Protein 8OV1 (pdb70)

GO terms:
  GO:0060090 molecular adaptor activity (F, IDA)
  GO:0039718 double membrane vesicle viral factory (C, IDA)
  GO:0005737 cytoplasm (C, IDA)
  GO:0039606 symbiont-mediated suppression of host translation initiation (P, IDA)
  GO:0039694 viral RNA genome replication (P, IDA)
  GO:0003724 RNA helicase activity (F, IDA)
  GO:0052170 symbiont-mediated suppression of host innate immune response (P, IDA)
  GO:0140311 protein sequestering activity (F, IDA)
  GO:0004843 cysteine-type deubiquitinase activity (F, EXP)
  GO:0042025 host cell nucleus (C, EXP)
  GO:0044165 host cell endoplasmic reticulum (C, EXP)
  GO:0044174 host cell endosome (C, EXP)
  GO:0044177 host cell Golgi apparatus (C, EXP)
  GO:0030430 host cell cytoplasm (C, EXP)
  GO:0034062 5'-3' RNA polymerase activity (F, EXP)
  GO:0000175 3'-5'-RNA exonuclease activity (F, TAS)
  GO:0062243 double membrane vesicle viral factory outer membrane (C, TAS)
  GO:0003968 RNA-directed RNA polymerase activity (F, TAS)
  GO:0016892 RNA endonuclease activity producing 3'-phosphomonoesters, hydrolytic mechanism (F, TAS)
  GO:0032574 5'-3' RNA helicase activity (F, TAS)

Foldseek 3Di:
DCQQQAQFDWDDPVLLPDQFAADDFDAPCQVPAADAPPPDDLLLLNLLSVLSVVLVALAAFAPQAEEEEEQQADPVQEGNNQVNVCVAHPPPHQYEYEYCDHHDYPHPYYYHRFVLQKDKPAAHQEYEYPDDDCVLVDPVDDQDFDDRVVVVVLVCCLPHHWALHKYWYKAFLRRHHQVVVQQLQQALHWIWTDGLRPLSGRITITMRGGGNSDGPDGHGSSSSSSSSSVSSRVPHRHRHSNNVPDCPPRHRDNPNAEEEEDDPVPCDPVNSVCSSNSRYTYIDPDDIDMDGDDDDDDPDD/DDDDDQLVVQVVCVVVPHQADDDFAWDDDDLCADQFFKAQDDGHHPFKTKTQFLSLASCSVVVHFAPDPVSDDRRHNIIGIGGPVCVSHSNNVVSVWDADPPPRHIVVGDDCPPDD

B-factor: mean 36.04, std 17.27, range [14.82, 132.14]

InterPro domains:
  IPR001205 RNA-directed RNA polymerase, C-terminal domain [PF00680] (4889-5173)
  IPR002589 Macro domain [PF01661] (1058-1164)
  IPR002589 Macro domain [PS51154] (1025-1194)
  IPR002589 Macro domain [SM00506] (1037-1165)
  IPR007094 RNA-directed RNA polymerase, catalytic domain [PS50507] (5004-5166)
  IPR008740 Peptidase C30, coronavirus [PF05409] (3292-3575)
  IPR008740 Peptidase C30, coronavirus [PS51442] (3264-3569)
  IPR008740 Peptidase C30, coronavirus [cd21666] (3267-3563)
  IPR009003 Peptidase S1, PA clan [SSF50494] (3266-3563)
  IPR009461 Non-structural protein NSP16, coronavirus-like [PF06460] (6800-7095)
  IPR009466 Non-structural protein 14, coronavirus [PF06471] (5929-6449)
  IPR009469 RNA-dependent RNA polymerase, N-terminal, coronavirus [PF06478] (4407-4758)
  IPR013016 Peptidase C16, coronavirus [PF08715] (1564-1882)
  IPR013016 Peptidase C16, coronavirus [PS51124] (1634-1898)
  IPR014822 Non-structural protein NSP9, coronavirus [PF08710] (4141-4253)
  IPR014822 Non-structural protein NSP9, coronavirus [PS51951] (4141-4253)
  IPR014828 Non-structural protein NSP7, coronavirus [PF08716] (3860-3942)
  IPR014828 Non-structural protein NSP7, coronavirus [PS51949] (3860-3942)
  IPR014829 Non-structural protein NSP8, coronavirus [PF08717] (3943-4140)
  IPR014829 Non-structural protein NSP8, coronavirus [PS51950] (3943-4140)

Structure (mmCIF, N/CA/C/O backbone):
data_8OV1
#
_entry.id   8OV1
#
_cell.length_a   167.495
_cell.length_b   167.495
_cell.length_c   51.500
_cell.angle_alpha   90.000
_cell.angle_beta   90.000
_cell.angle_gamma   120.000
#
_symmetry.space_group_name_H-M   'P 31 2 1'
#
loop_
_entity.id
_entity.type
_entity.pdbx_description
1 polymer "2'-O-methyltransferase nsp16"
2 polymer 'Non-structural protein 10'
3 non-polymer 1,2-ETHANEDIOL
4 non-polymer '2-(N-MORPHOLINO)-ETHANESULFONIC ACID'
5 non-polymer "ADENOSINE-5'-DIPHOSPHATE"
6 non-polymer S-ADENOSYLMETHIONINE
7 non-polymer 'ZINC ION'
8 water water
#
loop_
_atom_site.group_PDB
_atom_site.id
_atom_site.type_symbol
_atom_site.label_atom_id
_atom_site.label_alt_id
_atom_site.label_comp_id
_atom_site.label_asym_id
_atom_site.label_entity_id
_atom_site.label_seq_id
_atom_site.pdbx_PDB_ins_code
_atom_site.Cartn_x
_atom_site.Cartn_y
_atom_site.Cartn_z
_atom_site.occupancy
_atom_site.B_iso_or_equiv
_atom_site.auth_seq_id
_atom_site.auth_comp_id
_atom_site.auth_asym_id
_atom_site.auth_atom_id
_atom_site.pdbx_PDB_model_num
ATOM 1 N N . SER A 1 1 ? 82.53686 -46.61646 3.01517 1.000 88.48669 6799 SER A N 1
ATOM 2 C CA . SER A 1 1 ? 83.17983 -47.70872 2.28840 1.000 83.91412 6799 SER A CA 1
ATOM 3 C C . SER A 1 1 ? 83.75576 -47.14076 0.98952 1.000 68.08233 6799 SER A C 1
ATOM 4 O O . SER A 1 1 ? 84.77551 -46.39709 1.00147 1.000 48.93774 6799 SER A O 1
ATOM 11 N N . SER A 1 2 ? 83.05184 -47.48899 -0.10358 1.000 67.28497 6800 SER A N 1
ATOM 12 C CA . SER A 1 2 ? 83.28717 -46.93952 -1.44195 1.000 69.99966 6800 SER A CA 1
ATOM 13 C C . SER A 1 2 ? 83.01717 -45.44434 -1.50173 1.000 54.29545 6800 SER A C 1
ATOM 14 O O . SER A 1 2 ? 83.27202 -44.81528 -2.55845 1.000 34.35949 6800 SER A O 1
ATOM 22 N N A GLN A 1 3 ? 82.52298 -44.85452 -0.40861 0.430 48.51056 6801 GLN A N 1
ATOM 23 N N B GLN A 1 3 ? 82.52156 -44.86361 -0.39769 0.570 48.60956 6801 GLN A N 1
ATOM 24 C CA A GLN A 1 3 ? 82.33829 -43.41206 -0.37408 0.430 32.40460 6801 GLN A CA 1
ATOM 25 C CA B GLN A 1 3 ? 82.34017 -43.42095 -0.33551 0.570 32.26899 6801 GLN A CA 1
ATOM 26 C C A GLN A 1 3 ? 83.65825 -42.67326 -0.49783 0.430 25.51885 6801 GLN A C 1
ATOM 27 C C B GLN A 1 3 ? 83.65757 -42.69410 -0.53777 0.570 25.35919 6801 GLN A C 1
ATOM 28 O O A GLN A 1 3 ? 83.65975 -41.51891 -0.92757 0.430 24.99167 6801 GLN A O 1
ATOM 29 O O B GLN A 1 3 ? 83.66325 -41.57613 -1.05639 0.570 24.75212 6801 GLN A O 1
ATOM 56 N N . ALA A 1 4 ? 84.77733 -43.31710 -0.14938 1.000 25.39780 6802 ALA A N 1
ATOM 57 C CA . ALA A 1 4 ? 86.06718 -42.65991 -0.24945 1.000 27.21523 6802 ALA A CA 1
ATOM 58 C C . ALA A 1 4 ? 86.48174 -42.38120 -1.68190 1.000 25.29958 6802 ALA A C 1
ATOM 59 O O . ALA A 1 4 ? 87.34967 -41.53058 -1.90287 1.000 26.36607 6802 ALA A O 1
ATOM 67 N N . TRP A 1 5 ? 85.90008 -43.06402 -2.66518 1.000 25.07958 6803 TRP A N 1
ATOM 68 C CA . TRP A 1 5 ? 86.20953 -42.79304 -4.05391 1.000 25.34791 6803 TRP A CA 1
ATOM 69 C C . TRP A 1 5 ? 85.22238 -41.83717 -4.68610 1.000 24.74327 6803 TRP A C 1
ATOM 70 O O . TRP A 1 5 ? 85.37498 -41.48810 -5.85527 1.000 28.03182 6803 TRP A O 1
ATOM 91 N N . GLN A 1 6 ? 84.23251 -41.38338 -3.93876 1.000 20.81476 6804 GLN A N 1
ATOM 92 C CA . GLN A 1 6 ? 83.32669 -40.34285 -4.40215 1.000 20.83734 6804 GLN A CA 1
ATOM 93 C C . GLN A 1 6 ? 83.94202 -38.98331 -4.12808 1.000 17.56479 6804 GLN A C 1
ATOM 94 O O . GLN A 1 6 ? 84.90055 -38.86922 -3.36320 1.000 19.54163 6804 GLN A O 1
ATOM 108 N N . PRO A 1 7 ? 83.37984 -37.91651 -4.70850 1.000 19.02177 6805 PRO A N 1
ATOM 109 C CA . PRO A 1 7 ? 83.86820 -36.56335 -4.36020 1.000 17.84521 6805 PRO A CA 1
ATOM 110 C C . PRO A 1 7 ? 83.44966 -36.13742 -2.96361 1.000 18.94749 6805 PRO A C 1
ATOM 111 O O . PRO A 1 7 ? 84.05270 -35.22709 -2.38633 1.000 19.22312 6805 PRO A O 1
ATOM 122 N N . GLY A 1 8 ? 82.44430 -36.78389 -2.39716 1.000 18.65768 6806 GLY A N 1
ATOM 123 C CA . GLY A 1 8 ? 81.96718 -36.45041 -1.07137 1.000 17.63084 6806 GLY A CA 1
ATOM 124 C C . GLY A 1 8 ? 80.73822 -37.27680 -0.78105 1.000 21.47470 6806 GLY A C 1
ATOM 125 O O . GLY A 1 8 ? 80.46693 -38.25767 -1.47093 1.000 20.32963 6806 GLY A O 1
ATOM 129 N N . VAL A 1 9 ? 79.98953 -36.85346 0.22899 1.000 17.43009 6807 VAL A N 1
ATOM 130 C CA . VAL A 1 9 ? 78.81233 -37.57455 0.67941 1.000 17.28597 6807 VAL A CA 1
ATOM 131 C C . VAL A 1 9 ? 77.63834 -36.63137 0.81949 1.000 18.77934 6807 VAL A C 1
ATOM 132 O O . VAL A 1 9 ? 77.75409 -35.57106 1.45304 1.000 19.17969 6807 VAL A O 1
ATOM 145 N N . ALA A 1 10 ? 76.51186 -37.01021 0.23164 1.000 18.38063 6808 ALA A N 1
ATOM 146 C CA . ALA A 1 10 ? 75.27610 -36.24504 0.35430 1.000 16.85999 6808 ALA A CA 1
ATOM 147 C C . ALA A 1 10 ? 74.40735 -36.81010 1.47216 1.000 19.25736 6808 ALA A C 1
ATOM 148 O O . ALA A 1 10 ? 74.32934 -38.02478 1.66142 1.000 20.55154 6808 ALA A O 1
ATOM 155 N N . MET A 1 11 ? 73.68839 -35.91373 2.15511 1.000 20.82042 6809 MET A N 1
ATOM 156 C CA . MET A 1 11 ? 72.81658 -36.30942 3.26366 1.000 18.18471 6809 MET A CA 1
ATOM 157 C C . MET A 1 11 ? 71.79952 -37.35173 2.81881 1.000 20.15455 6809 MET A C 1
ATOM 158 O O . MET A 1 11 ? 70.96035 -37.04019 1.96342 1.000 20.67559 6809 MET A O 1
ATOM 172 N N . PRO A 1 12 ? 71.77846 -38.54877 3.40599 1.000 20.97612 6810 PRO A N 1
ATOM 173 C CA . PRO A 1 12 ? 70.79980 -39.55772 2.94366 1.000 21.67875 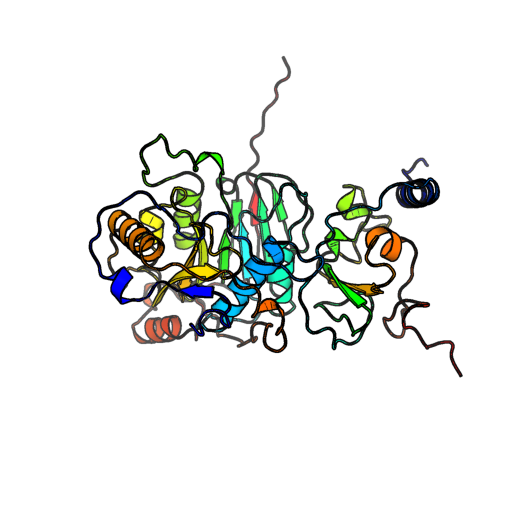6810 PRO A CA 1
ATOM 174 C C . PRO A 1 12 ? 69.36537 -39.11328 3.20722 1.000 21.83179 6810 PRO A C 1
ATOM 175 O O . PRO A 1 12 ? 69.06628 -38.49602 4.22582 1.000 23.83231 6810 PRO A O 1
ATOM 186 N N . ASN A 1 13 ? 68.46555 -39.46765 2.27520 1.000 24.69883 6811 ASN A N 1
ATOM 187 C CA . ASN A 1 13 ? 67.08806 -38.98739 2.34457 1.000 24.23362 6811 ASN A CA 1
ATOM 188 C C . ASN A 1 13 ? 66.40950 -39.31134 3.67860 1.000 24.65281 6811 ASN A C 1
ATOM 189 O O . ASN A 1 13 ? 65.64160 -38.49370 4.19152 1.000 25.39112 6811 ASN A O 1
ATOM 200 N N . LEU A 1 14 ? 66.68313 -40.47962 4.26697 1.000 23.33545 6812 LEU A N 1
ATOM 201 C CA . LEU A 1 14 ? 65.98385 -40.82532 5.50933 1.000 22.02701 6812 LEU A CA 1
ATOM 202 C C . LEU A 1 14 ? 66.33279 -39.85830 6.62168 1.000 22.77231 6812 LEU A C 1
ATOM 203 O O . LEU A 1 14 ? 65.49243 -39.57600 7.48679 1.000 24.32176 6812 LEU A O 1
ATOM 219 N N . TYR A 1 15 ? 67.56815 -39.31181 6.61081 1.000 23.82597 6813 TYR A N 1
ATOM 220 C CA . TYR A 1 15 ? 67.91901 -38.33066 7.62226 1.000 21.10657 6813 TYR A CA 1
ATOM 221 C C . TYR A 1 15 ? 67.10814 -37.05167 7.44335 1.000 20.71226 6813 TYR A C 1
ATOM 222 O O . TYR A 1 15 ? 66.76891 -36.39414 8.42409 1.000 22.28262 6813 TYR A O 1
ATOM 240 N N . LYS A 1 16 ? 66.83079 -36.67042 6.18984 1.000 21.45955 6814 LYS A N 1
ATOM 241 C CA . LYS A 1 16 ? 66.02620 -35.48515 5.92622 1.000 20.30227 6814 LYS A CA 1
ATOM 242 C C . LYS A 1 16 ? 64.61542 -35.60841 6.49267 1.000 24.32586 6814 LYS A C 1
ATOM 243 O O . LYS A 1 16 ? 63.96649 -34.58647 6.74563 1.000 24.54816 6814 LYS A O 1
ATOM 262 N N . MET A 1 17 ? 64.11848 -36.83619 6.68128 1.000 22.17873 6815 MET A N 1
ATOM 263 C CA . MET A 1 17 ? 62.74380 -37.03577 7.11440 1.000 22.50155 6815 MET A CA 1
ATOM 264 C C . MET A 1 17 ? 62.58124 -37.17285 8.60885 1.000 28.44624 6815 MET A C 1
ATOM 265 O O . MET A 1 17 ? 61.46169 -37.43590 9.06508 1.000 28.59588 6815 MET A O 1
ATOM 279 N N . GLN A 1 18 ? 63.63995 -36.98961 9.38224 1.000 24.07193 6816 GLN A N 1
ATOM 280 C CA . GLN A 1 18 ? 63.53623 -37.11155 10.82589 1.000 24.19550 6816 GLN A CA 1
ATOM 281 C C . GLN A 1 18 ? 62.98531 -35.82760 11.43876 1.000 25.59371 6816 GLN A C 1
ATOM 282 O O . GLN A 1 18 ? 62.72343 -34.83508 10.75744 1.000 24.36854 6816 GLN A O 1
ATOM 296 N N A ARG A 1 19 ? 62.74982 -35.85775 12.75068 0.600 24.12057 6817 ARG A N 1
ATOM 297 N N B ARG A 1 19 ? 62.78440 -35.85914 12.75979 0.400 24.23534 6817 ARG A N 1
ATOM 298 C CA A ARG A 1 19 ? 62.41058 -34.65663 13.51376 0.600 26.00850 6817 ARG A CA 1
ATOM 299 C CA B ARG A 1 19 ? 62.40560 -34.67985 13.53501 0.400 26.09863 6817 ARG A CA 1
ATOM 300 C C A ARG A 1 19 ? 63.33342 -34.61404 14.72864 0.600 29.78012 6817 ARG A C 1
ATOM 301 C C B ARG A 1 19 ? 63.33068 -34.56505 14.74603 0.400 29.74671 6817 ARG A C 1
ATOM 302 O O A ARG A 1 19 ? 62.92214 -34.83367 15.87634 0.600 26.31748 6817 ARG A O 1
ATOM 303 O O B ARG A 1 19 ? 62.92085 -34.68169 15.90436 0.400 26.77811 6817 ARG A O 1
ATOM 344 N N . MET A 1 20 ? 64.61046 -34.33419 14.47344 1.000 27.32700 6818 MET A N 1
ATOM 345 C CA . MET A 1 20 ? 65.59055 -34.32661 15.53869 1.000 27.78070 6818 MET A CA 1
ATOM 346 C C . MET A 1 20 ? 65.62144 -32.98134 16.25653 1.000 25.40088 6818 MET A C 1
ATOM 347 O O . MET A 1 20 ? 65.20350 -31.94537 15.73605 1.000 27.16311 6818 MET A O 1
ATOM 362 N N . LEU A 1 21 ? 66.10169 -33.01404 17.49963 1.000 27.42665 6819 LEU A N 1
ATOM 363 C CA . LEU A 1 21 ? 66.42615 -31.78744 18.20630 1.000 28.06112 6819 LEU A CA 1
ATOM 364 C C . LEU A 1 21 ? 67.87126 -31.40830 17.93822 1.000 24.34844 6819 LEU A C 1
ATOM 365 O O . LEU A 1 21 ? 68.72773 -32.27895 17.75384 1.000 24.74514 6819 LEU A O 1
ATOM 381 N N . LEU A 1 22 ? 68.13937 -30.10663 17.93758 1.000 27.98191 6820 LEU A N 1
ATOM 382 C CA . LEU A 1 22 ? 69.48606 -29.63765 17.63337 1.000 33.04309 6820 LEU A CA 1
ATOM 383 C C . LEU A 1 22 ? 70.43787 -30.00091 18.76462 1.000 32.39159 6820 LEU A C 1
ATOM 384 O O . LEU A 1 22 ? 70.16099 -29.74149 19.93887 1.000 32.80550 6820 LEU A O 1
ATOM 400 N N . GLU A 1 23 ? 71.55847 -30.61981 18.41236 1.000 25.87387 6821 GLU A N 1
ATOM 401 C CA . GLU A 1 23 ? 72.61552 -30.92530 19.35979 1.000 28.63829 6821 GLU A CA 1
ATOM 402 C C . GLU A 1 23 ? 73.91323 -30.26654 18.92054 1.000 32.01689 6821 GLU A C 1
ATOM 403 O O . GLU A 1 23 ? 74.05650 -29.79430 17.78861 1.000 25.06197 6821 GLU A O 1
ATOM 415 N N . LYS A 1 24 ? 74.87909 -30.26474 19.82708 1.000 26.38817 6822 LYS A N 1
ATOM 416 C CA . LYS A 1 24 ? 76.23294 -29.90342 19.44434 1.000 25.93786 6822 LYS A CA 1
ATOM 417 C C . LYS A 1 24 ? 76.77875 -30.89626 18.42618 1.000 24.10413 6822 LYS A C 1
ATOM 418 O O . LYS A 1 24 ? 76.54409 -32.10481 18.51713 1.000 23.76219 6822 LYS A O 1
ATOM 437 N N . CYS A 1 25 ? 77.55626 -30.38457 17.47730 1.000 22.64730 6823 CYS A N 1
ATOM 438 C CA . CYS A 1 25 ? 78.21331 -31.21718 16.48331 1.000 20.95866 6823 CYS A CA 1
ATOM 439 C C . CYS A 1 25 ? 79.55389 -31.67446 17.03625 1.000 27.46297 6823 CYS A C 1
ATOM 440 O O . CYS A 1 25 ? 80.40921 -30.85025 17.36974 1.000 29.29394 6823 CYS A O 1
ATOM 448 N N . ASP A 1 26 ? 79.73293 -32.98806 17.15148 1.000 28.50699 6824 ASP A N 1
ATOM 449 C CA . ASP A 1 26 ? 80.99004 -33.56850 17.60626 1.000 25.32488 6824 ASP A CA 1
ATOM 450 C C . ASP A 1 26 ? 81.44879 -34.58741 16.57492 1.000 30.70726 6824 ASP A C 1
ATOM 451 O O . ASP A 1 26 ? 80.91459 -35.70171 16.51994 1.000 29.76833 6824 ASP A O 1
ATOM 460 N N . LEU A 1 27 ? 82.45373 -34.23701 15.78391 1.000 29.16494 6825 LEU A N 1
ATOM 461 C CA . LEU A 1 27 ? 82.87947 -35.11148 14.69501 1.000 25.40520 6825 LEU A CA 1
ATOM 462 C C . LEU A 1 27 ? 84.03433 -36.00486 15.14868 1.000 30.87890 6825 LEU A C 1
ATOM 463 O O . LEU A 1 27 ? 85.03642 -35.51499 15.67188 1.000 37.79862 6825 LEU A O 1
ATOM 479 N N . GLN A 1 28 ? 83.89125 -37.31076 14.89903 1.000 35.82575 6826 GLN A N 1
ATOM 480 C CA . GLN A 1 28 ? 84.91602 -38.27932 15.26716 1.000 44.81716 6826 GLN A CA 1
ATOM 481 C C . GLN A 1 28 ? 86.24969 -37.92750 14.62427 1.000 50.91782 6826 GLN A C 1
ATOM 482 O O . GLN A 1 28 ? 87.29203 -37.91825 15.28663 1.000 43.15010 6826 GLN A O 1
ATOM 496 N N A ASN A 1 29 ? 86.22722 -37.60588 13.33283 0.560 40.21795 6827 ASN A N 1
ATOM 497 N N B ASN A 1 29 ? 86.23579 -37.64128 13.32409 0.440 40.53832 6827 ASN A N 1
ATOM 498 C CA A ASN A 1 29 ? 87.42700 -37.32393 12.56131 0.560 44.87507 6827 ASN A CA 1
ATOM 499 C CA B ASN A 1 29 ? 87.45060 -37.35552 12.57584 0.440 45.00004 6827 ASN A CA 1
ATOM 500 C C A ASN A 1 29 ? 87.82999 -35.84819 12.63297 0.560 50.92967 6827 ASN A C 1
ATOM 501 C C B ASN A 1 29 ? 87.87816 -35.89750 12.67342 0.440 50.81486 6827 ASN A C 1
ATOM 502 O O A ASN A 1 29 ? 88.59237 -35.37720 11.77841 0.560 48.62805 6827 ASN A O 1
ATOM 503 O O B ASN A 1 29 ? 88.78554 -35.48657 11.93829 0.440 48.78134 6827 ASN A O 1
ATOM 524 N N A TYR A 1 30 ? 87.34416 -35.11963 13.64431 0.560 43.91685 6828 TYR A N 1
ATOM 525 N N B TYR A 1 30 ? 87.24819 -35.10714 13.54320 0.440 44.39128 6828 TYR A N 1
ATOM 526 C CA A TYR A 1 30 ? 87.70048 -33.71475 13.83263 0.560 46.79230 6828 TYR A CA 1
ATOM 527 C CA B TYR A 1 30 ? 87.70111 -33.74061 13.76194 0.440 46.87385 6828 TYR A CA 1
ATOM 528 C C A TYR A 1 30 ? 89.18782 -33.59565 14.12891 0.560 57.53557 6828 TYR A C 1
ATOM 529 C C B TYR A 1 30 ? 89.20979 -33.75584 13.97731 0.440 56.92576 6828 TYR A C 1
ATOM 530 O O A TYR A 1 30 ? 89.67289 -34.14033 15.12571 0.560 60.25874 6828 TYR A O 1
ATOM 531 O O B TYR A 1 30 ? 89.73396 -34.57800 14.73524 0.440 59.15658 6828 TYR A O 1
ATOM 566 N N . GLY A 1 31 ? 89.91198 -32.87568 13.27769 1.000 56.76726 6829 GLY A N 1
ATOM 567 C CA . GLY A 1 31 ? 91.35534 -32.80429 13.37220 1.000 75.62420 6829 GLY A CA 1
ATOM 568 C C . GLY A 1 31 ? 92.11040 -33.74768 12.45318 1.000 68.23647 6829 GLY A C 1
ATOM 569 O O . GLY A 1 31 ? 93.32419 -33.57976 12.28112 1.000 68.54441 6829 GLY A O 1
ATOM 574 N N . ASP A 1 32 ? 91.44525 -34.75007 11.88015 1.000 60.19351 6830 ASP A N 1
ATOM 575 C CA . ASP A 1 32 ? 92.02166 -35.43686 10.73651 1.000 55.52328 6830 ASP A CA 1
ATOM 576 C C . ASP A 1 32 ? 92.16731 -34.43190 9.58752 1.000 64.31443 6830 ASP A C 1
ATOM 577 O O . ASP A 1 32 ? 91.46585 -33.41380 9.52969 1.000 52.02894 6830 ASP A O 1
ATOM 586 N N . SER A 1 33 ? 93.07111 -34.72890 8.65456 1.000 63.48710 6831 SER A N 1
ATOM 587 C CA . SER A 1 33 ? 93.28586 -33.86504 7.49385 1.000 55.02701 6831 SER A CA 1
ATOM 588 C C . SER A 1 33 ? 93.62975 -34.73461 6.29828 1.000 52.41994 6831 SER A C 1
ATOM 589 O O . SER A 1 33 ? 94.50178 -35.60176 6.40878 1.000 59.57111 6831 SER A O 1
ATOM 597 N N . ALA A 1 34 ? 92.92288 -34.52763 5.17883 1.000 47.81745 6832 ALA A N 1
ATOM 598 C CA . ALA A 1 34 ? 93.23828 -35.24339 3.95352 1.000 39.42713 6832 ALA A CA 1
ATOM 599 C C . ALA A 1 34 ? 94.61396 -34.80115 3.46018 1.000 38.17948 6832 ALA A C 1
ATOM 600 O O . ALA A 1 34 ? 95.01079 -33.64314 3.62681 1.000 41.43301 6832 ALA A O 1
ATOM 607 N N A THR A 1 35 ? 95.33170 -35.72140 2.84160 0.580 38.89612 6833 THR A N 1
ATOM 608 N N B THR A 1 35 ? 95.35250 -35.74354 2.87265 0.420 38.98602 6833 THR A N 1
ATOM 609 C CA A THR A 1 35 ? 96.60968 -35.39685 2.21736 0.580 37.45102 6833 THR A CA 1
ATOM 610 C CA B THR A 1 35 ? 96.61044 -35.42661 2.19778 0.420 37.53997 6833 THR A CA 1
ATOM 611 C C A THR A 1 35 ? 96.30445 -34.89467 0.80919 0.580 29.81663 6833 THR A C 1
ATOM 612 C C B THR A 1 35 ? 96.26224 -34.89133 0.81168 0.420 29.87727 6833 THR A C 1
ATOM 613 O O A THR A 1 35 ? 95.88993 -35.66420 -0.06456 0.580 32.49382 6833 THR A O 1
ATOM 614 O O B THR A 1 35 ? 95.78482 -35.63570 -0.05228 0.420 32.47949 6833 THR A O 1
ATOM 635 N N . LEU A 1 36 ? 96.47627 -33.62054 0.60362 1.000 30.37508 6834 LEU A N 1
ATOM 636 C CA . LEU A 1 36 ? 96.14700 -33.03857 -0.69435 1.000 28.24888 6834 LEU A CA 1
ATOM 637 C C . LEU A 1 36 ? 97.26396 -33.33504 -1.68866 1.000 26.30553 6834 LEU A C 1
ATOM 638 O O . LEU A 1 36 ? 98.42245 -33.47792 -1.29873 1.000 25.91067 6834 LEU A O 1
ATOM 655 N N . PRO A 1 37 ? 96.95039 -33.43071 -2.97239 1.000 22.44788 6835 PRO A N 1
ATOM 656 C CA . PRO A 1 37 ? 98.02290 -33.54305 -3.96234 1.000 23.30679 6835 PRO A CA 1
ATOM 657 C C . PRO A 1 37 ? 99.00015 -32.39095 -3.83147 1.000 28.13309 6835 PRO A C 1
ATOM 658 O O . PRO A 1 37 ? 98.65586 -31.28932 -3.39701 1.000 23.67198 6835 PRO A O 1
ATOM 669 N N . LYS A 1 38 ? 100.24675 -32.65733 -4.21703 1.000 23.99268 6836 LYS A N 1
ATOM 670 C CA . LYS A 1 38 ? 101.32020 -31.70104 -3.99708 1.000 25.37598 6836 LYS A CA 1
ATOM 671 C C . LYS A 1 38 ? 100.96420 -30.32814 -4.56217 1.000 20.59332 6836 LYS A C 1
ATOM 672 O O . LYS A 1 38 ? 100.62349 -30.19713 -5.73275 1.000 23.68018 6836 LYS A O 1
ATOM 691 N N . GLY A 1 39 ? 101.05533 -29.30482 -3.70890 1.000 24.63071 6837 GLY A N 1
ATOM 692 C CA . GLY A 1 39 ? 100.88215 -27.94053 -4.16254 1.000 27.22573 6837 GLY A CA 1
ATOM 693 C C . GLY A 1 39 ? 99.45291 -27.50123 -4.40533 1.000 26.84435 6837 GLY A C 1
ATOM 694 O O . GLY A 1 39 ? 99.24477 -26.37752 -4.88044 1.000 26.03558 6837 GLY A O 1
ATOM 698 N N . ILE A 1 40 ? 98.45841 -28.33909 -4.10595 1.000 22.86211 6838 ILE A N 1
ATOM 699 C CA . ILE A 1 40 ? 97.05588 -27.98736 -4.34988 1.000 20.40059 6838 ILE A CA 1
ATOM 700 C C . ILE A 1 40 ? 96.46492 -27.38430 -3.07662 1.000 22.13583 6838 ILE A C 1
ATOM 701 O O . ILE A 1 40 ? 96.59730 -27.95711 -1.99296 1.000 23.59340 6838 ILE A O 1
ATOM 717 N N . MET A 1 41 ? 95.79253 -26.23470 -3.21684 1.000 21.99243 6839 MET A N 1
ATOM 718 C CA . MET A 1 41 ? 95.17836 -25.58975 -2.06113 1.000 21.37296 6839 MET A CA 1
ATOM 719 C C . MET A 1 41 ? 93.89584 -26.31509 -1.64247 1.000 20.41204 6839 MET A C 1
ATOM 720 O O . MET A 1 41 ? 93.16058 -26.82927 -2.48773 1.000 20.07007 6839 MET A O 1
ATOM 734 N N . MET A 1 42 ? 93.57734 -26.27396 -0.32524 1.000 19.54002 6840 MET A N 1
ATOM 735 C CA . MET A 1 42 ? 92.31468 -26.84997 0.13549 1.000 19.21605 6840 MET A CA 1
ATOM 736 C C . MET A 1 42 ? 91.13648 -26.32527 -0.66460 1.000 20.33879 6840 MET A C 1
ATOM 737 O O . MET A 1 42 ? 90.22295 -27.08526 -1.01371 1.000 21.27973 6840 MET A O 1
ATOM 751 N N . ASN A 1 43 ? 91.08307 -25.01285 -0.90923 1.000 19.51177 6841 ASN A N 1
ATOM 752 C CA . ASN A 1 43 ? 89.88611 -24.51245 -1.57644 1.000 18.10242 6841 ASN A CA 1
ATOM 753 C C . ASN A 1 43 ? 89.79378 -24.94878 -3.03453 1.000 18.89245 6841 ASN A C 1
ATOM 754 O O . ASN A 1 43 ? 88.67982 -25.10366 -3.55290 1.000 19.33820 6841 ASN A O 1
ATOM 765 N N . VAL A 1 44 ? 90.91883 -25.18417 -3.71703 1.000 20.87242 6842 VAL A N 1
ATOM 766 C CA . VAL A 1 44 ? 90.82369 -25.79173 -5.04637 1.000 20.03219 6842 VAL A CA 1
ATOM 767 C C . VAL A 1 44 ? 90.27015 -27.21173 -4.94638 1.000 17.04815 6842 VAL A C 1
ATOM 768 O O . VAL A 1 44 ? 89.41172 -27.62961 -5.74333 1.000 18.74217 6842 VAL A O 1
ATOM 781 N N . ALA A 1 45 ? 90.78893 -27.99272 -4.00287 1.000 18.22032 6843 ALA A N 1
ATOM 782 C CA . ALA A 1 45 ? 90.30093 -29.36102 -3.82284 1.000 18.10667 6843 ALA A CA 1
ATOM 783 C C . ALA A 1 45 ? 88.82516 -29.38584 -3.48788 1.000 20.61021 6843 ALA A C 1
ATOM 784 O O . ALA A 1 45 ? 88.06935 -30.20378 -4.01850 1.000 16.86723 6843 ALA A O 1
ATOM 791 N N . LYS A 1 46 ? 88.40034 -28.49133 -2.59513 1.000 17.73984 6844 LYS A N 1
ATOM 792 C CA . LYS A 1 46 ? 87.02237 -28.47269 -2.12134 1.000 15.68274 6844 LYS A CA 1
ATOM 793 C C . LYS A 1 46 ? 86.05861 -28.12062 -3.24815 1.000 17.15801 6844 LYS A C 1
ATOM 794 O O . LYS A 1 46 ? 85.01574 -28.77039 -3.43217 1.000 18.84694 6844 LYS A O 1
ATOM 813 N N . TYR A 1 47 ? 86.36782 -27.04995 -3.98498 1.000 16.93396 6845 TYR A N 1
ATOM 814 C CA . TYR A 1 47 ? 85.50859 -26.67338 -5.08830 1.000 16.08195 6845 TYR A CA 1
ATOM 815 C C . TYR A 1 47 ? 85.54208 -27.72207 -6.18849 1.000 14.81505 6845 TYR A C 1
ATOM 816 O O . TYR A 1 47 ? 84.53912 -27.92343 -6.87375 1.000 17.28897 6845 TYR A O 1
ATOM 834 N N . THR A 1 48 ? 86.67815 -28.38275 -6.37179 1.000 17.26309 6846 THR A N 1
ATOM 835 C CA . THR A 1 48 ? 86.70893 -29.44037 -7.38184 1.000 16.29341 6846 THR A CA 1
ATOM 836 C C . THR A 1 48 ? 85.75041 -30.55883 -7.01160 1.000 19.00630 6846 THR A C 1
ATOM 837 O O . THR A 1 48 ? 84.96590 -31.01318 -7.84338 1.000 18.37331 6846 THR A O 1
ATOM 848 N N . GLN A 1 49 ? 85.72471 -30.95313 -5.73908 1.000 16.88822 6847 GLN A N 1
ATOM 849 C CA . GLN A 1 49 ? 84.81851 -32.01460 -5.33693 1.000 15.83631 6847 GLN A CA 1
ATOM 850 C C . GLN A 1 49 ? 83.36882 -31.55947 -5.37923 1.000 16.34690 6847 GLN A C 1
ATOM 851 O O . GLN A 1 49 ? 82.48873 -32.33250 -5.77359 1.000 17.72667 6847 GLN A O 1
ATOM 865 N N . LEU A 1 50 ? 83.08287 -30.29525 -5.02348 1.000 17.33122 6848 LEU A N 1
ATOM 866 C CA . LEU A 1 50 ? 81.72406 -29.78312 -5.16235 1.000 15.23657 6848 LEU A CA 1
ATOM 867 C C . LEU A 1 50 ? 81.25404 -29.87870 -6.60333 1.000 18.48517 6848 LEU A C 1
ATOM 868 O O . LEU A 1 50 ? 80.12744 -30.32637 -6.88750 1.000 18.55623 6848 LEU A O 1
ATOM 884 N N . CYS A 1 51 ? 82.09985 -29.44210 -7.52972 1.000 16.87244 6849 CYS A N 1
ATOM 885 C CA . CYS A 1 51 ? 81.73787 -29.47493 -8.94544 1.000 16.60655 6849 CYS A CA 1
ATOM 886 C C . CYS A 1 51 ? 81.61176 -30.90001 -9.46167 1.000 18.04309 6849 CYS A C 1
ATOM 887 O O . CYS A 1 51 ? 80.71100 -31.20046 -10.25125 1.000 18.31601 6849 CYS A O 1
ATOM 895 N N . GLN A 1 52 ? 82.48460 -31.79038 -9.01573 1.000 17.72346 6850 GLN A N 1
ATOM 896 C CA . GLN A 1 52 ? 82.32907 -33.19872 -9.36849 1.000 16.09905 6850 GLN A CA 1
ATOM 897 C C . GLN A 1 52 ? 80.98540 -33.74653 -8.91537 1.000 18.91161 6850 GLN A C 1
ATOM 898 O O . GLN A 1 52 ? 80.35545 -34.56642 -9.61293 1.000 19.88273 6850 GLN A O 1
ATOM 912 N N . TYR A 1 53 ? 80.52743 -33.33195 -7.73835 1.000 18.49788 6851 TYR A N 1
ATOM 913 C CA . TYR A 1 53 ? 79.21384 -33.77309 -7.28629 1.000 15.76538 6851 TYR A CA 1
ATOM 914 C C . TYR A 1 53 ? 78.10271 -33.12882 -8.10709 1.000 19.48995 6851 TYR A C 1
ATOM 915 O O . TYR A 1 53 ? 77.12104 -33.79363 -8.45754 1.000 18.40603 6851 TYR A O 1
ATOM 933 N N . LEU A 1 54 ? 78.20573 -31.81797 -8.38217 1.000 17.74027 6852 LEU A N 1
ATOM 934 C CA . LEU A 1 54 ? 77.16379 -31.16869 -9.16877 1.000 17.34237 6852 LEU A CA 1
ATOM 935 C C . LEU A 1 54 ? 77.04145 -31.80967 -10.54951 1.000 17.83210 6852 LEU A C 1
ATOM 936 O O . LEU A 1 54 ? 75.95143 -31.79015 -11.14895 1.000 19.77955 6852 LEU A O 1
ATOM 952 N N . ASN A 1 55 ? 78.13823 -32.38225 -11.06223 1.000 18.81694 6853 ASN A N 1
ATOM 953 C CA . ASN A 1 55 ? 78.06655 -33.08787 -12.34251 1.000 20.06526 6853 ASN A CA 1
ATOM 954 C C . ASN A 1 55 ? 77.09689 -34.26185 -12.31106 1.000 23.15485 6853 ASN A C 1
ATOM 955 O O . ASN A 1 55 ? 76.68861 -34.73778 -13.37601 1.000 23.41886 6853 ASN A O 1
ATOM 966 N N . THR A 1 56 ? 76.75186 -34.76618 -11.12698 1.000 20.53517 6854 THR A N 1
ATOM 967 C CA . THR A 1 56 ? 75.86731 -35.92534 -11.02963 1.000 19.36970 6854 THR A CA 1
ATOM 968 C C . THR A 1 56 ? 74.40885 -35.53351 -10.93325 1.000 22.64319 6854 THR A C 1
ATOM 969 O O . THR A 1 56 ? 73.55853 -36.42085 -10.89492 1.000 22.35396 6854 THR A O 1
ATOM 980 N N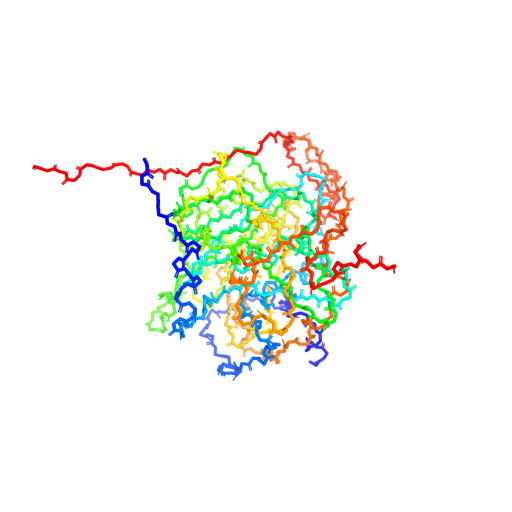 . LEU A 1 57 ? 74.09273 -34.23355 -10.90908 1.000 19.92251 6855 LEU A N 1
ATOM 981 C CA . LEU A 1 57 ? 72.72697 -33.78210 -10.75446 1.000 19.09433 6855 LEU A CA 1
ATOM 982 C C . LEU A 1 57 ? 72.19346 -33.31057 -12.10736 1.000 22.24874 6855 LEU A C 1
ATOM 983 O O . LEU A 1 57 ? 72.91032 -33.28502 -13.09454 1.000 31.89176 6855 LEU A O 1
ATOM 999 N N . THR A 1 58 ? 70.95926 -32.83982 -12.12193 1.000 21.85412 6856 THR A N 1
ATOM 1000 C CA . THR A 1 58 ? 70.31129 -32.39023 -13.36079 1.000 21.76165 6856 THR A CA 1
ATOM 1001 C C . THR A 1 58 ? 70.34488 -30.87909 -13.51035 1.000 19.45174 6856 THR A C 1
ATOM 1002 O O . THR A 1 58 ? 69.31345 -30.22561 -13.69013 1.000 23.32181 6856 THR A O 1
ATOM 1013 N N . LEU A 1 59 ? 71.53963 -30.29829 -13.42511 1.000 21.38165 6857 LEU A N 1
ATOM 1014 C CA . LEU A 1 59 ? 71.67237 -28.86642 -13.61206 1.000 19.25632 6857 LEU A CA 1
ATOM 1015 C C . LEU A 1 59 ? 71.31102 -28.48455 -15.04372 1.000 23.36660 6857 LEU A C 1
ATOM 1016 O O . LEU A 1 59 ? 71.70213 -29.16489 -16.00180 1.000 22.42550 6857 LEU A O 1
ATOM 1032 N N . ALA A 1 60 ? 70.57140 -27.39162 -15.16667 1.000 19.33778 6858 ALA A N 1
ATOM 1033 C CA . ALA A 1 60 ? 70.34856 -26.74192 -16.46369 1.000 20.34004 6858 ALA A CA 1
ATOM 1034 C C . ALA A 1 60 ? 71.61388 -26.02422 -16.89361 1.000 22.55118 6858 ALA A C 1
ATOM 1035 O O . ALA A 1 60 ? 72.25083 -25.33945 -16.07543 1.000 22.91715 6858 ALA A O 1
ATOM 1042 N N . VAL A 1 61 ? 72.01605 -26.20080 -18.16105 1.000 20.17823 6859 VAL A N 1
ATOM 1043 C CA . VAL A 1 61 ? 73.26037 -25.61840 -18.65525 1.000 19.18738 6859 VAL A CA 1
ATOM 1044 C C . VAL A 1 61 ? 72.96275 -24.98243 -20.01645 1.000 21.06057 6859 VAL A C 1
ATOM 1045 O O . VAL A 1 61 ? 73.19695 -25.60544 -21.06494 1.000 24.26070 6859 VAL A O 1
ATOM 1058 N N . PRO A 1 62 ? 72.39796 -23.78994 -20.02422 1.000 21.82798 6860 PRO A N 1
ATOM 1059 C CA . PRO A 1 62 ? 72.02778 -23.12476 -21.27998 1.000 23.20398 6860 PRO A CA 1
ATOM 1060 C C . PRO A 1 62 ? 73.23297 -22.52446 -21.98030 1.000 27.85004 6860 PRO A C 1
ATOM 1061 O O . PRO A 1 62 ? 74.31114 -22.37474 -21.41529 1.000 21.88107 6860 PRO A O 1
ATOM 1072 N N . TYR A 1 63 ? 73.03016 -22.16734 -23.25766 1.000 25.17741 6861 TYR A N 1
ATOM 1073 C CA . TYR A 1 63 ? 73.95008 -21.23032 -23.86574 1.000 28.42078 6861 TYR A CA 1
ATOM 1074 C C . TYR A 1 63 ? 73.82614 -19.88943 -23.14960 1.000 23.35834 6861 TYR A C 1
ATOM 1075 O O . TYR A 1 63 ? 72.77044 -19.54465 -22.59279 1.000 25.23208 6861 TYR A O 1
ATOM 1093 N N . ASN A 1 64 ? 74.90938 -19.12711 -23.17192 1.000 28.05174 6862 ASN A N 1
ATOM 1094 C CA . ASN A 1 64 ? 74.93628 -17.82353 -22.49283 1.000 31.26862 6862 ASN A CA 1
ATOM 1095 C C . ASN A 1 64 ? 74.61308 -17.98448 -21.00558 1.000 22.94787 6862 ASN A C 1
ATOM 1096 O O . ASN A 1 64 ? 73.89374 -17.17805 -20.41417 1.000 25.88060 6862 ASN A O 1
ATOM 1107 N N . MET A 1 65 ? 75.18721 -19.01093 -20.39701 1.000 25.46945 6863 MET A N 1
ATOM 1108 C CA . MET A 1 65 ? 74.94539 -19.27021 -18.98079 1.000 20.91750 6863 MET A CA 1
ATOM 1109 C C . MET A 1 65 ? 75.55544 -18.16937 -18.11939 1.000 22.93922 6863 MET A C 1
ATOM 1110 O O . MET A 1 65 ? 76.55114 -17.53554 -18.48786 1.000 25.84966 6863 MET A O 1
ATOM 1124 N N . ARG A 1 66 ? 74.89279 -17.90900 -16.98772 1.000 22.91203 6864 ARG A N 1
ATOM 1125 C CA . ARG A 1 66 ? 75.27385 -16.85231 -16.05185 1.000 21.61246 6864 ARG A CA 1
ATOM 1126 C C . ARG A 1 66 ? 75.37877 -17.42865 -14.64826 1.000 17.86959 6864 ARG A C 1
ATOM 1127 O O . ARG A 1 66 ? 74.40808 -18.01461 -14.15092 1.000 20.81021 6864 ARG A O 1
ATOM 1148 N N . VAL A 1 67 ? 76.52783 -17.21736 -14.01614 1.000 18.95338 6865 VAL A N 1
ATOM 1149 C CA . VAL A 1 67 ? 76.82634 -17.76603 -12.68973 1.000 18.46523 6865 VAL A CA 1
ATOM 1150 C C . VAL A 1 67 ? 77.36377 -16.65061 -11.80759 1.000 19.79943 6865 VAL A C 1
ATOM 1151 O O . VAL A 1 67 ? 78.20214 -15.85356 -12.24803 1.000 17.87011 6865 VAL A O 1
ATOM 1164 N N . ILE A 1 68 ? 76.92460 -16.61865 -10.54886 1.000 17.45198 6866 ILE A N 1
ATOM 1165 C CA . ILE A 1 68 ? 77.41706 -15.61561 -9.61002 1.000 17.42799 6866 ILE A CA 1
ATOM 1166 C C . ILE A 1 68 ? 77.91647 -16.35254 -8.37773 1.000 16.24675 6866 ILE A C 1
ATOM 1167 O O . ILE A 1 68 ? 77.32138 -17.35891 -7.95577 1.000 17.59526 6866 ILE A O 1
ATOM 1183 N N . HIS A 1 69 ? 79.06977 -15.90758 -7.88322 1.000 15.86850 6867 HIS A N 1
ATOM 1184 C CA . HIS A 1 69 ? 79.84012 -16.57470 -6.83223 1.000 18.32873 6867 HIS A CA 1
ATOM 1185 C C . HIS A 1 69 ? 80.12414 -15.56962 -5.71722 1.000 18.51750 6867 HIS A C 1
ATOM 1186 O O . HIS A 1 69 ? 80.96807 -14.68776 -5.88988 1.000 17.12715 6867 HIS A O 1
ATOM 1200 N N . PHE A 1 70 ? 79.47217 -15.75053 -4.57261 1.000 18.74402 6868 PHE A N 1
ATOM 1201 C CA . PHE A 1 70 ? 79.65575 -14.92039 -3.39840 1.000 16.83598 6868 PHE A CA 1
ATOM 1202 C C . PHE A 1 70 ? 80.66119 -15.53762 -2.42822 1.000 18.98801 6868 PHE A C 1
ATOM 1203 O O . PHE A 1 70 ? 80.79943 -16.76175 -2.33472 1.000 17.98705 6868 PHE A O 1
ATOM 1220 N N . GLY A 1 71 ? 81.37492 -14.67101 -1.71610 1.000 18.48743 6869 GLY A N 1
ATOM 1221 C CA . GLY A 1 71 ? 82.41330 -15.13419 -0.80288 1.000 17.93971 6869 GLY A CA 1
ATOM 1222 C C . GLY A 1 71 ? 83.62393 -15.71316 -1.50329 1.000 21.31451 6869 GLY A C 1
ATOM 1223 O O . GLY A 1 71 ? 84.23771 -16.67352 -1.01940 1.000 19.54487 6869 GLY A O 1
ATOM 1227 N N . ALA A 1 72 ? 84.00342 -15.13204 -2.62886 1.000 18.10929 6870 ALA A N 1
ATOM 1228 C CA . ALA A 1 72 ? 85.01167 -15.68476 -3.50484 1.000 18.35325 6870 ALA A CA 1
ATOM 1229 C C . ALA A 1 72 ? 86.42051 -15.26348 -3.16885 1.000 21.80287 6870 ALA A C 1
ATOM 1230 O O . ALA A 1 72 ? 87.35973 -15.76491 -3.78303 1.000 20.30646 6870 ALA A O 1
ATOM 1237 N N . GLY A 1 73 ? 86.60343 -14.32889 -2.24465 1.000 21.10947 6871 GLY A N 1
ATOM 1238 C CA . GLY A 1 73 ? 87.93637 -13.88833 -1.90154 1.000 20.18157 6871 GLY A CA 1
ATOM 1239 C C . GLY A 1 73 ? 88.54309 -14.79079 -0.83321 1.000 31.83931 6871 GLY A C 1
ATOM 1240 O O . GLY A 1 73 ? 87.92115 -15.70674 -0.31922 1.000 30.87601 6871 GLY A O 1
ATOM 1244 N N . SER A 1 74 ? 89.80866 -14.56565 -0.55542 1.000 38.20606 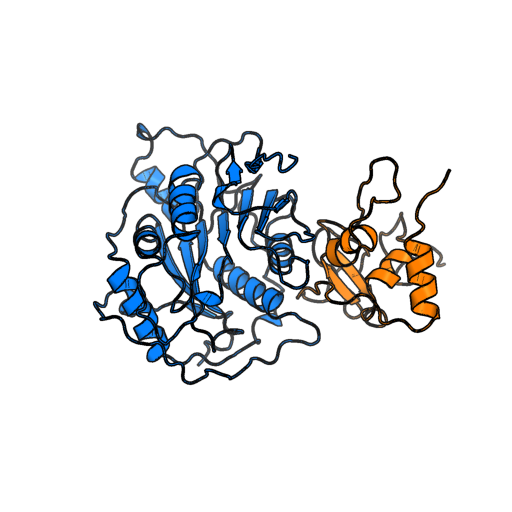6872 SER A N 1
ATOM 1245 C CA . SER A 1 74 ? 90.52346 -15.35959 0.43074 1.000 35.71921 6872 SER A CA 1
ATOM 1246 C C . SER A 1 74 ? 91.46848 -14.43202 1.16887 1.000 35.35660 6872 SER A C 1
ATOM 1247 O O . SER A 1 74 ? 91.83256 -13.36606 0.66702 1.000 33.50560 6872 SER A O 1
ATOM 1255 N N . ASP A 1 75 ? 91.86674 -14.85355 2.37083 1.000 41.25162 6873 ASP A N 1
ATOM 1256 C CA . ASP A 1 75 ? 92.94573 -14.16771 3.07776 1.000 41.26148 6873 ASP A CA 1
ATOM 1257 C C . ASP A 1 75 ? 94.24623 -14.15574 2.28389 1.000 50.44040 6873 ASP A C 1
ATOM 1258 O O . ASP A 1 75 ? 95.17477 -13.43819 2.67056 1.000 46.66549 6873 ASP A O 1
ATOM 1267 N N . LYS A 1 76 ? 94.32426 -14.88265 1.16294 1.000 35.09409 6874 LYS A N 1
ATOM 1268 C CA . LYS A 1 76 ? 95.49007 -14.83838 0.29643 1.000 37.24809 6874 LYS A CA 1
ATOM 1269 C C . LYS A 1 76 ? 95.37912 -13.75423 -0.76462 1.000 34.78656 6874 LYS A C 1
ATOM 1270 O O . LYS A 1 76 ? 96.35255 -13.50629 -1.47827 1.000 35.82012 6874 LYS A O 1
ATOM 1289 N N . GLY A 1 77 ? 94.20296 -13.15313 -0.93717 1.000 25.80640 6875 GLY A N 1
ATOM 1290 C CA . GLY A 1 77 ? 94.01581 -12.13872 -1.94133 1.000 24.62698 6875 GLY A CA 1
ATOM 1291 C C . GLY A 1 77 ? 93.79107 -12.64964 -3.35187 1.000 26.82862 6875 GLY A C 1
ATOM 1292 O O . GLY A 1 77 ? 93.85249 -11.86001 -4.30161 1.000 24.63368 6875 GLY A O 1
ATOM 1296 N N . VAL A 1 78 ? 93.54774 -13.95141 -3.51345 1.000 23.90280 6876 VAL A N 1
ATOM 1297 C CA . VAL A 1 78 ? 93.24140 -14.57349 -4.79502 1.000 22.50058 6876 VAL A CA 1
ATOM 1298 C C . VAL A 1 78 ? 91.91297 -15.32234 -4.64603 1.000 25.10306 6876 VAL A C 1
ATOM 1299 O O . VAL A 1 78 ? 91.29754 -15.29862 -3.58689 1.000 23.54383 6876 VAL A O 1
ATOM 1312 N N . ALA A 1 79 ? 91.46320 -15.97884 -5.72709 1.000 21.71729 6877 ALA A N 1
ATOM 1313 C CA . ALA A 1 79 ? 90.12953 -16.59011 -5.77649 1.000 21.28155 6877 ALA A CA 1
ATOM 1314 C C . ALA A 1 79 ? 90.22237 -18.01261 -6.32972 1.000 19.63470 6877 ALA A C 1
ATOM 1315 O O . ALA A 1 79 ? 89.87652 -18.27141 -7.50119 1.000 20.01632 6877 ALA A O 1
ATOM 1322 N N . PRO A 1 80 ? 90.63867 -18.96135 -5.49581 1.000 18.87436 6878 PRO A N 1
ATOM 1323 C CA . PRO A 1 80 ? 90.80302 -20.35053 -5.95227 1.000 18.70507 6878 PRO A CA 1
ATOM 1324 C C . PRO A 1 80 ? 89.49288 -20.96168 -6.37629 1.000 22.15175 6878 PRO A C 1
ATOM 1325 O O . PRO A 1 80 ? 89.42831 -21.65320 -7.39350 1.000 20.90244 6878 PRO A O 1
ATOM 1336 N N . GLY A 1 81 ? 88.42250 -20.71082 -5.62478 1.000 17.91835 6879 GLY A N 1
ATOM 1337 C CA . GLY A 1 81 ? 87.14011 -21.25699 -6.00592 1.000 18.34270 6879 GLY A CA 1
ATOM 1338 C C . GLY A 1 81 ? 86.63962 -20.73280 -7.33689 1.000 22.15983 6879 GLY A C 1
ATOM 1339 O O . GLY A 1 81 ? 86.09269 -21.48506 -8.14726 1.000 18.45947 6879 GLY A O 1
ATOM 1343 N N . THR A 1 82 ? 86.79486 -19.42873 -7.57715 1.000 16.62781 6880 THR A N 1
ATOM 1344 C CA . THR A 1 82 ? 86.42443 -18.88369 -8.88107 1.000 16.55850 6880 THR A CA 1
ATOM 1345 C C . THR A 1 82 ? 87.20344 -19.55670 -9.99354 1.000 19.07695 6880 THR A C 1
ATOM 1346 O O . THR A 1 82 ? 86.63863 -19.86423 -11.05228 1.000 18.44835 6880 THR A O 1
ATOM 1357 N N . ALA A 1 83 ? 88.50125 -19.80751 -9.76946 1.000 17.59378 6881 ALA A N 1
ATOM 1358 C CA . ALA A 1 83 ? 89.30241 -20.44831 -10.80853 1.000 18.57088 6881 ALA A CA 1
ATOM 1359 C C . ALA A 1 83 ? 88.78832 -21.85363 -11.11583 1.000 17.72613 6881 ALA A C 1
ATOM 1360 O O . ALA A 1 83 ? 88.74856 -22.26003 -12.29066 1.000 17.87798 6881 ALA A O 1
ATOM 1367 N N . VAL A 1 84 ? 88.35389 -22.59296 -10.08680 1.000 18.26353 6882 VAL A N 1
ATOM 1368 C CA . VAL A 1 84 ? 87.77999 -23.91753 -10.32745 1.000 18.13240 6882 VAL A CA 1
ATOM 1369 C C . VAL A 1 84 ? 86.43978 -23.80722 -11.05245 1.000 15.92203 6882 VAL A C 1
ATOM 1370 O O . VAL A 1 84 ? 86.14954 -24.57822 -11.98661 1.000 18.91891 6882 VAL A O 1
ATOM 1383 N N . LEU A 1 85 ? 85.58420 -22.86729 -10.63910 1.000 15.87442 6883 LEU A N 1
ATOM 1384 C CA . LEU A 1 85 ? 84.29522 -22.72940 -11.29853 1.000 16.39787 6883 LEU A CA 1
ATOM 1385 C C . LEU A 1 85 ? 84.48843 -22.42136 -12.77537 1.000 18.16699 6883 LEU A C 1
ATOM 1386 O O . LEU A 1 85 ? 83.74464 -22.92046 -13.63683 1.000 19.23903 6883 LEU A O 1
ATOM 1402 N N . ARG A 1 86 ? 85.45177 -21.56497 -13.08170 1.000 19.16124 6884 ARG A N 1
ATOM 1403 C CA . ARG A 1 86 ? 85.66305 -21.18335 -14.48420 1.000 18.30694 6884 ARG A CA 1
ATOM 1404 C C . ARG A 1 86 ? 86.20533 -22.34869 -15.28329 1.000 23.93093 6884 ARG A C 1
ATOM 1405 O O . ARG A 1 86 ? 85.92869 -22.46629 -16.48123 1.000 22.96132 6884 ARG A O 1
ATOM 1426 N N . GLN A 1 87 ? 87.00558 -23.19093 -14.64586 1.000 18.06711 6885 GLN A N 1
ATOM 1427 C CA . GLN A 1 87 ? 87.47247 -24.41707 -15.28669 1.000 17.19420 6885 GLN A CA 1
ATOM 1428 C C . GLN A 1 87 ? 86.30625 -25.34794 -15.59238 1.000 22.99200 6885 GLN A C 1
ATOM 1429 O O . GLN A 1 87 ? 86.18522 -25.90242 -16.69218 1.000 19.20517 6885 GLN A O 1
ATOM 1443 N N . TRP A 1 88 ? 85.42994 -25.53110 -14.61575 1.000 16.96882 6886 TRP A N 1
ATOM 1444 C CA . TRP A 1 88 ? 84.28945 -26.43203 -14.72561 1.000 16.85051 6886 TRP A CA 1
ATOM 1445 C C . TRP A 1 88 ? 83.26268 -25.97212 -15.74468 1.000 21.62081 6886 TRP A C 1
ATOM 1446 O O . TRP A 1 88 ? 82.78393 -26.77630 -16.55842 1.000 18.74325 6886 TRP A O 1
ATOM 1467 N N . LEU A 1 89 ? 82.87335 -24.70444 -15.67340 1.000 20.59667 6887 LEU A N 1
ATOM 1468 C CA . LEU A 1 89 ? 81.76799 -24.18392 -16.47160 1.000 18.15983 6887 LEU A CA 1
ATOM 1469 C C . LEU A 1 89 ? 82.15163 -24.12354 -17.94098 1.000 19.53294 6887 LEU A C 1
ATOM 1470 O O . LEU A 1 89 ? 83.32042 -23.91472 -18.27612 1.000 19.47121 6887 LEU A O 1
ATOM 1486 N N . PRO A 1 90 ? 81.18210 -24.24332 -18.83685 1.000 18.89384 6888 PRO A N 1
ATOM 1487 C CA . PRO A 1 90 ? 81.54136 -24.15029 -20.26979 1.000 22.88323 6888 PRO A CA 1
ATOM 1488 C C . PRO A 1 90 ? 82.26112 -22.84174 -20.58685 1.000 29.01790 6888 PRO A C 1
ATOM 1489 O O . PRO A 1 90 ? 82.01951 -21.78244 -19.99995 1.000 23.13829 6888 PRO A O 1
ATOM 1500 N N . THR A 1 91 ? 83.20079 -22.93229 -21.52142 1.000 22.56698 6889 THR A N 1
ATOM 1501 C CA . THR A 1 91 ? 83.88497 -21.73086 -21.96758 1.000 24.12815 6889 THR A CA 1
ATOM 1502 C C . THR A 1 91 ? 82.86247 -20.72130 -22.45162 1.000 22.89441 6889 THR A C 1
ATOM 1503 O O . THR A 1 91 ? 81.91797 -21.04498 -23.17760 1.000 25.10771 6889 THR A O 1
ATOM 1514 N N . GLY A 1 92 ? 83.05447 -19.47562 -22.03594 1.000 25.65839 6890 GLY A N 1
ATOM 1515 C CA . GLY A 1 92 ? 82.14135 -18.41766 -22.36764 1.000 24.16619 6890 GLY A CA 1
ATOM 1516 C C . GLY A 1 92 ? 81.08211 -18.16026 -21.32552 1.000 28.75305 6890 GLY A C 1
ATOM 1517 O O . GLY A 1 92 ? 80.37118 -17.16254 -21.43100 1.000 23.07023 6890 GLY A O 1
ATOM 1521 N N . THR A 1 93 ? 80.91239 -19.04939 -20.34789 1.000 24.39881 6891 THR A N 1
ATOM 1522 C CA . THR A 1 93 ? 79.93855 -18.79359 -19.28709 1.000 20.63223 6891 THR A CA 1
ATOM 1523 C C . THR A 1 93 ? 80.28755 -17.48005 -18.59202 1.000 18.57960 6891 THR A C 1
ATOM 1524 O O . THR A 1 93 ? 81.44158 -17.24834 -18.25782 1.000 22.67501 6891 THR A O 1
ATOM 1535 N N . LEU A 1 94 ? 79.28782 -16.64115 -18.36419 1.000 20.17344 6892 LEU A N 1
ATOM 1536 C CA . LEU A 1 94 ? 79.50610 -15.35562 -17.71173 1.000 18.95011 6892 LEU A CA 1
ATOM 1537 C C . LEU A 1 94 ? 79.60635 -15.62152 -16.21851 1.000 20.56631 6892 LEU A C 1
ATOM 1538 O O . LEU A 1 94 ? 78.65538 -16.14702 -15.64942 1.000 22.22230 6892 LEU A O 1
ATOM 1554 N N . LEU A 1 95 ? 80.73867 -15.28191 -15.61424 1.000 18.97885 6893 LEU A N 1
ATOM 1555 C CA . LEU A 1 95 ? 80.99665 -15.55745 -14.19725 1.000 19.00669 6893 LEU A CA 1
ATOM 1556 C C . LEU A 1 95 ? 81.28041 -14.25369 -13.46726 1.000 19.30758 6893 LEU A C 1
ATOM 1557 O O . LEU A 1 95 ? 82.20772 -13.52496 -13.82702 1.000 19.12312 6893 LEU A O 1
ATOM 1573 N N . VAL A 1 96 ? 80.49968 -13.96900 -12.43292 1.000 18.33944 6894 VAL A N 1
ATOM 1574 C CA . VAL A 1 96 ? 80.67628 -12.77041 -11.60493 1.000 15.67999 6894 VAL A CA 1
ATOM 1575 C C . VAL A 1 96 ? 81.00466 -13.24534 -10.20156 1.000 18.35027 6894 VAL A C 1
ATOM 1576 O O . VAL A 1 96 ? 80.39330 -14.21516 -9.73829 1.000 18.56828 6894 VAL A O 1
ATOM 1589 N N . ASP A 1 97 ? 81.94612 -12.59171 -9.52513 1.000 16.43568 6895 ASP A N 1
ATOM 1590 C CA . ASP A 1 97 ? 82.21170 -12.98502 -8.13396 1.000 15.87811 6895 ASP A CA 1
ATOM 1591 C C . ASP A 1 97 ? 82.31717 -11.75287 -7.26378 1.000 18.93358 6895 ASP A C 1
ATOM 1592 O O . ASP A 1 97 ? 82.27548 -10.61913 -7.73942 1.000 19.05511 6895 ASP A O 1
ATOM 1601 N N . SER A 1 98 ? 82.32888 -12.00285 -5.95020 1.000 18.35675 6896 SER A N 1
ATOM 1602 C CA . SER A 1 98 ? 82.17248 -10.91770 -4.99277 1.000 18.12298 6896 SER A CA 1
ATOM 1603 C C . SER A 1 98 ? 82.72190 -11.36485 -3.65257 1.000 21.30955 6896 SER A C 1
ATOM 1604 O O . SER A 1 98 ? 82.72362 -12.54893 -3.34700 1.000 18.99696 6896 SER A O 1
ATOM 1612 N N . ASP A 1 99 ? 83.16565 -10.39302 -2.85741 1.000 17.51756 6897 ASP A N 1
ATOM 1613 C CA . ASP A 1 99 ? 83.62534 -10.64249 -1.48784 1.000 15.79281 6897 ASP A CA 1
ATOM 1614 C C . ASP A 1 99 ? 83.67433 -9.29797 -0.79721 1.000 20.48840 6897 ASP A C 1
ATOM 1615 O O . ASP A 1 99 ? 83.78100 -8.25817 -1.46040 1.000 21.16616 6897 ASP A O 1
ATOM 1624 N N . LEU A 1 100 ? 83.60292 -9.34260 0.54446 1.000 21.79799 6898 LEU A N 1
ATOM 1625 C CA . LEU A 1 100 ? 83.80930 -8.14279 1.35291 1.000 21.19890 6898 LEU A CA 1
ATOM 1626 C C . LEU A 1 100 ? 85.16512 -7.50231 1.12657 1.000 25.12273 6898 LEU A C 1
ATOM 1627 O O . LEU A 1 100 ? 85.29458 -6.27369 1.19052 1.000 28.80517 6898 LEU A O 1
ATOM 1643 N N . ASN A 1 101 ? 86.20446 -8.31671 0.97291 1.000 24.02082 6899 ASN A N 1
ATOM 1644 C CA . ASN A 1 101 ? 87.57529 -7.85802 0.91308 1.000 28.24390 6899 ASN A CA 1
ATOM 1645 C C . ASN A 1 101 ? 88.13937 -7.97501 -0.48796 1.000 29.37461 6899 ASN A C 1
ATOM 1646 O O . ASN A 1 101 ? 87.72555 -8.83089 -1.26956 1.000 25.73909 6899 ASN A O 1
ATOM 1657 N N . ASP A 1 102 ? 89.09818 -7.10904 -0.78886 1.000 28.24180 6900 ASP A N 1
ATOM 1658 C CA . ASP A 1 102 ? 89.65756 -7.05454 -2.13959 1.000 25.19440 6900 ASP A CA 1
ATOM 1659 C C . ASP A 1 102 ? 90.39827 -8.34326 -2.47174 1.000 28.18261 6900 ASP A C 1
ATOM 1660 O O . ASP A 1 102 ? 90.99312 -8.99081 -1.61010 1.000 28.37266 6900 ASP A O 1
ATOM 1669 N N . PHE A 1 103 ? 90.33963 -8.71849 -3.74531 1.000 23.81752 6901 PHE A N 1
ATOM 1670 C CA . PHE A 1 103 ? 91.03919 -9.90110 -4.23374 1.000 22.69358 6901 PHE A CA 1
ATOM 1671 C C . PHE A 1 103 ? 91.12338 -9.79907 -5.75074 1.000 22.71558 6901 PHE A C 1
ATOM 1672 O O . PHE A 1 103 ? 90.39452 -9.02393 -6.38046 1.000 23.54177 6901 PHE A O 1
ATOM 1690 N N . VAL A 1 104 ? 92.05792 -10.58037 -6.31300 1.000 24.50136 6902 VAL A N 1
ATOM 1691 C CA . VAL A 1 104 ? 92.27885 -10.66843 -7.74822 1.000 24.45770 6902 VAL A CA 1
ATOM 1692 C C . VAL A 1 104 ? 91.63105 -11.95650 -8.24002 1.000 21.46292 6902 VAL A C 1
ATOM 1693 O O . VAL A 1 104 ? 91.78823 -13.00894 -7.62065 1.000 22.26643 6902 VAL A O 1
ATOM 1706 N N . SER A 1 105 ? 90.92262 -11.86957 -9.35178 1.000 21.22838 6903 SER A N 1
ATOM 1707 C CA . SER A 1 105 ? 90.03169 -12.92983 -9.77551 1.000 23.80034 6903 SER A CA 1
ATOM 1708 C C . SER A 1 105 ? 90.11751 -13.17619 -11.27273 1.000 25.07997 6903 SER A C 1
ATOM 1709 O O . SER A 1 105 ? 90.43514 -12.27673 -12.04918 1.000 23.67763 6903 SER A O 1
ATOM 1717 N N . ASP A 1 106 ? 89.77586 -14.39710 -11.67026 1.000 19.40721 6904 ASP A N 1
ATOM 1718 C CA . ASP A 1 106 ? 89.57441 -14.77308 -13.06459 1.000 20.31871 6904 ASP A CA 1
ATOM 1719 C C . ASP A 1 106 ? 88.13903 -14.59203 -13.54619 1.000 22.18142 6904 ASP A C 1
ATOM 1720 O O . ASP A 1 106 ? 87.86760 -14.83813 -14.71614 1.000 21.64683 6904 ASP A O 1
ATOM 1729 N N . ALA A 1 107 ? 87.22179 -14.12394 -12.70286 1.000 19.60916 6905 ALA A N 1
ATOM 1730 C CA . ALA A 1 107 ? 85.86061 -13.89255 -13.11802 1.000 17.64135 6905 ALA A CA 1
ATOM 1731 C C . ALA A 1 107 ? 85.78765 -12.77393 -14.15574 1.000 19.56496 6905 ALA A C 1
ATOM 1732 O O . ALA A 1 107 ? 86.67677 -11.91769 -14.23880 1.000 20.83207 6905 ALA A O 1
ATOM 1739 N N . ASP A 1 108 ? 84.69246 -12.76762 -14.91309 1.000 19.99248 6906 ASP A N 1
ATOM 1740 C CA . ASP A 1 108 ? 84.48438 -11.69310 -15.88611 1.000 20.14508 6906 ASP A CA 1
ATOM 1741 C C . ASP A 1 108 ? 84.25752 -10.34370 -15.21909 1.000 26.24640 6906 ASP A C 1
ATOM 1742 O O . ASP A 1 108 ? 84.59749 -9.30629 -15.79133 1.000 25.57904 6906 ASP A O 1
ATOM 1751 N N A SER A 1 109 ? 83.68670 -10.33037 -14.02138 0.330 20.85009 6907 SER A N 1
ATOM 1752 N N B SER A 1 109 ? 83.66482 -10.32998 -14.03682 0.670 20.90520 6907 SER A N 1
ATOM 1753 C CA A SER A 1 109 ? 83.51040 -9.09131 -13.27803 0.330 20.93053 6907 SER A CA 1
ATOM 1754 C CA B SER A 1 109 ? 83.58040 -9.09645 -13.27484 0.670 20.85540 6907 SER A CA 1
ATOM 1755 C C A SER A 1 109 ? 83.51137 -9.42206 -11.79775 0.330 21.85798 6907 SER A C 1
ATOM 1756 C C B SER A 1 109 ? 83.59579 -9.45748 -11.80627 0.670 21.90770 6907 SER A C 1
ATOM 1757 O O A SER A 1 109 ? 82.95374 -10.44612 -11.39277 0.330 20.08504 6907 SER A O 1
ATOM 1758 O O B SER A 1 109 ? 83.11569 -10.52614 -11.41920 0.670 20.29386 6907 SER A O 1
ATOM 1773 N N . THR A 1 110 ? 84.12816 -8.55063 -11.00384 1.000 20.68661 6908 THR A N 1
ATOM 1774 C CA . THR A 1 110 ? 84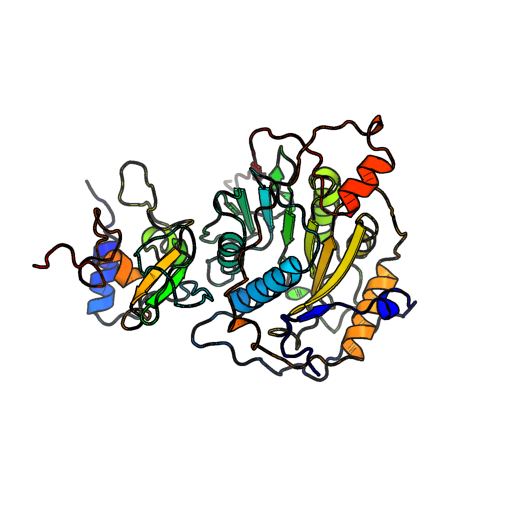.24934 -8.75064 -9.55793 1.000 20.04415 6908 THR A CA 1
ATOM 1775 C C . THR A 1 110 ? 83.72146 -7.52409 -8.83919 1.000 22.30567 6908 THR A C 1
ATOM 1776 O O . THR A 1 110 ? 84.08933 -6.39626 -9.19079 1.000 23.07787 6908 THR A O 1
ATOM 1788 N N . LEU A 1 111 ? 82.90092 -7.72985 -7.81228 1.000 20.11662 6909 LEU A N 1
ATOM 1789 C CA . LEU A 1 111 ? 82.40378 -6.61818 -6.99673 1.000 19.43372 6909 LEU A CA 1
ATOM 1790 C C . LEU A 1 111 ? 82.93020 -6.78865 -5.58615 1.000 23.87744 6909 LEU A C 1
ATOM 1791 O O . LEU A 1 111 ? 82.78570 -7.86282 -5.00879 1.000 21.11686 6909 LEU A O 1
ATOM 1807 N N . ILE A 1 112 ? 83.53261 -5.73100 -5.03193 1.000 21.90133 6910 ILE A N 1
ATOM 1808 C CA . ILE A 1 112 ? 84.06908 -5.76062 -3.67307 1.000 21.54279 6910 ILE A CA 1
ATOM 1809 C C . ILE A 1 112 ? 83.13897 -4.97127 -2.78648 1.000 23.95823 6910 ILE A C 1
ATOM 1810 O O . ILE A 1 112 ? 82.91370 -3.78601 -3.03681 1.000 23.25750 6910 ILE A O 1
ATOM 1826 N N . GLY A 1 113 ? 82.62463 -5.62110 -1.75065 1.000 22.28761 6911 GLY A N 1
ATOM 1827 C CA . GLY A 1 113 ? 81.75177 -4.99338 -0.77818 1.000 25.20057 6911 GLY A CA 1
ATOM 1828 C C . GLY A 1 113 ? 80.92912 -6.05375 -0.08701 1.000 31.28560 6911 GLY A C 1
ATOM 1829 O O . GLY A 1 113 ? 80.96938 -7.22136 -0.43814 1.000 21.97340 6911 GLY A O 1
ATOM 1833 N N . ASP A 1 114 ? 80.15727 -5.62092 0.89641 1.000 23.94034 6912 ASP A N 1
ATOM 1834 C CA . ASP A 1 114 ? 79.22708 -6.53727 1.55960 1.000 21.98284 6912 ASP A CA 1
ATOM 1835 C C . ASP A 1 114 ? 78.21486 -7.04027 0.54090 1.000 22.63138 6912 ASP A C 1
ATOM 1836 O O . ASP A 1 114 ? 77.80337 -6.29834 -0.36422 1.000 22.44591 6912 ASP A O 1
ATOM 1845 N N . CYS A 1 115 ? 77.85617 -8.33064 0.63796 1.000 22.23514 6913 CYS A N 1
ATOM 1846 C CA . CYS A 1 115 ? 76.98892 -8.88556 -0.39330 1.000 20.99267 6913 CYS A CA 1
ATOM 1847 C C . CYS A 1 115 ? 75.67690 -8.12729 -0.46442 1.000 20.33829 6913 CYS A C 1
ATOM 1848 O O . CYS A 1 115 ? 75.06558 -8.05273 -1.52364 1.000 20.88825 6913 CYS A O 1
ATOM 1856 N N . ALA A 1 116 ? 75.24104 -7.52794 0.64960 1.000 23.76640 6914 ALA A N 1
ATOM 1857 C CA . ALA A 1 116 ? 73.96846 -6.81383 0.63251 1.000 20.94310 6914 ALA A CA 1
ATOM 1858 C C . ALA A 1 116 ? 73.99776 -5.61343 -0.30249 1.000 20.94287 6914 ALA A C 1
ATOM 1859 O O . ALA A 1 116 ? 72.93617 -5.10071 -0.65934 1.000 26.12719 6914 ALA A O 1
ATOM 1866 N N . THR A 1 117 ? 75.18142 -5.15536 -0.69057 1.000 22.73971 6915 THR A N 1
ATOM 1867 C CA . THR A 1 117 ? 75.28176 -4.02129 -1.60869 1.000 22.13514 6915 THR A CA 1
ATOM 1868 C C . THR A 1 117 ? 75.13453 -4.42143 -3.06418 1.000 27.42301 6915 THR A C 1
ATOM 1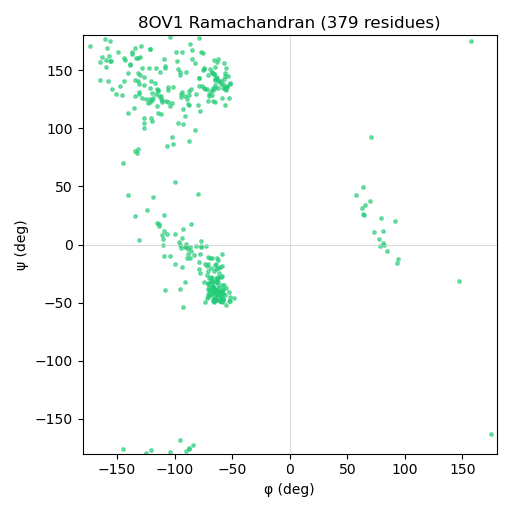869 O O . THR A 1 117 ? 75.07787 -3.53907 -3.93621 1.000 25.86463 6915 THR A O 1
ATOM 1880 N N . VAL A 1 118 ? 75.12087 -5.71698 -3.35363 1.000 20.83415 6916 VAL A N 1
ATOM 1881 C CA . VAL A 1 118 ? 75.17629 -6.21003 -4.73840 1.000 21.07641 6916 VAL A CA 1
ATOM 1882 C C . VAL A 1 118 ? 73.77671 -6.28468 -5.31565 1.000 25.02140 6916 VAL A C 1
ATOM 1883 O O . VAL A 1 118 ? 72.88007 -6.89299 -4.73075 1.000 23.57928 6916 VAL A O 1
ATOM 1896 N N . HIS A 1 119 ? 73.59090 -5.69173 -6.50832 1.000 22.56737 6917 HIS A N 1
ATOM 1897 C CA . HIS A 1 119 ? 72.34059 -5.73010 -7.22878 1.000 22.18381 6917 HIS A CA 1
ATOM 1898 C C . HIS A 1 119 ? 72.63632 -6.16148 -8.64993 1.000 20.38974 6917 HIS A C 1
ATOM 1899 O O . HIS A 1 119 ? 73.70689 -5.86094 -9.17753 1.000 21.50040 6917 HIS A O 1
ATOM 1913 N N . THR A 1 120 ? 71.71055 -6.90480 -9.24201 1.000 26.22325 6918 THR A N 1
ATOM 1914 C CA . THR A 1 120 ? 71.87797 -7.31183 -10.62601 1.000 24.39549 6918 THR A CA 1
ATOM 1915 C C . THR A 1 120 ? 70.57212 -7.09414 -11.36435 1.000 25.58069 6918 THR A C 1
ATOM 1916 O O . THR A 1 120 ? 69.48801 -7.34323 -10.83326 1.000 27.35395 6918 THR A O 1
ATOM 1927 N N . ALA A 1 121 ? 70.68535 -6.64685 -12.61710 1.000 28.39440 6919 ALA A N 1
ATOM 1928 C CA . ALA A 1 121 ? 69.48154 -6.43553 -13.41328 1.000 30.93121 6919 ALA A CA 1
ATOM 1929 C C . ALA A 1 121 ? 68.89885 -7.76486 -13.87682 1.000 31.86748 6919 ALA A C 1
ATOM 1930 O O . ALA A 1 121 ? 67.66524 -7.92743 -13.97396 1.000 31.11711 6919 ALA A O 1
ATOM 1937 N N . ASN A 1 122 ? 69.75969 -8.73125 -14.10858 1.000 28.19179 6920 ASN A N 1
ATOM 1938 C CA . ASN A 1 122 ? 69.43025 -10.00793 -14.72467 1.000 22.17328 6920 ASN A CA 1
ATOM 1939 C C . ASN A 1 122 ? 69.25036 -11.10008 -13.67485 1.000 31.35029 6920 ASN A C 1
ATOM 1940 O O . ASN A 1 122 ? 69.62678 -10.95078 -12.51667 1.000 26.12709 6920 ASN A O 1
ATOM 1951 N N . LYS A 1 123 ? 68.66658 -12.21725 -14.11176 1.000 24.86681 6921 LYS A N 1
ATOM 1952 C CA . LYS A 1 123 ? 68.60280 -13.43325 -13.31532 1.000 22.06825 6921 LYS A CA 1
ATOM 1953 C C . LYS A 1 123 ? 69.78506 -14.33903 -13.66099 1.000 22.20671 6921 LYS A C 1
ATOM 1954 O O . LYS A 1 123 ? 70.48748 -14.15758 -14.65652 1.000 23.36022 6921 LYS A O 1
ATOM 1973 N N . TRP A 1 124 ? 70.01729 -15.34084 -12.79365 1.000 19.66175 6922 TRP A N 1
ATOM 1974 C CA . TRP A 1 124 ? 71.18719 -16.19602 -12.82482 1.000 20.55468 6922 TRP A CA 1
ATOM 1975 C C . TRP A 1 124 ? 70.76999 -17.65645 -12.95407 1.000 17.81852 6922 TRP A C 1
ATOM 1976 O O . TRP A 1 124 ? 69.67830 -18.04432 -12.51990 1.000 21.06631 6922 TRP A O 1
ATOM 1997 N N . ASP A 1 125 ? 71.64124 -18.43731 -13.55103 1.000 19.03151 6923 ASP A N 1
ATOM 1998 C CA . ASP A 1 125 ? 71.36684 -19.86641 -13.71999 1.000 19.62817 6923 ASP A CA 1
ATOM 1999 C C . ASP A 1 125 ? 71.94852 -20.70682 -12.59529 1.000 20.47205 6923 ASP A C 1
ATOM 2000 O O . ASP A 1 125 ? 71.49149 -21.83509 -12.37656 1.000 19.62800 6923 ASP A O 1
ATOM 2009 N N . LEU A 1 126 ? 72.92008 -20.17103 -11.86991 1.000 19.40176 6924 LEU A N 1
ATOM 2010 C CA . LEU A 1 126 ? 73.59131 -20.87548 -10.77976 1.000 16.44609 6924 LEU A CA 1
ATOM 2011 C C . LEU A 1 126 ? 74.11956 -19.83265 -9.81705 1.000 19.15349 6924 LEU A C 1
ATOM 2012 O O . LEU A 1 126 ? 74.72367 -18.86339 -10.25717 1.000 17.63004 6924 LEU A O 1
ATOM 2028 N N . ILE A 1 127 ? 73.89345 -20.04365 -8.51482 1.000 18.91892 6925 ILE A N 1
ATOM 2029 C CA . ILE A 1 127 ? 74.42754 -19.18468 -7.45452 1.000 16.01170 6925 ILE A CA 1
ATOM 2030 C C . ILE A 1 127 ? 75.27397 -20.06370 -6.56086 1.000 15.85362 6925 ILE A C 1
ATOM 2031 O O . ILE A 1 127 ? 74.79143 -21.09616 -6.09066 1.000 18.00175 6925 ILE A O 1
ATOM 2047 N N . ILE A 1 128 ? 76.53194 -19.68256 -6.36594 1.000 18.06439 6926 ILE A N 1
ATOM 2048 C CA . ILE A 1 128 ? 77.44539 -20.36838 -5.45470 1.000 17.10080 6926 ILE A CA 1
ATOM 2049 C C . ILE A 1 128 ? 77.79316 -19.39405 -4.33730 1.000 17.09222 6926 ILE A C 1
ATOM 2050 O O . ILE A 1 128 ? 78.15600 -18.25476 -4.61744 1.000 17.60236 6926 ILE A O 1
ATOM 2066 N N . SER A 1 129 ? 77.75713 -19.84531 -3.07786 1.000 17.95517 6927 SER A N 1
ATOM 2067 C CA . SER A 1 129 ? 78.22214 -18.99598 -1.99070 1.000 16.45086 6927 SER A CA 1
ATOM 2068 C C . SER A 1 129 ? 79.17490 -19.77803 -1.11406 1.000 19.52445 6927 SER A C 1
ATOM 2069 O O . SER A 1 129 ? 78.84356 -20.88684 -0.67159 1.000 18.64699 6927 SER A O 1
ATOM 2077 N N . ASP A 1 130 ? 80.32310 -19.17886 -0.81764 1.000 16.53976 6928 ASP A N 1
ATOM 2078 C CA . ASP A 1 130 ? 81.20797 -19.67923 0.23191 1.000 18.86387 6928 ASP A CA 1
ATOM 2079 C C . ASP A 1 130 ? 81.32857 -18.67867 1.37631 1.000 17.12588 6928 ASP A C 1
ATOM 2080 O O . ASP A 1 130 ? 82.28974 -18.75813 2.14165 1.000 19.52354 6928 ASP A O 1
ATOM 2089 N N . MET A 1 131 ? 80.39242 -17.74004 1.47695 1.000 16.33890 6929 MET A N 1
ATOM 2090 C CA . MET A 1 131 ? 80.45176 -16.75528 2.54097 1.000 17.45497 6929 MET A CA 1
ATOM 2091 C C . MET A 1 131 ? 80.42259 -17.43721 3.90211 1.000 17.48221 6929 MET A C 1
ATOM 2092 O O . MET A 1 131 ? 79.70805 -18.41072 4.11225 1.000 18.45662 6929 MET A O 1
ATOM 2106 N N . TYR A 1 132 ? 81.21826 -16.90364 4.81790 1.000 18.74877 6930 TYR A N 1
ATOM 2107 C CA . TYR A 1 132 ? 81.39908 -17.51432 6.12819 1.000 18.67022 6930 TYR A CA 1
ATOM 2108 C C . TYR A 1 132 ? 82.04717 -16.46910 7.02215 1.000 22.13280 6930 TYR A C 1
ATOM 2109 O O . TYR A 1 132 ? 82.92211 -15.72630 6.57749 1.000 21.83301 6930 TYR A O 1
ATOM 2127 N N . ASP A 1 133 ? 81.62904 -16.43835 8.28079 1.000 22.70212 6931 ASP A N 1
ATOM 2128 C CA . ASP A 1 133 ? 82.24974 -15.59236 9.30848 1.000 23.29408 6931 ASP A CA 1
ATOM 2129 C C . ASP A 1 133 ? 82.76300 -16.51299 10.40973 1.000 24.11344 6931 ASP A C 1
ATOM 2130 O O . ASP A 1 133 ? 81.93751 -17.13897 11.10036 1.000 26.80170 6931 ASP A O 1
ATOM 2139 N N . PRO A 1 134 ? 84.07597 -16.70464 10.56120 1.000 26.59695 6932 PRO A N 1
ATOM 2140 C CA . PRO A 1 134 ? 84.58103 -17.67808 11.56891 1.000 28.85957 6932 PRO A CA 1
ATOM 2141 C C . PRO A 1 134 ? 84.22574 -17.31009 12.99071 1.000 33.57900 6932 PRO A C 1
ATOM 2142 O O . PRO A 1 134 ? 84.39293 -18.13852 13.89444 1.000 37.33786 6932 PRO A O 1
ATOM 2153 N N . LYS A 1 135 ? 83.73816 -16.10378 13.21874 1.000 30.45203 6933 LYS A N 1
ATOM 2154 C CA . LYS A 1 135 ? 83.25787 -15.75581 14.54965 1.000 40.72481 6933 LYS A CA 1
ATOM 2155 C C . LYS A 1 135 ? 82.08717 -16.63480 14.97320 1.000 51.18122 6933 LYS A C 1
ATOM 2156 O O . LYS A 1 135 ? 81.89070 -16.85908 16.17380 1.000 44.43707 6933 LYS A O 1
ATOM 2175 N N . THR A 1 136 ? 81.29299 -17.13150 14.01483 1.000 38.13376 6934 THR A N 1
ATOM 2176 C CA . THR A 1 136 ? 80.17083 -17.99030 14.37774 1.000 30.60238 6934 THR A CA 1
ATOM 2177 C C . THR A 1 136 ? 80.62049 -19.28402 15.06389 1.000 29.81505 6934 THR A C 1
ATOM 2178 O O . THR A 1 136 ? 79.77352 -19.99337 15.62324 1.000 35.20622 6934 THR A O 1
ATOM 2189 N N . LYS A 1 137 ? 81.89858 -19.62936 15.02802 1.000 28.02322 6935 LYS A N 1
ATOM 2190 C CA . LYS A 1 137 ? 82.39147 -20.84921 15.65544 1.000 39.29317 6935 LYS A CA 1
ATOM 2191 C C . LYS A 1 137 ? 82.56465 -20.67913 17.16328 1.000 39.60121 6935 LYS A C 1
ATOM 2192 O O . LYS A 1 137 ? 83.57667 -21.08650 17.72715 1.000 60.20797 6935 LYS A O 1
ATOM 2211 N N . ASN A 1 138 ? 81.60506 -20.05459 17.81194 1.000 45.62665 6936 ASN A N 1
ATOM 2212 C CA . ASN A 1 138 ? 81.64757 -19.86426 19.25902 1.000 51.00464 6936 ASN A CA 1
ATOM 2213 C C . ASN A 1 138 ? 80.83099 -20.96141 19.92298 1.000 40.38832 6936 ASN A C 1
ATOM 2214 O O . ASN A 1 138 ? 79.59948 -20.91290 19.94020 1.000 40.16030 6936 ASN A O 1
ATOM 2225 N N . VAL A 1 139 ? 81.52472 -21.93675 20.51033 1.000 36.22411 6937 VAL A N 1
ATOM 2226 C CA . VAL A 1 139 ? 80.83093 -23.06637 21.12387 1.000 32.66776 6937 VAL A CA 1
ATOM 2227 C C . VAL A 1 139 ? 80.23554 -22.72007 22.47564 1.000 41.63200 6937 VAL A C 1
ATOM 2228 O O . VAL A 1 139 ? 79.48913 -23.53247 23.02978 1.000 33.39218 6937 VAL A O 1
ATOM 2241 N N . THR A 1 140 ? 80.53147 -21.54005 23.01721 1.000 32.52336 6938 THR A N 1
ATOM 2242 C CA . THR A 1 140 ? 79.99718 -21.14630 24.31405 1.000 40.72213 6938 THR A CA 1
ATOM 2243 C C . THR A 1 140 ? 78.62393 -20.50240 24.21134 1.000 44.17598 6938 THR A C 1
ATOM 2244 O O . THR A 1 140 ? 77.99634 -20.25378 25.24179 1.000 42.60682 6938 THR A O 1
ATOM 2255 N N . LYS A 1 141 ? 78.12166 -20.26620 23.00119 1.000 38.98703 6939 LYS A N 1
ATOM 2256 C CA . LYS A 1 141 ? 76.85890 -19.58324 22.79259 1.000 39.15067 6939 LYS A CA 1
ATOM 2257 C C . LYS A 1 141 ? 75.84929 -20.50598 22.11898 1.000 32.64070 6939 LYS A C 1
ATOM 2258 O O . LYS A 1 141 ? 76.21821 -21.46056 21.41973 1.000 28.88829 6939 LYS A O 1
ATOM 2277 N N . GLU A 1 142 ? 74.57843 -20.24461 22.40071 1.000 26.83080 6940 GLU A N 1
ATOM 2278 C CA . GLU A 1 142 ? 73.49441 -20.99093 21.79015 1.000 23.76486 6940 GLU A CA 1
ATOM 2279 C C . GLU A 1 142 ? 73.59155 -20.90067 20.27201 1.000 31.19996 6940 GLU A C 1
ATOM 2280 O O . GLU A 1 142 ? 74.03466 -19.89252 19.72140 1.000 26.23838 6940 GLU A O 1
ATOM 2292 N N . ASN A 1 143 ? 73.17672 -21.96741 19.59542 1.000 25.20185 6941 ASN A N 1
ATOM 2293 C CA . ASN A 1 143 ? 73.33957 -22.05631 18.12796 1.000 21.27728 6941 ASN A CA 1
ATOM 2294 C C . ASN A 1 143 ? 71.99209 -21.73375 17.49715 1.000 20.35481 6941 ASN A C 1
ATOM 2295 O O . ASN A 1 143 ? 71.16686 -22.61900 17.22956 1.000 28.69623 6941 ASN A O 1
ATOM 2306 N N . ASP A 1 144 ? 71.74908 -20.44815 17.28164 1.000 24.33621 6942 ASP A N 1
ATOM 2307 C CA . ASP A 1 144 ? 70.49855 -19.99248 16.70546 1.000 21.46865 6942 ASP A CA 1
ATOM 2308 C C . ASP A 1 144 ? 70.66761 -19.74410 15.20982 1.000 22.96731 6942 ASP A C 1
ATOM 2309 O O . ASP A 1 144 ? 71.77854 -19.58127 14.71820 1.000 24.12853 6942 ASP A O 1
ATOM 2318 N N . SER A 1 145 ? 69.54560 -19.77504 14.50309 1.000 22.75895 6943 SER A N 1
ATOM 2319 C CA . SER A 1 145 ? 69.54493 -19.42976 13.08502 1.000 22.84539 6943 SER A CA 1
ATOM 2320 C C . SER A 1 145 ? 70.16046 -18.05055 12.90409 1.000 27.82631 6943 SER A C 1
ATOM 2321 O O . SER A 1 145 ? 69.86412 -17.10929 13.65991 1.000 24.58932 6943 SER A O 1
ATOM 2329 N N . LYS A 1 146 ? 71.02727 -17.92647 11.88637 1.000 22.20374 6944 LYS A N 1
ATOM 2330 C CA . LYS A 1 146 ? 71.76872 -16.69640 11.63745 1.000 21.50962 6944 LYS A CA 1
ATOM 2331 C C . LYS A 1 146 ? 71.10168 -15.88998 10.52328 1.000 23.69995 6944 LYS A C 1
ATOM 2332 O O . LYS A 1 146 ? 70.44968 -16.43517 9.63443 1.000 28.06281 6944 LYS A O 1
ATOM 2351 N N A GLU A 1 147 ? 71.25759 -14.57082 10.58967 0.370 25.83243 6945 GLU A N 1
ATOM 2352 N N B GLU A 1 147 ? 71.27296 -14.57153 10.58918 0.630 25.72811 6945 GLU A N 1
ATOM 2353 C CA A GLU A 1 147 ? 70.68049 -13.69859 9.57384 0.370 22.92597 6945 GLU A CA 1
ATOM 2354 C CA B GLU A 1 147 ? 70.68353 -13.67618 9.60651 0.630 22.68045 6945 GLU A CA 1
ATOM 2355 C C A GLU A 1 147 ? 71.81008 -13.20239 8.68089 0.370 27.05489 6945 GLU A C 1
ATOM 2356 C C B GLU A 1 147 ? 71.79739 -13.19875 8.68762 0.630 27.14167 6945 GLU A C 1
ATOM 2357 O O A GLU A 1 147 ? 72.40132 -13.99728 7.94277 0.370 25.42362 6945 GLU A O 1
ATOM 2358 O O B GLU A 1 147 ? 72.36415 -14.00369 7.94249 0.630 25.51215 6945 GLU A O 1
ATOM 2381 N N . GLY A 1 148 ? 72.13194 -11.91482 8.75065 1.000 25.68226 6946 GLY A N 1
ATOM 2382 C CA . GLY A 1 148 ? 73.26468 -11.40520 7.98049 1.000 26.07528 6946 GLY A CA 1
ATOM 2383 C C . GLY A 1 148 ? 73.22071 -11.79792 6.52507 1.000 20.29705 6946 GLY A C 1
ATOM 2384 O O . GLY A 1 148 ? 72.21118 -11.60336 5.83463 1.000 23.28566 6946 GLY A O 1
ATOM 2389 N N . PHE A 1 149 ? 74.35100 -12.33701 6.01082 1.000 22.03313 6947 PHE A N 1
ATOM 2390 C CA . PHE A 1 149 ? 74.38406 -12.64621 4.57690 1.000 20.93943 6947 PHE A CA 1
ATOM 2391 C C . PHE A 1 149 ? 73.38888 -13.72734 4.18582 1.000 20.98714 6947 PHE A C 1
ATOM 2392 O O . PHE A 1 149 ? 73.00325 -13.80446 3.01923 1.000 20.76542 6947 PHE A O 1
ATOM 2409 N N . PHE A 1 150 ? 72.88249 -14.51794 5.13892 1.000 19.07742 6948 PHE A N 1
ATOM 2410 C CA . PHE A 1 150 ? 71.87233 -15.50335 4.76983 1.000 19.60012 6948 PHE A CA 1
ATOM 2411 C C . PHE A 1 150 ? 70.55101 -14.83488 4.41723 1.000 20.06722 6948 PHE A C 1
ATOM 2412 O O . PHE A 1 150 ? 69.81513 -15.32443 3.56026 1.000 20.90742 6948 PHE A O 1
ATOM 2429 N N . THR A 1 151 ? 70.21847 -13.72099 5.08733 1.000 20.70872 6949 THR A N 1
ATOM 2430 C CA . THR A 1 151 ? 69.01144 -13.00058 4.73098 1.000 21.18534 6949 THR A CA 1
ATOM 2431 C C . THR A 1 151 ? 69.11759 -12.49980 3.29821 1.000 19.47411 6949 THR A C 1
ATOM 2432 O O . THR A 1 151 ? 68.18499 -12.64928 2.49367 1.000 24.46761 6949 THR A O 1
ATOM 2443 N N . TYR A 1 152 ? 70.28032 -11.96142 2.95572 1.000 21.97229 6950 TYR A N 1
ATOM 2444 C CA . TYR A 1 152 ? 70.52096 -11.51196 1.59094 1.000 22.24518 6950 TYR A CA 1
ATOM 2445 C C . TYR A 1 152 ? 70.36663 -12.66099 0.61143 1.000 21.30698 6950 TYR A C 1
ATOM 2446 O O . TYR A 1 152 ? 69.64715 -12.55577 -0.39199 1.000 21.27575 6950 TYR A O 1
ATOM 2464 N N . ILE A 1 153 ? 71.01369 -13.78788 0.89872 1.000 21.10669 6951 ILE A N 1
ATOM 2465 C CA . ILE A 1 153 ? 70.99683 -14.90560 -0.04004 1.000 18.36315 6951 ILE A CA 1
ATOM 2466 C C . ILE A 1 153 ? 69.58148 -15.41175 -0.28057 1.000 19.58790 6951 ILE A C 1
ATOM 2467 O O . ILE A 1 153 ? 69.21364 -15.72577 -1.41829 1.000 20.21337 6951 ILE A O 1
ATOM 2483 N N . CYS A 1 154 ? 68.76634 -15.53916 0.77691 1.000 22.24715 6952 CYS A N 1
ATOM 2484 C CA . CYS A 1 154 ? 67.39719 -15.99090 0.57176 1.000 21.74560 6952 CYS A CA 1
ATOM 2485 C C . CYS A 1 154 ? 66.64581 -15.04297 -0.35756 1.000 20.70159 6952 CYS A C 1
ATOM 2486 O O . CYS A 1 154 ? 65.88164 -15.47304 -1.22343 1.000 24.08050 6952 CYS A O 1
ATOM 2494 N N . GLY A 1 155 ? 66.76467 -13.74186 -0.11680 1.000 22.50798 6953 GLY A N 1
ATOM 2495 C CA . GLY A 1 155 ? 66.06384 -12.80554 -0.97510 1.000 21.62556 6953 GLY A CA 1
ATOM 2496 C C . GLY A 1 155 ? 66.60453 -12.83083 -2.39246 1.000 23.73354 6953 GLY A C 1
ATOM 2497 O O . GLY A 1 155 ? 65.85660 -12.70772 -3.36293 1.000 24.48748 6953 GLY A O 1
ATOM 2501 N N . PHE A 1 156 ? 67.91419 -12.97248 -2.52272 1.000 23.28183 6954 PHE A N 1
ATOM 2502 C CA . PHE A 1 156 ? 68.52816 -12.97017 -3.84082 1.000 23.52056 6954 PHE A CA 1
ATOM 2503 C C . PHE A 1 156 ? 68.06637 -14.16772 -4.64699 1.000 23.22020 6954 PHE A C 1
ATOM 2504 O O . PHE A 1 156 ? 67.76454 -14.05283 -5.84389 1.000 22.44460 6954 PHE A O 1
ATOM 2521 N N . ILE A 1 157 ? 67.95862 -15.32245 -4.00682 1.000 21.04429 6955 ILE A N 1
ATOM 2522 C CA . ILE A 1 157 ? 67.45106 -16.49120 -4.71234 1.000 21.20735 6955 ILE A CA 1
ATOM 2523 C C . ILE A 1 157 ? 66.03197 -16.24391 -5.21550 1.000 25.09998 6955 ILE A C 1
ATOM 2524 O O . ILE A 1 157 ? 65.70530 -16.50563 -6.38659 1.000 25.65995 6955 ILE A O 1
ATOM 2540 N N . GLN A 1 158 ? 65.16598 -15.73842 -4.33710 1.000 24.41075 6956 GLN A N 1
ATOM 2541 C CA . GLN A 1 158 ? 63.76176 -15.59043 -4.69458 1.000 25.09150 6956 GLN A CA 1
ATOM 2542 C C . GLN A 1 158 ? 63.56016 -14.52408 -5.76107 1.000 26.25612 6956 GLN A C 1
ATOM 2543 O O . GLN A 1 158 ? 62.62739 -14.63216 -6.56886 1.000 31.06935 6956 GLN A O 1
ATOM 2557 N N . GLN A 1 159 ? 64.40340 -13.50385 -5.78272 1.000 26.48975 6957 GLN A N 1
ATOM 2558 C CA . GLN A 1 159 ? 64.25389 -12.42656 -6.74831 1.000 27.26326 6957 GLN A CA 1
ATOM 2559 C C . GLN A 1 159 ? 65.03226 -12.64818 -8.03930 1.000 26.77648 6957 GLN A C 1
ATOM 2560 O O . GLN A 1 159 ? 64.59568 -12.19978 -9.09946 1.000 26.88273 6957 GLN A O 1
ATOM 2574 N N . LYS A 1 160 ? 66.17882 -13.31677 -7.98014 1.000 22.04802 6958 LYS A N 1
ATOM 2575 C CA . LYS A 1 160 ? 67.09302 -13.30770 -9.10926 1.000 20.26635 6958 LYS A CA 1
ATOM 2576 C C . LYS A 1 160 ? 67.60072 -14.66930 -9.56098 1.000 22.65686 6958 LYS A C 1
ATOM 2577 O O . LYS A 1 160 ? 68.42765 -14.71169 -10.47246 1.000 24.18166 6958 LYS A O 1
ATOM 2596 N N . LEU A 1 161 ? 67.13713 -15.78275 -8.98114 1.000 22.50912 6959 LEU A N 1
ATOM 2597 C CA . LEU A 1 161 ? 67.47408 -17.08533 -9.54214 1.000 20.91692 6959 LEU A CA 1
ATOM 2598 C C . LEU A 1 161 ? 66.42174 -17.46389 -10.58549 1.000 18.96518 6959 LEU A C 1
ATOM 2599 O O . LEU A 1 161 ? 65.21793 -17.47189 -10.29377 1.000 21.38022 6959 LEU A O 1
ATOM 2615 N N . ALA A 1 162 ? 66.88229 -17.76808 -11.78481 1.000 21.54459 6960 ALA A N 1
ATOM 2616 C CA . ALA A 1 162 ? 65.98647 -18.20560 -12.84069 1.000 22.19379 6960 ALA A CA 1
ATOM 2617 C C . ALA A 1 162 ? 65.29517 -19.49504 -12.43351 1.000 22.87734 6960 ALA A C 1
ATOM 2618 O O . ALA A 1 162 ? 65.91597 -20.37413 -11.83509 1.000 23.78466 6960 ALA A O 1
ATOM 2625 N N . LEU A 1 163 ? 64.01195 -19.61910 -12.76567 1.000 21.16622 6961 LEU A N 1
ATOM 2626 C CA . LEU A 1 163 ? 63.38367 -20.92403 -12.64208 1.000 24.46363 6961 LEU A CA 1
ATOM 2627 C C . LEU A 1 163 ? 64.19756 -21.93096 -13.41887 1.000 21.92373 6961 LEU A C 1
ATOM 2628 O O . LEU A 1 163 ? 64.64456 -21.67645 -14.54558 1.000 22.92187 6961 LEU A O 1
ATOM 2644 N N . GLY A 1 164 ? 64.41493 -23.08739 -12.79839 1.000 19.33953 6962 GLY A N 1
ATOM 2645 C CA . GLY A 1 164 ? 65.26141 -24.10703 -13.36631 1.000 21.65023 6962 GLY A CA 1
ATOM 2646 C C . GLY A 1 164 ? 66.70252 -24.03454 -12.89731 1.000 21.77779 6962 GLY A C 1
ATOM 2647 O O . GLY A 1 164 ? 67.44216 -25.00951 -13.06136 1.000 20.75591 6962 GLY A O 1
ATOM 2651 N N . GLY A 1 165 ? 67.11741 -22.92005 -12.30274 1.000 22.16861 6963 GLY A N 1
ATOM 2652 C CA . GLY A 1 165 ? 68.49580 -22.76581 -11.88908 1.000 20.26290 6963 GLY A CA 1
ATOM 2653 C C . GLY A 1 165 ? 68.75100 -23.50130 -10.58330 1.000 19.49151 6963 GLY A C 1
ATOM 2654 O O . GLY A 1 165 ? 67.83798 -24.03080 -9.96048 1.000 19.33879 6963 GLY A O 1
ATOM 2658 N N . SER A 1 166 ? 70.00266 -23.46285 -10.14108 1.000 18.95255 6964 SER A N 1
ATOM 2659 C CA . SER A 1 166 ? 70.41594 -24.19437 -8.94612 1.000 17.75271 6964 SER A CA 1
ATOM 2660 C C . SER A 1 166 ? 71.32198 -23.33568 -8.09148 1.000 19.72654 6964 SER A C 1
ATOM 2661 O O . SER A 1 166 ? 71.80151 -22.28395 -8.51484 1.000 18.20629 6964 SER A O 1
ATOM 2669 N N . VAL A 1 167 ? 71.52306 -23.78263 -6.84374 1.000 18.92815 6965 VAL A N 1
ATOM 2670 C CA . VAL A 1 167 ? 72.37215 -23.07308 -5.89369 1.000 17.42635 6965 VAL A CA 1
ATOM 2671 C C . VAL A 1 167 ? 73.21277 -24.08539 -5.12733 1.000 18.45520 6965 VAL A C 1
ATOM 2672 O O . VAL A 1 167 ? 72.84467 -25.24937 -4.96618 1.000 18.02321 6965 VAL A O 1
ATOM 2685 N N . ALA A 1 168 ? 74.34852 -23.60456 -4.62533 1.000 16.81148 6966 ALA A N 1
ATOM 2686 C CA . ALA A 1 168 ? 75.16565 -24.35577 -3.65792 1.000 17.12024 6966 ALA A CA 1
ATOM 2687 C C . ALA A 1 168 ? 75.65943 -23.32542 -2.64911 1.000 16.60396 6966 ALA A C 1
ATOM 2688 O O . ALA A 1 168 ? 76.43995 -22.44542 -3.00247 1.000 18.10337 6966 ALA A O 1
ATOM 2695 N N . ILE A 1 169 ? 75.18980 -23.42260 -1.40003 1.000 15.31685 6967 ILE A N 1
ATOM 2696 C CA . ILE A 1 169 ? 75.39434 -22.36734 -0.41518 1.000 18.40755 6967 ILE A CA 1
ATOM 2697 C C . ILE A 1 169 ? 76.10490 -23.00459 0.77918 1.000 18.08592 6967 ILE A C 1
ATOM 2698 O O . ILE A 1 169 ? 75.56123 -23.93027 1.39434 1.000 18.76515 6967 ILE A O 1
ATOM 2714 N N . LYS A 1 170 ? 77.28403 -22.49957 1.13081 1.000 17.32794 6968 LYS A N 1
ATOM 2715 C CA . LYS A 1 170 ? 78.03570 -23.12370 2.22710 1.000 16.58658 6968 LYS A CA 1
ATOM 2716 C C . LYS A 1 170 ? 77.38724 -22.83954 3.57690 1.000 19.30302 6968 LYS A C 1
ATOM 2717 O O . LYS A 1 170 ? 77.03439 -21.69810 3.87974 1.000 18.22694 6968 LYS A O 1
ATOM 2736 N N . ILE A 1 171 ? 77.25765 -23.88713 4.38775 1.000 18.30406 6969 ILE A N 1
ATOM 2737 C CA . ILE A 1 171 ? 76.83449 -23.78389 5.79191 1.000 17.72797 6969 ILE A CA 1
ATOM 2738 C C . ILE A 1 171 ? 77.83457 -24.53800 6.66220 1.000 18.73235 6969 ILE A C 1
ATOM 2739 O O . ILE A 1 171 ? 78.74915 -25.19197 6.18582 1.000 18.83632 6969 ILE A O 1
ATOM 2755 N N . THR A 1 172 ? 77.67780 -24.37509 7.98110 1.000 18.57577 6970 THR A N 1
ATOM 2756 C CA . THR A 1 172 ? 78.44884 -25.11769 8.96274 1.000 17.10678 6970 THR A CA 1
ATOM 2757 C C . THR A 1 172 ? 77.51627 -25.38499 10.14738 1.000 16.88096 6970 THR A C 1
ATOM 2758 O O . THR A 1 172 ? 76.33943 -25.03617 10.12710 1.000 18.77797 6970 THR A O 1
ATOM 2769 N N . GLU A 1 173 ? 78.05179 -25.97840 11.19827 1.000 18.73443 6971 GLU A N 1
ATOM 2770 C CA . GLU A 1 173 ? 77.23737 -26.17621 12.40108 1.000 20.54498 6971 GLU A CA 1
ATOM 2771 C C . GLU A 1 173 ? 76.57923 -24.88401 12.85943 1.000 18.97730 6971 GLU A C 1
ATOM 2772 O O . GLU A 1 173 ? 75.37277 -24.84411 13.11812 1.000 21.51605 6971 GLU A O 1
ATOM 2784 N N . HIS A 1 174 ? 77.36869 -23.81465 12.95485 1.000 18.96792 6972 HIS A N 1
ATOM 2785 C CA . HIS A 1 174 ? 76.91069 -22.53704 13.47969 1.000 18.81197 6972 HIS A CA 1
ATOM 2786 C C . HIS A 1 174 ? 76.55669 -21.52672 12.40449 1.000 20.67279 6972 HIS A C 1
ATOM 2787 O O . HIS A 1 174 ? 75.86536 -20.54288 12.70122 1.000 20.32435 6972 HIS A O 1
ATOM 2802 N N . SER A 1 175 ? 77.00147 -21.73913 11.16528 1.000 20.06283 6973 SER A N 1
ATOM 2803 C CA . SER A 1 175 ? 76.68205 -20.80580 10.07422 1.000 18.27196 6973 SER A CA 1
ATOM 2804 C C . SER A 1 175 ? 75.55780 -21.40079 9.21911 1.000 20.85512 6973 SER A C 1
ATOM 2805 O O . SER A 1 175 ? 75.79025 -22.14699 8.26991 1.000 18.89833 6973 SER A O 1
ATOM 2813 N N . TRP A 1 176 ? 74.32515 -21.05491 9.56632 1.000 19.62053 6974 TRP A N 1
ATOM 2814 C CA . TRP A 1 176 ? 73.15029 -21.59836 8.91606 1.000 17.23809 6974 TRP A CA 1
ATOM 2815 C C . TRP A 1 176 ? 71.98276 -20.66421 9.15557 1.000 19.01847 6974 TRP A C 1
ATOM 2816 O O . TRP A 1 176 ? 72.04024 -19.77911 10.02324 1.000 21.23493 6974 TRP A O 1
ATOM 2837 N N . ASN A 1 177 ? 70.90564 -20.93820 8.42910 1.000 20.93040 6975 ASN A N 1
ATOM 2838 C CA . ASN A 1 177 ? 69.70288 -20.11873 8.42064 1.000 20.91187 6975 ASN A CA 1
ATOM 2839 C C . ASN A 1 177 ? 68.48570 -20.98798 8.12645 1.000 20.21574 6975 ASN A C 1
ATOM 2840 O O . ASN A 1 177 ? 68.46429 -21.76741 7.17014 1.000 19.97186 6975 ASN A O 1
ATOM 2851 N N . ALA A 1 178 ? 67.45711 -20.87019 8.96619 1.000 21.43501 6976 ALA A N 1
ATOM 2852 C CA . ALA A 1 178 ? 66.28705 -21.72614 8.81102 1.000 21.33933 6976 ALA A CA 1
ATOM 2853 C C . ALA A 1 178 ? 65.53072 -21.45129 7.52150 1.000 20.43413 6976 ALA A C 1
ATOM 2854 O O . ALA A 1 178 ? 65.00260 -22.37473 6.88811 1.000 20.78198 6976 ALA A O 1
ATOM 2861 N N . ASP A 1 179 ? 65.39410 -20.18156 7.14523 1.000 20.69480 6977 ASP A N 1
ATOM 2862 C CA . ASP A 1 179 ? 64.68392 -19.86278 5.91627 1.000 20.81768 6977 ASP A CA 1
ATOM 2863 C C . ASP A 1 179 ? 65.38854 -20.43013 4.68985 1.000 19.35889 6977 ASP A C 1
ATOM 2864 O O . ASP A 1 179 ? 64.73206 -20.74347 3.69192 1.000 23.13584 6977 ASP A O 1
ATOM 2873 N N . LEU A 1 180 ? 66.71193 -20.54708 4.73523 1.000 21.80677 6978 LEU A N 1
ATOM 2874 C CA . LEU A 1 180 ? 67.42295 -21.11571 3.57831 1.000 20.14006 6978 LEU A CA 1
ATOM 2875 C C . LEU A 1 180 ? 67.07588 -22.59135 3.41337 1.000 18.89217 6978 LEU A C 1
ATOM 2876 O O . LEU A 1 180 ? 66.78890 -23.05513 2.30646 1.000 20.54926 6978 LEU A O 1
ATOM 2892 N N . TYR A 1 181 ? 67.01258 -23.33317 4.51465 1.000 20.59105 6979 TYR A N 1
ATOM 2893 C CA . TYR A 1 181 ? 66.52871 -24.69958 4.42933 1.000 19.94945 6979 TYR A CA 1
ATOM 2894 C C . TYR A 1 181 ? 65.08344 -24.73892 3.94768 1.000 20.39286 6979 TYR A C 1
ATOM 2895 O O . TYR A 1 181 ? 64.72078 -25.57577 3.12568 1.000 21.21543 6979 TYR A O 1
ATOM 2913 N N . LYS A 1 182 ? 64.23026 -23.84598 4.45787 1.000 20.13880 6980 LYS A N 1
ATOM 2914 C CA . LYS A 1 182 ? 62.86140 -23.80190 3.97417 1.000 19.59534 6980 LYS A CA 1
ATOM 2915 C C . LYS A 1 182 ? 62.84604 -23.59107 2.46691 1.000 21.11505 6980 LYS A C 1
ATOM 2916 O O . LYS A 1 182 ? 62.05307 -24.21696 1.74681 1.000 21.30160 6980 LYS A O 1
ATOM 2935 N N A LEU A 1 183 ? 63.74443 -22.73734 1.96580 0.550 21.58613 6981 LEU A N 1
ATOM 2936 N N B LEU A 1 183 ? 63.75517 -22.74763 1.96527 0.450 21.58438 6981 LEU A N 1
ATOM 2937 C CA A LEU A 1 183 ? 63.79135 -22.45751 0.53237 0.550 21.02556 6981 LEU A CA 1
ATOM 2938 C CA B LEU A 1 183 ? 63.81200 -22.45132 0.53788 0.450 21.08936 6981 LEU A CA 1
ATOM 2939 C C A LEU A 1 183 ? 64.24392 -23.66609 -0.27881 0.550 22.94282 6981 LEU A C 1
ATOM 2940 C C B LEU A 1 183 ? 64.28352 -23.64350 -0.28627 0.450 22.91410 6981 LEU A C 1
ATOM 2941 O O A LEU A 1 183 ? 63.89638 -23.77643 -1.46069 0.550 22.24167 6981 LEU A O 1
ATOM 2942 O O B LEU A 1 183 ? 63.98162 -23.71030 -1.48392 0.450 22.27075 6981 LEU A O 1
ATOM 2973 N N . MET A 1 184 ? 65.03325 -24.56998 0.31726 1.000 19.13699 6982 MET A N 1
ATOM 2974 C CA . MET A 1 184 ? 65.39122 -25.79441 -0.38342 1.000 20.75184 6982 MET A CA 1
ATOM 2975 C C . MET A 1 184 ? 64.14340 -26.55413 -0.83209 1.000 19.35917 6982 MET A C 1
ATOM 2976 O O . MET A 1 184 ? 64.18655 -27.29624 -1.82142 1.000 21.15485 6982 MET A O 1
ATOM 2991 N N . GLY A 1 185 ? 63.01245 -26.37733 -0.13609 1.000 21.92278 6983 GLY A N 1
ATOM 2992 C CA . GLY A 1 185 ? 61.78716 -27.03203 -0.55295 1.000 23.12548 6983 GLY A CA 1
ATOM 2993 C C . GLY A 1 185 ? 61.09576 -26.38865 -1.73723 1.000 23.80849 6983 GLY A C 1
ATOM 2994 O O . GLY A 1 185 ? 60.04108 -26.86383 -2.17330 1.000 23.58355 6983 GLY A O 1
ATOM 2998 N N . HIS A 1 186 ? 61.70366 -25.33979 -2.29878 1.000 23.24699 6984 HIS A N 1
ATOM 2999 C CA . HIS A 1 186 ? 61.21365 -24.67239 -3.50323 1.000 21.67116 6984 HIS A CA 1
ATOM 3000 C C . HIS A 1 186 ? 61.96570 -25.11317 -4.74370 1.000 24.49514 6984 HIS A C 1
ATOM 3001 O O . HIS A 1 186 ? 61.79920 -24.50163 -5.80934 1.000 22.83124 6984 HIS A O 1
ATOM 3015 N N . PHE A 1 187 ? 62.80935 -26.13906 -4.62324 1.000 22.22779 6985 PHE A N 1
ATOM 3016 C CA . PHE A 1 187 ? 63.54178 -26.75772 -5.70886 1.000 19.49989 6985 PHE A CA 1
ATOM 3017 C C . PHE A 1 187 ? 62.96810 -28.15117 -5.96987 1.000 22.31751 6985 PHE A C 1
ATOM 3018 O O . PHE A 1 187 ? 62.30621 -28.74050 -5.10106 1.000 23.58798 6985 PHE A O 1
ATOM 3035 N N . ALA A 1 188 ? 63.22639 -28.66684 -7.17114 1.000 21.34349 6986 ALA A N 1
ATOM 3036 C CA . ALA A 1 188 ? 62.80924 -30.03561 -7.48879 1.000 22.30127 6986 ALA A CA 1
ATOM 3037 C C . ALA A 1 188 ? 63.49263 -31.06624 -6.59311 1.000 26.55498 6986 ALA A C 1
ATOM 3038 O O . ALA A 1 188 ? 62.92422 -32.12303 -6.30731 1.000 23.84376 6986 ALA A O 1
ATOM 3045 N N . TRP A 1 189 ? 64.68243 -30.75604 -6.10977 1.000 21.06050 6987 TRP A N 1
ATOM 3046 C CA . TRP A 1 189 ? 65.43044 -31.64284 -5.22667 1.000 21.51314 6987 TRP A CA 1
ATOM 3047 C C . TRP A 1 189 ? 66.45808 -30.81423 -4.47041 1.000 23.19794 6987 TRP A C 1
ATOM 3048 O O . TRP A 1 189 ? 66.81939 -29.71345 -4.89428 1.000 21.19792 6987 TRP A O 1
ATOM 3069 N N . TRP A 1 190 ? 66.92157 -31.35003 -3.33872 1.000 19.76404 6988 TRP A N 1
ATOM 3070 C CA . TRP A 1 190 ? 67.90403 -30.62798 -2.53537 1.000 18.45153 6988 TRP A CA 1
ATOM 3071 C C . TRP A 1 190 ? 68.68428 -31.63815 -1.71048 1.000 20.79404 6988 TRP A C 1
ATOM 3072 O O . TRP A 1 190 ? 68.23068 -32.76429 -1.48672 1.000 19.89719 6988 TRP A O 1
ATOM 3093 N N . THR A 1 191 ? 69.87324 -31.22543 -1.30177 1.000 19.30251 6989 THR A N 1
ATOM 3094 C CA . THR A 1 191 ? 70.64484 -32.01233 -0.34724 1.000 17.67318 6989 THR A CA 1
ATOM 3095 C C . THR A 1 191 ? 71.62855 -31.11966 0.38635 1.000 19.37017 6989 THR A C 1
ATOM 3096 O O . THR A 1 191 ? 71.77608 -29.93407 0.09183 1.000 19.38280 6989 THR A O 1
ATOM 3107 N N . ALA A 1 192 ? 72.31033 -31.72569 1.35456 1.000 17.52081 6990 ALA A N 1
ATOM 3108 C CA . ALA A 1 192 ? 73.46990 -31.13193 2.02107 1.000 17.29386 6990 ALA A CA 1
ATOM 3109 C C . ALA A 1 192 ? 74.66376 -32.00744 1.67197 1.000 18.57634 6990 ALA A C 1
ATOM 3110 O O . ALA A 1 192 ? 74.64594 -33.20423 1.95741 1.000 19.70912 6990 ALA A O 1
ATOM 3117 N N . PHE A 1 193 ? 75.66927 -31.42314 1.01045 1.000 18.21174 6991 PHE A N 1
ATOM 3118 C CA . PHE A 1 193 ? 76.80158 -32.16571 0.46277 1.000 16.52839 6991 PHE A CA 1
ATOM 3119 C C . PHE A 1 193 ? 78.08781 -31.82332 1.20797 1.000 18.18813 6991 PHE A C 1
ATOM 3120 O O . PHE A 1 193 ? 78.44077 -30.63328 1.36313 1.000 17.68462 6991 PHE A O 1
ATOM 3137 N N . VAL A 1 194 ? 78.78563 -32.86174 1.66837 1.000 17.45738 6992 VAL A N 1
ATOM 3138 C CA . VAL A 1 194 ? 80.05658 -32.73268 2.37688 1.000 15.61747 6992 VAL A CA 1
ATOM 3139 C C . VAL A 1 194 ? 81.18504 -33.19642 1.46942 1.000 16.68185 6992 VAL A C 1
ATOM 3140 O O . VAL A 1 194 ? 81.19374 -34.35047 1.02147 1.000 19.15502 6992 VAL A O 1
ATOM 3153 N N . THR A 1 195 ? 82.18106 -32.33208 1.22422 1.000 17.51035 6993 THR A N 1
ATOM 3154 C CA . THR A 1 195 ? 83.30749 -32.79116 0.42498 1.000 16.34187 6993 THR A CA 1
ATOM 3155 C C . THR A 1 195 ? 84.14872 -33.78358 1.20918 1.000 18.53127 6993 THR A C 1
ATOM 3156 O O . THR A 1 195 ? 84.31345 -33.67599 2.43027 1.000 18.71423 6993 THR A O 1
ATOM 3167 N N . ASN A 1 196 ? 84.70788 -34.75836 0.49459 1.000 19.49410 6994 ASN A N 1
ATOM 3168 C CA . ASN A 1 196 ? 85.56488 -35.73384 1.17709 1.000 17.98346 6994 ASN A CA 1
ATOM 3169 C C . ASN A 1 196 ? 86.86925 -35.11215 1.67248 1.000 20.69564 6994 ASN A C 1
ATOM 3170 O O . ASN A 1 196 ? 87.41293 -35.56452 2.68181 1.000 20.00465 6994 ASN A O 1
ATOM 3181 N N A VAL A 1 197 ? 87.37309 -34.04959 1.02370 0.700 20.01838 6995 VAL A N 1
ATOM 3182 N N B VAL A 1 197 ? 87.34690 -34.05058 1.02286 0.300 20.05747 6995 VAL A N 1
ATOM 3183 C CA A VAL A 1 197 ? 88.62051 -33.45128 1.50274 0.700 19.07975 6995 VAL A CA 1
ATOM 3184 C CA B VAL A 1 197 ? 88.59336 -33.43370 1.44402 0.300 19.09322 6995 VAL A CA 1
ATOM 3185 C C A VAL A 1 197 ? 88.41959 -32.69959 2.79920 0.700 21.03954 6995 VAL A C 1
ATOM 3186 C C B VAL A 1 197 ? 88.43092 -32.63232 2.72563 0.300 21.07869 6995 VAL A C 1
ATOM 3187 O O A VAL A 1 197 ? 89.38342 -32.47742 3.54561 0.700 22.56006 6995 VAL A O 1
ATOM 3188 O O B VAL A 1 197 ? 89.42445 -32.39258 3.42552 0.300 22.44164 6995 VAL A O 1
ATOM 3213 N N . ASN A 1 198 ? 87.20898 -32.20766 3.05930 1.000 22.37937 6996 ASN A N 1
ATOM 3214 C CA . ASN A 1 198 ? 86.96972 -31.38622 4.25025 1.000 19.10768 6996 ASN A CA 1
ATOM 3215 C C . ASN A 1 198 ? 85.99494 -32.05352 5.21460 1.000 19.31593 6996 ASN A C 1
ATOM 3216 O O . ASN A 1 198 ? 85.33312 -31.38954 6.00017 1.000 23.31758 6996 ASN A O 1
ATOM 3228 N N . ALA A 1 199 ? 85.92385 -33.38188 5.17162 1.000 22.19762 6997 ALA A N 1
ATOM 3229 C CA . ALA A 1 199 ? 84.92365 -34.11427 5.93165 1.000 24.00241 6997 ALA A CA 1
ATOM 3230 C C . ALA A 1 199 ? 85.11612 -34.03654 7.43642 1.000 23.50216 6997 ALA A C 1
ATOM 3231 O O . ALA A 1 199 ? 84.20586 -34.43724 8.16890 1.000 23.41794 6997 ALA A O 1
ATOM 3238 N N . SER A 1 200 ? 86.25195 -33.53445 7.90882 1.000 23.22957 6998 SER A N 1
ATOM 3239 C CA . SER A 1 200 ? 86.49936 -33.35000 9.33767 1.000 21.87720 6998 SER A CA 1
ATOM 3240 C C . SER A 1 200 ? 85.86253 -32.07572 9.85059 1.000 24.68370 6998 SER A C 1
ATOM 3241 O O . SER A 1 200 ? 85.91487 -31.79942 11.05199 1.000 26.15172 6998 SER A O 1
ATOM 3249 N N . SER A 1 201 ? 85.22207 -31.31258 8.96899 1.000 21.75756 6999 SER A N 1
ATOM 3250 C CA . SER A 1 201 ? 84.52827 -30.08511 9.30500 1.000 22.86873 6999 SER A CA 1
ATOM 3251 C C . SER A 1 201 ? 83.01813 -30.26542 9.22265 1.000 20.83254 6999 SER A C 1
ATOM 3252 O O . SER A 1 201 ? 82.51923 -31.08234 8.43974 1.000 21.06613 6999 SER A O 1
ATOM 3260 N N . SER A 1 202 ? 82.28391 -29.45969 10.00094 1.000 18.78211 7000 SER A N 1
ATOM 3261 C CA . SER A 1 202 ? 80.82747 -29.45963 9.94940 1.000 17.51901 7000 SER A CA 1
ATOM 3262 C C . SER A 1 202 ? 80.31821 -28.70993 8.71328 1.000 18.15400 7000 SER A C 1
ATOM 3263 O O . SER A 1 202 ? 79.10063 -28.62281 8.48734 1.000 18.53593 7000 SER A O 1
ATOM 3271 N N . GLU A 1 203 ? 81.22846 -28.16044 7.91131 1.000 19.14972 7001 GLU A N 1
ATOM 3272 C CA . GLU A 1 203 ? 80.83203 -27.55324 6.64760 1.000 17.14255 7001 GLU A CA 1
ATOM 3273 C C . GLU A 1 203 ? 80.01802 -28.51842 5.79780 1.000 18.35498 7001 GLU A C 1
ATOM 3274 O O . GLU A 1 203 ? 80.28239 -29.71714 5.75198 1.000 19.69251 7001 GLU A O 1
ATOM 3286 N N . ALA A 1 204 ? 79.04918 -27.95811 5.07660 1.000 17.70425 7002 ALA A N 1
ATOM 3287 C CA . ALA A 1 204 ? 78.42883 -28.62709 3.93983 1.000 18.85637 7002 ALA A CA 1
ATOM 3288 C C . ALA A 1 204 ? 78.00816 -27.54973 2.95474 1.000 20.13916 7002 ALA A C 1
ATOM 3289 O O . ALA A 1 204 ? 77.93796 -26.37672 3.29834 1.000 17.35421 7002 ALA A O 1
ATOM 3296 N N . PHE A 1 205 ? 77.69412 -27.96466 1.73856 1.000 17.43545 7003 PHE A N 1
ATOM 3297 C CA . PHE A 1 205 ? 77.00608 -27.11373 0.76924 1.000 17.61448 7003 PHE A CA 1
ATOM 3298 C C . PHE A 1 205 ? 75.56066 -27.53387 0.66558 1.000 17.00666 7003 PHE A C 1
ATOM 3299 O O . PHE A 1 205 ? 75.26964 -28.70866 0.37042 1.000 17.08587 7003 PHE A O 1
ATOM 3316 N N . LEU A 1 206 ? 74.65407 -26.60260 0.98568 1.000 17.73330 7004 LEU A N 1
ATOM 3317 C CA . LEU A 1 206 ? 73.23191 -26.79448 0.77306 1.000 15.67011 7004 LEU A CA 1
ATOM 3318 C C . LEU A 1 206 ? 72.95411 -26.56919 -0.70158 1.000 17.77750 7004 LEU A C 1
ATOM 3319 O O . LEU A 1 206 ? 73.14346 -25.44800 -1.20032 1.000 19.42864 7004 LEU A O 1
ATOM 3335 N N . ILE A 1 207 ? 72.52523 -27.61566 -1.38662 1.000 18.80672 7005 ILE A N 1
ATOM 3336 C CA . ILE A 1 207 ? 72.34105 -27.58839 -2.83826 1.000 16.70837 7005 ILE A CA 1
ATOM 3337 C C . ILE A 1 207 ? 70.85848 -27.66609 -3.15425 1.000 20.05495 7005 ILE A C 1
ATOM 3338 O O . ILE A 1 207 ? 70.16963 -28.60115 -2.73263 1.000 19.90896 7005 ILE A O 1
ATOM 3355 N N . GLY A 1 208 ? 70.37164 -26.68614 -3.90637 1.000 19.78298 7006 GLY A N 1
ATOM 3356 C CA . GLY A 1 208 ? 69.00064 -26.70250 -4.37533 1.000 19.41430 7006 GLY A CA 1
ATOM 3357 C C . GLY A 1 208 ? 69.09491 -26.91168 -5.86798 1.000 19.18856 7006 GLY A C 1
ATOM 3358 O O . GLY A 1 208 ? 69.78544 -26.15449 -6.54353 1.000 19.06268 7006 GLY A O 1
ATOM 3362 N N . CYS A 1 209 ? 68.45542 -27.97790 -6.37492 1.000 19.60281 7007 CYS A N 1
ATOM 3363 C CA . CYS A 1 209 ? 68.60304 -28.42689 -7.75751 1.000 17.32188 7007 CYS A CA 1
ATOM 3364 C C . CYS A 1 209 ? 67.27228 -28.18502 -8.48483 1.000 21.26169 7007 CYS A C 1
ATOM 3365 O O . CYS A 1 209 ? 66.25269 -28.81036 -8.15902 1.000 21.83599 7007 CYS A O 1
ATOM 3373 N N . ASN A 1 210 ? 67.29220 -27.24882 -9.43988 1.000 19.53784 7008 ASN A N 1
ATOM 3374 C CA . ASN A 1 210 ? 66.19573 -26.86412 -10.32723 1.000 19.96642 7008 ASN A CA 1
ATOM 3375 C C . ASN A 1 210 ? 65.08060 -26.12310 -9.59640 1.000 20.01192 7008 ASN A C 1
ATOM 3376 O O . ASN A 1 210 ? 64.12161 -26.69978 -9.05987 1.000 20.92774 7008 ASN A O 1
ATOM 3387 N N . TYR A 1 211 ? 65.18953 -24.80728 -9.59306 1.000 20.68992 7009 TYR A N 1
ATOM 3388 C CA . TYR A 1 211 ? 64.30198 -23.95139 -8.81825 1.000 20.90822 7009 TYR A CA 1
ATOM 3389 C C . TYR A 1 211 ? 62.91595 -23.84784 -9.45646 1.000 23.58125 7009 TYR A C 1
ATOM 3390 O O . TYR A 1 211 ? 62.79460 -23.62015 -10.66524 1.000 22.35113 7009 TYR A O 1
ATOM 3408 N N . LEU A 1 212 ? 61.88240 -23.97759 -8.62268 1.000 21.87652 7010 LEU A N 1
ATOM 3409 C CA . LEU A 1 212 ? 60.49764 -23.94959 -9.06105 1.000 22.76261 7010 LEU A CA 1
ATOM 3410 C C . LEU A 1 212 ? 59.72983 -22.70086 -8.65142 1.000 27.09681 7010 LEU A C 1
ATOM 3411 O O . LEU A 1 212 ? 58.59823 -22.52871 -9.12255 1.000 27.09167 7010 LEU A O 1
ATOM 3427 N N . GLY A 1 213 ? 60.28252 -21.85410 -7.77989 1.000 28.38156 7011 GLY A N 1
ATOM 3428 C CA . GLY A 1 213 ? 59.65067 -20.58998 -7.42819 1.000 30.13442 7011 GLY A CA 1
ATOM 3429 C C . GLY A 1 213 ? 58.43948 -20.69357 -6.54020 1.000 37.22843 7011 GLY A C 1
ATOM 3430 O O . GLY A 1 213 ? 57.71325 -19.70822 -6.36982 1.000 37.00863 7011 GLY A O 1
ATOM 3434 N N . LYS A 1 214 ? 58.18856 -21.86187 -5.98096 1.000 32.18541 7012 LYS A N 1
ATOM 3435 C CA . LYS A 1 214 ? 57.02869 -22.11208 -5.13824 1.000 32.08270 7012 LYS A CA 1
ATOM 3436 C C . LYS A 1 214 ? 57.36692 -23.28788 -4.24354 1.000 30.54949 7012 LYS A C 1
ATOM 3437 O O . LYS A 1 214 ? 58.22338 -24.10867 -4.59858 1.000 32.01869 7012 LYS A O 1
ATOM 3456 N N . PRO A 1 215 ? 56.68337 -23.43092 -3.11152 1.000 31.41486 7013 PRO A N 1
ATOM 3457 C CA . PRO A 1 215 ? 56.91900 -24.60440 -2.25604 1.000 30.91043 7013 PRO A CA 1
ATOM 3458 C C . PRO A 1 215 ? 56.50194 -25.89222 -2.95582 1.000 38.17613 7013 PRO A C 1
ATOM 3459 O O . PRO A 1 215 ? 55.35894 -26.05240 -3.37510 1.000 44.56439 7013 PRO A O 1
ATOM 3470 N N . ARG A 1 216 ? 57.44485 -26.81107 -3.09208 1.000 26.42923 7014 ARG A N 1
ATOM 3471 C CA . ARG A 1 216 ? 57.13435 -28.17830 -3.46332 1.000 29.85431 7014 ARG A CA 1
ATOM 3472 C C . ARG A 1 216 ? 57.01783 -29.05208 -2.22647 1.000 33.70937 7014 ARG A C 1
ATOM 3473 O O . ARG A 1 216 ? 56.15358 -29.92951 -2.14906 1.000 31.51841 7014 ARG A O 1
ATOM 3494 N N . GLU A 1 217 ? 57.88148 -28.79871 -1.25612 1.000 29.79962 7015 GLU A N 1
ATOM 3495 C CA . GLU A 1 217 ? 57.86429 -29.42724 0.05441 1.000 32.93711 7015 GLU A CA 1
ATOM 3496 C C . GLU A 1 217 ? 57.85187 -28.31061 1.07763 1.000 30.85835 7015 GLU A C 1
ATOM 3497 O O . GLU A 1 217 ? 58.52639 -27.29547 0.88878 1.000 29.16238 7015 GLU A O 1
ATOM 3509 N N . GLN A 1 218 ? 57.13668 -28.51134 2.18677 1.000 26.22075 7016 GLN A N 1
ATOM 3510 C CA . GLN A 1 218 ? 57.20857 -27.60227 3.31354 1.000 28.57950 7016 GLN A CA 1
ATOM 3511 C C . GLN A 1 218 ? 58.27108 -28.14335 4.25303 1.000 37.13272 7016 GLN A C 1
ATOM 3512 O O . GLN A 1 218 ? 58.14200 -29.26623 4.74058 1.000 33.03960 7016 GLN A O 1
ATOM 3526 N N . ILE A 1 219 ? 59.33764 -27.37285 4.45032 1.000 28.26716 7017 ILE A N 1
ATOM 3527 C CA . ILE A 1 219 ? 60.46247 -27.74475 5.29902 1.000 28.13622 7017 ILE A CA 1
ATOM 3528 C C . ILE A 1 219 ? 60.49983 -26.78567 6.47526 1.000 28.73973 7017 ILE A C 1
ATOM 3529 O O . ILE A 1 219 ? 60.40820 -25.56654 6.28850 1.000 29.48567 7017 ILE A O 1
ATOM 3545 N N . ASP A 1 220 ? 60.64811 -27.33430 7.68257 1.000 27.19602 7018 ASP A N 1
ATOM 3546 C CA . ASP A 1 220 ? 60.96504 -26.55799 8.88131 1.000 26.06817 7018 ASP A CA 1
ATOM 3547 C C . ASP A 1 220 ? 62.48278 -26.51966 8.99326 1.000 24.83250 7018 ASP A C 1
ATOM 3548 O O . ASP A 1 220 ? 63.11466 -27.54067 9.24826 1.000 23.25678 7018 ASP A O 1
ATOM 3557 N N . GLY A 1 221 ? 63.07168 -25.34634 8.77373 1.000 24.29458 7019 GLY A N 1
ATOM 3558 C CA . GLY A 1 221 ? 64.51590 -25.27228 8.69182 1.000 22.52231 7019 GLY A CA 1
ATOM 3559 C C . GLY A 1 221 ? 65.22875 -25.45914 10.00837 1.000 22.57020 7019 GLY A C 1
ATOM 3560 O O . GLY A 1 221 ? 66.39900 -25.85560 10.03562 1.000 22.72071 7019 GLY A O 1
ATOM 3564 N N . TYR A 1 222 ? 64.56568 -25.14311 11.12930 1.000 22.21018 7020 TYR A N 1
ATOM 3565 C CA . TYR A 1 222 ? 65.17848 -25.41757 12.42662 1.000 22.76597 7020 TYR A CA 1
ATOM 3566 C C . TYR A 1 222 ? 65.33768 -26.91843 12.62651 1.000 22.86070 7020 TYR A C 1
ATOM 3567 O O . TYR A 1 222 ? 66.39726 -27.40071 13.04312 1.000 23.66857 7020 TYR A O 1
ATOM 3585 N N . VAL A 1 223 ? 64.28573 -27.67219 12.31375 1.000 21.96648 7021 VAL A N 1
ATOM 3586 C CA . VAL A 1 223 ? 64.35125 -29.13071 12.39614 1.000 24.45222 7021 VAL A CA 1
ATOM 3587 C C . VAL A 1 223 ? 65.32656 -29.69666 11.36529 1.000 20.08849 7021 VAL A C 1
ATOM 3588 O O . VAL A 1 223 ? 66.08715 -30.62075 11.66177 1.000 22.26512 7021 VAL A O 1
ATOM 3601 N N . MET A 1 224 ? 65.33539 -29.14096 10.14891 1.000 22.16141 7022 MET A N 1
ATOM 3602 C CA . MET A 1 224 ? 66.20422 -29.71600 9.13587 1.000 19.50555 7022 MET A CA 1
ATOM 3603 C C . MET A 1 224 ? 67.67313 -29.52667 9.49071 1.000 17.68637 7022 MET A C 1
ATOM 3604 O O . MET A 1 224 ? 68.49542 -30.42133 9.25523 1.000 19.53495 7022 MET A O 1
ATOM 3618 N N . HIS A 1 225 ? 68.03982 -28.39344 10.09033 1.000 18.24074 7023 HIS A N 1
ATOM 3619 C CA . HIS A 1 225 ? 69.42921 -28.25131 10.48330 1.000 19.56007 7023 HIS A CA 1
ATOM 3620 C C . HIS A 1 225 ? 69.77482 -29.23319 11.59359 1.000 21.49554 7023 HIS A C 1
ATOM 3621 O O . HIS A 1 225 ? 70.87935 -29.78891 11.62716 1.000 19.53537 7023 HIS A O 1
ATOM 3635 N N . ALA A 1 226 ? 68.83446 -29.47777 12.50351 1.000 20.39818 7024 ALA A N 1
ATOM 3636 C CA . ALA A 1 226 ? 69.08121 -30.49804 13.51739 1.000 20.35628 7024 ALA A CA 1
ATOM 3637 C C . ALA A 1 226 ? 69.25064 -31.87106 12.88768 1.000 19.10591 7024 ALA A C 1
ATOM 3638 O O . ALA A 1 226 ? 70.10593 -32.65949 13.32790 1.000 20.29669 7024 ALA A O 1
ATOM 3645 N N . ASN A 1 227 ? 68.44590 -32.17080 11.85456 1.000 20.08093 7025 ASN A N 1
ATOM 3646 C CA . ASN A 1 227 ? 68.58231 -33.43047 11.13948 1.000 19.76094 7025 ASN A CA 1
ATOM 3647 C C . ASN A 1 227 ? 69.96659 -33.53540 10.50285 1.000 19.70127 7025 ASN A C 1
ATOM 3648 O O . ASN A 1 227 ? 70.58449 -34.60329 10.49751 1.000 18.62429 7025 ASN A O 1
ATOM 3659 N N . TYR A 1 228 ? 70.44580 -32.43100 9.91465 1.000 18.02937 7026 TYR A N 1
ATOM 3660 C CA . TYR A 1 228 ? 71.77357 -32.39997 9.30100 1.000 17.54768 7026 TYR A CA 1
ATOM 3661 C C . TYR A 1 228 ? 72.86456 -32.68631 10.32811 1.000 20.84123 7026 TYR A C 1
ATOM 3662 O O . TYR A 1 228 ? 73.75952 -33.50364 10.10296 1.000 19.08444 7026 TYR A O 1
ATOM 3680 N N . ILE A 1 229 ? 72.78678 -32.04540 11.48845 1.000 20.12732 7027 ILE A N 1
ATOM 3681 C CA . ILE A 1 229 ? 73.79532 -32.26302 12.50725 1.000 20.23441 7027 ILE A CA 1
ATOM 3682 C C . ILE A 1 229 ? 73.72836 -33.68785 13.03473 1.000 17.92554 7027 ILE A C 1
ATOM 3683 O O . ILE A 1 229 ? 74.75873 -34.29560 13.31223 1.000 19.33391 7027 ILE A O 1
ATOM 3699 N N . PHE A 1 230 ? 72.52559 -34.22049 13.21421 1.000 20.77745 7028 PHE A N 1
ATOM 3700 C CA . PHE A 1 230 ? 72.38150 -35.61805 13.63294 1.000 20.64807 7028 PHE A CA 1
ATOM 3701 C C . PHE A 1 230 ? 73.06625 -36.55692 12.64437 1.000 21.01702 7028 PHE A C 1
ATOM 3702 O O . PHE A 1 230 ? 73.83524 -37.44571 13.03037 1.000 20.95360 7028 PHE A O 1
ATOM 3719 N N . TRP A 1 231 ? 72.83203 -36.35026 11.34164 1.000 20.10956 7029 TRP A N 1
ATOM 3720 C CA . TRP A 1 231 ? 73.54399 -37.14439 10.34164 1.000 16.98617 7029 TRP A CA 1
ATOM 3721 C C . TRP A 1 231 ? 75.05385 -37.04607 10.52975 1.000 20.87214 7029 TRP A C 1
ATOM 3722 O O . TRP A 1 231 ? 75.75793 -38.05622 10.59999 1.000 20.98481 7029 TRP A O 1
ATOM 3743 N N . ARG A 1 232 ? 75.58080 -35.81895 10.60514 1.000 19.73374 7030 ARG A N 1
ATOM 3744 C CA . ARG A 1 232 ? 77.02432 -35.65403 10.72562 1.000 18.18460 7030 ARG A CA 1
ATOM 3745 C C . ARG A 1 232 ? 77.55132 -36.29892 12.00674 1.000 19.64575 7030 ARG A C 1
ATOM 3746 O O . ARG A 1 232 ? 78.66823 -36.83094 12.03230 1.000 22.53646 7030 ARG A O 1
ATOM 3767 N N . ASN A 1 233 ? 76.77855 -36.19776 13.08713 1.000 20.46941 7031 ASN A N 1
ATOM 3768 C CA . ASN A 1 233 ? 77.22064 -36.70038 14.38968 1.000 20.00046 7031 ASN A CA 1
ATOM 3769 C C . ASN A 1 233 ? 77.29968 -38.21588 14.40360 1.000 26.62571 7031 ASN A C 1
ATOM 3770 O O . ASN A 1 233 ? 78.08783 -38.79217 15.17428 1.000 26.82715 7031 ASN A O 1
ATOM 3781 N N . THR A 1 234 ? 76.49024 -38.87905 13.58469 1.000 22.82916 7032 THR A N 1
ATOM 3782 C CA . THR A 1 234 ? 76.39034 -40.32903 13.65608 1.000 22.48866 7032 THR A CA 1
ATOM 3783 C C . THR A 1 234 ? 76.99498 -41.02397 12.45155 1.000 28.12821 7032 THR A C 1
ATOM 3784 O O . THR A 1 234 ? 77.01385 -42.26454 12.41453 1.000 25.30285 7032 THR A O 1
ATOM 3795 N N . ASN A 1 235 ? 77.52291 -40.27445 11.47602 1.000 22.83614 7033 ASN A N 1
ATOM 3796 C CA . ASN A 1 235 ? 78.07314 -40.85780 10.25280 1.000 20.52548 7033 ASN A CA 1
ATOM 3797 C C . ASN A 1 235 ? 79.43751 -40.27228 9.96842 1.000 23.61877 7033 ASN A C 1
ATOM 3798 O O . ASN A 1 235 ? 79.57699 -39.33793 9.15947 1.000 23.84206 7033 ASN A O 1
ATOM 3809 N N . PRO A 1 236 ? 80.46894 -40.79178 10.60330 1.000 25.73750 7034 PRO A N 1
ATOM 3810 C CA . PRO A 1 236 ? 81.81957 -40.29925 10.31319 1.000 25.77466 7034 PRO A CA 1
ATOM 3811 C C . PRO A 1 236 ? 82.12988 -40.51114 8.84921 1.000 27.11564 7034 PRO A C 1
ATOM 3812 O O . PRO A 1 236 ? 81.83347 -41.55822 8.27717 1.000 31.05947 7034 PRO A O 1
ATOM 3823 N N . ILE A 1 237 ? 82.74692 -39.50877 8.24038 1.000 26.10865 7035 ILE A N 1
ATOM 3824 C CA . ILE A 1 237 ? 83.13114 -39.57411 6.83124 1.000 24.26562 7035 ILE A CA 1
ATOM 3825 C C . ILE A 1 237 ? 84.63983 -39.62593 6.74805 1.000 24.15847 7035 ILE A C 1
ATOM 3826 O O . ILE A 1 237 ? 85.32853 -38.76979 7.31469 1.000 26.30252 7035 ILE A O 1
ATOM 3842 N N . GLN A 1 238 ? 85.15548 -40.65872 6.05761 1.000 25.67622 7036 GLN A N 1
ATOM 3843 C CA . GLN A 1 238 ? 86.59486 -40.83384 5.89841 1.000 24.82738 7036 GLN A CA 1
ATOM 3844 C C . GLN A 1 238 ? 87.14389 -39.72738 5.01276 1.000 22.66577 7036 GLN A C 1
ATOM 3845 O O . GLN A 1 238 ? 86.68156 -39.53522 3.88384 1.000 27.02362 7036 GLN A O 1
ATOM 3859 N N A LEU A 1 239 ? 88.11924 -38.99246 5.53008 0.690 24.28886 7037 LEU A N 1
ATOM 3860 N N B LEU A 1 239 ? 88.13658 -39.00262 5.52096 0.310 24.41612 7037 LEU A N 1
ATOM 3861 C CA A LEU A 1 239 ? 88.78985 -38.00389 4.70692 0.690 25.76770 7037 LEU A CA 1
ATOM 3862 C CA B LEU A 1 239 ? 88.79962 -37.99154 4.71215 0.310 25.77087 7037 LEU A CA 1
ATOM 3863 C C A LEU A 1 239 ? 89.37252 -38.66716 3.46553 0.690 25.90268 7037 LEU A C 1
ATOM 3864 C C B LEU A 1 239 ? 89.41454 -38.63656 3.47720 0.310 25.96807 7037 LEU A C 1
ATOM 3865 O O A LEU A 1 239 ? 89.99807 -39.73033 3.53821 0.690 24.92812 7037 LEU A O 1
ATOM 3866 O O B LEU A 1 239 ? 90.09011 -39.66662 3.57075 0.310 24.96818 7037 LEU A O 1
ATOM 3897 N N . SER A 1 240 ? 89.19494 -38.02506 2.31459 1.000 21.43597 7038 SER A N 1
ATOM 3898 C CA . SER A 1 240 ? 89.67847 -38.60370 1.07793 1.000 20.46229 7038 SER A CA 1
ATOM 3899 C C . SER A 1 240 ? 89.91372 -37.55702 0.00486 1.000 22.77830 7038 SER A C 1
ATOM 3900 O O . SER A 1 240 ? 89.08319 -36.66407 -0.19771 1.000 22.43448 7038 SER A O 1
ATOM 3909 N N A SER A 1 241 ? 91.05382 -37.68298 -0.67988 0.570 21.42162 7039 SER A N 1
ATOM 3910 N N B SER A 1 241 ? 91.05075 -37.69266 -0.68659 0.430 21.43084 7039 SER A N 1
ATOM 3911 C CA A SER A 1 241 ? 91.38708 -36.86376 -1.83556 0.570 20.10711 7039 SER A CA 1
ATOM 3912 C CA B SER A 1 241 ? 91.38455 -36.87354 -1.84198 0.430 20.19395 7039 SER A CA 1
ATOM 3913 C C A SER A 1 241 ? 91.29802 -37.65671 -3.13019 0.570 22.80622 7039 SER A C 1
ATOM 3914 C C B SER A 1 241 ? 91.34461 -37.67083 -3.14137 0.430 22.87115 7039 SER A C 1
ATOM 3915 O O A SER A 1 241 ? 91.69512 -37.14944 -4.18706 0.570 22.45243 7039 SER A O 1
ATOM 3916 O O B SER A 1 241 ? 91.77116 -37.15454 -4.18189 0.430 22.42204 7039 SER A O 1
ATOM 3931 N N A TYR A 1 242 ? 90.80836 -38.90248 -3.07067 0.570 22.99304 7040 TYR A N 1
ATOM 3932 N N B TYR A 1 242 ? 90.86885 -38.92470 -3.10720 0.430 22.99056 7040 TYR A N 1
ATOM 3933 C CA A TYR A 1 242 ? 90.92860 -39.80551 -4.21202 0.570 22.98557 7040 TYR A CA 1
ATOM 3934 C CA B TYR A 1 242 ? 90.96337 -39.78572 -4.28482 0.430 22.94229 7040 TYR A CA 1
ATOM 3935 C C A TYR A 1 242 ? 90.34614 -39.22064 -5.50286 0.570 23.55708 7040 TYR A C 1
ATOM 3936 C C B TYR A 1 242 ? 90.39051 -39.12630 -5.53313 0.430 23.52353 7040 TYR A C 1
ATOM 3937 O O A TYR A 1 242 ? 90.91105 -39.40290 -6.59047 0.570 22.76607 7040 TYR A O 1
ATOM 3938 O O B TYR A 1 242 ? 90.98393 -39.18861 -6.62037 0.430 23.10757 7040 TYR A O 1
ATOM 3973 N N . SER A 1 243 ? 89.18687 -38.56116 -5.41967 1.000 21.12723 7041 SER A N 1
ATOM 3974 C CA . SER A 1 243 ? 88.51089 -38.09178 -6.62842 1.000 20.01534 7041 SER A CA 1
ATOM 3975 C C . SER A 1 243 ? 89.29112 -36.98368 -7.33936 1.000 18.58988 7041 SER A C 1
ATOM 3976 O O . SER A 1 243 ? 89.04306 -36.72196 -8.51780 1.000 20.16206 7041 SER A O 1
ATOM 3985 N N . LEU A 1 244 ? 90.21364 -36.31251 -6.63838 1.000 22.73083 7042 LEU A N 1
ATOM 3986 C CA . LEU A 1 244 ? 90.97705 -35.22905 -7.25153 1.000 22.43657 7042 LEU A CA 1
ATOM 3987 C C . LEU A 1 244 ? 91.89118 -35.73969 -8.35643 1.000 27.21558 7042 LEU A C 1
ATOM 3988 O O . LEU A 1 244 ? 92.30240 -34.96669 -9.23822 1.000 23.30477 7042 LEU A O 1
ATOM 4004 N N . PHE A 1 245 ? 92.23598 -37.02362 -8.31630 1.000 21.49593 7043 PHE A N 1
ATOM 4005 C CA . PHE A 1 245 ? 93.19296 -37.57060 -9.26812 1.000 22.23324 7043 PHE A CA 1
ATOM 4006 C C . PHE A 1 245 ? 92.56632 -38.02972 -10.57834 1.000 33.24541 7043 PHE A C 1
ATOM 4007 O O . PHE A 1 245 ? 93.30438 -38.48237 -11.45765 1.000 36.45067 7043 PHE A O 1
ATOM 4024 N N . ASP A 1 246 ? 91.24565 -37.94386 -10.74605 1.000 27.97310 7044 ASP A N 1
ATOM 4025 C CA . ASP A 1 246 ? 90.64072 -38.25727 -12.04132 1.000 30.17346 7044 ASP A CA 1
ATOM 4026 C C . ASP A 1 246 ? 89.76083 -37.11445 -12.50147 1.000 24.21018 7044 ASP A C 1
ATOM 4027 O O . ASP A 1 246 ? 88.61663 -36.99156 -12.04979 1.000 24.38773 7044 ASP A O 1
ATOM 4036 N N . MET A 1 247 ? 90.30413 -36.31107 -13.39783 1.000 26.07492 7045 MET A N 1
ATOM 4037 C CA . MET A 1 247 ? 89.66514 -35.10613 -13.88000 1.000 25.29446 7045 MET A CA 1
ATOM 4038 C C . MET A 1 247 ? 89.20253 -35.26590 -15.31843 1.000 22.76346 7045 MET A C 1
ATOM 4039 O O . MET A 1 247 ? 88.78958 -34.29312 -15.92786 1.000 23.57127 7045 MET A O 1
ATOM 4053 N N . SER A 1 248 ? 89.21568 -36.50084 -15.85558 1.000 25.75660 7046 SER A N 1
ATOM 4054 C CA . SER A 1 248 ? 88.92545 -36.67728 -17.26971 1.000 25.26419 7046 SER A CA 1
ATOM 4055 C C . SER A 1 248 ? 87.49801 -36.27574 -17.61066 1.000 25.99534 7046 SER A C 1
ATOM 4056 O O . SER A 1 248 ? 87.21934 -35.83936 -18.73481 1.000 30.83833 7046 SER A O 1
ATOM 4064 N N . LYS A 1 249 ? 86.57354 -36.45866 -16.68279 1.000 21.88958 7047 LYS A N 1
ATOM 4065 C CA . LYS A 1 249 ? 85.17407 -36.14222 -16.93462 1.000 27.46306 7047 LYS A CA 1
ATOM 4066 C C . LYS A 1 249 ? 84.70941 -34.91183 -16.15585 1.000 24.00317 7047 LYS A C 1
ATOM 4067 O O . LYS A 1 249 ? 83.51856 -34.75772 -15.89909 1.000 27.34107 7047 LYS A O 1
ATOM 4086 N N . PHE A 1 250 ? 85.65260 -34.01964 -15.80705 1.000 24.90933 7048 PHE A N 1
ATOM 4087 C CA . PHE A 1 250 ? 85.31504 -32.88992 -14.93805 1.000 23.49148 7048 PHE A CA 1
ATOM 4088 C C . PHE A 1 250 ? 84.44678 -31.83575 -15.60005 1.000 20.89614 7048 PHE A C 1
ATOM 4089 O O . PHE A 1 250 ? 83.52822 -31.31005 -14.94672 1.000 21.35382 7048 PHE A O 1
ATOM 4106 N N . PRO A 1 251 ? 84.71741 -31.40891 -16.82569 1.000 21.48770 7049 PRO A N 1
ATOM 4107 C CA . PRO A 1 251 ? 83.98795 -30.25660 -17.37460 1.000 22.27694 7049 PRO A CA 1
ATOM 4108 C C . PRO A 1 251 ? 82.48692 -30.49409 -17.38733 1.000 25.64014 7049 PRO A C 1
ATOM 4109 O O . PRO A 1 251 ? 81.99748 -31.56200 -17.76325 1.000 25.33353 7049 PRO A O 1
ATOM 4120 N N . LEU A 1 252 ? 81.75502 -29.46170 -17.02217 1.000 19.96046 7050 LEU A N 1
ATOM 4121 C CA . LEU A 1 252 ? 80.30458 -29.51542 -17.08521 1.000 20.21198 7050 LEU A CA 1
ATOM 4122 C C . LEU A 1 252 ? 79.85856 -29.57433 -18.54592 1.000 22.28642 7050 LEU A C 1
ATOM 4123 O O . LEU A 1 252 ? 80.27185 -28.74832 -19.35426 1.000 26.36168 7050 LEU A O 1
ATOM 4139 N N . LYS A 1 253 ? 79.00726 -30.53689 -18.87207 1.000 26.95246 7051 LYS A N 1
ATOM 4140 C CA . LYS A 1 253 ? 78.55351 -30.68316 -20.25519 1.000 30.99916 7051 LYS A CA 1
ATOM 4141 C C . LYS A 1 253 ? 77.70178 -29.49117 -20.65398 1.000 25.31378 7051 LYS A C 1
ATOM 4142 O O . LYS A 1 253 ? 76.76461 -29.13558 -19.93455 1.000 24.35830 7051 LYS A O 1
ATOM 4161 N N . LEU A 1 254 ? 77.96384 -28.90892 -21.83253 1.000 28.78969 7052 LEU A N 1
ATOM 4162 C CA . LEU A 1 254 ? 77.14315 -27.79848 -22.32295 1.000 29.72284 7052 LEU A CA 1
ATOM 4163 C C . LEU A 1 254 ? 75.92006 -28.42737 -22.97193 1.000 39.34351 7052 LEU A C 1
ATOM 4164 O O . LEU A 1 254 ? 75.95796 -28.88304 -24.12415 1.000 35.72147 7052 LEU A O 1
ATOM 4180 N N . ARG A 1 255 ? 74.83472 -28.46198 -22.22417 1.000 31.14295 7053 ARG A N 1
ATOM 4181 C CA . ARG A 1 255 ? 73.61877 -29.11852 -22.66736 1.000 32.13958 7053 ARG A CA 1
ATOM 4182 C C . ARG A 1 255 ? 72.82728 -28.26995 -23.64220 1.000 35.40340 7053 ARG A C 1
ATOM 4183 O O . ARG A 1 255 ? 71.99902 -28.81387 -24.37418 1.000 36.13772 7053 ARG A O 1
ATOM 4204 N N . GLY A 1 256 ? 73.04537 -26.95897 -23.65235 1.000 30.28228 7054 GLY A N 1
ATOM 4205 C CA . GLY A 1 256 ? 72.22924 -26.08192 -24.46293 1.000 29.25983 7054 GLY A CA 1
ATOM 4206 C C . GLY A 1 256 ? 70.79577 -26.04998 -24.01679 1.000 33.79090 7054 GLY A C 1
ATOM 4207 O O . GLY A 1 256 ? 69.88835 -25.90240 -24.84463 1.000 32.96126 7054 GLY A O 1
ATOM 4211 N N . THR A 1 257 ? 70.56573 -26.16073 -22.70721 1.000 29.22497 7055 THR A N 1
ATOM 4212 C CA . THR A 1 257 ? 69.23051 -26.12818 -22.15792 1.000 27.61804 7055 THR A CA 1
ATOM 4213 C C . THR A 1 257 ? 68.45645 -24.91719 -22.64466 1.000 24.07371 7055 THR A C 1
ATOM 4214 O O . THR A 1 257 ? 68.94016 -23.78022 -22.61777 1.000 26.82979 7055 THR A O 1
ATOM 4225 N N . ALA A 1 258 ? 67.19932 -25.15679 -22.97536 1.000 27.47266 7056 ALA A N 1
ATOM 4226 C CA . ALA A 1 258 ? 66.35982 -24.09564 -23.50383 1.000 25.19397 7056 ALA A CA 1
ATOM 4227 C C . ALA A 1 258 ? 66.11075 -23.00424 -22.47425 1.000 31.59454 7056 ALA A C 1
ATOM 4228 O O . ALA A 1 258 ? 65.88575 -23.28567 -21.30149 1.000 27.31753 7056 ALA A O 1
ATOM 4235 N N . VAL A 1 259 ? 66.08944 -21.75549 -22.93965 1.000 26.93430 7057 VAL A N 1
ATOM 4236 C CA . VAL A 1 259 ? 65.75621 -20.59262 -22.13083 1.000 24.14835 7057 VAL A CA 1
ATOM 4237 C C . VAL A 1 259 ? 64.52806 -19.92962 -22.72751 1.000 34.79811 7057 VAL A C 1
ATOM 4238 O O . VAL A 1 259 ? 64.52922 -19.58600 -23.91144 1.000 29.71847 7057 VAL A O 1
ATOM 4251 N N . MET A 1 260 ? 63.50407 -19.72266 -21.91298 1.000 28.53113 7058 MET A N 1
ATOM 4252 C CA . MET A 1 260 ? 62.28953 -19.07299 -22.36443 1.000 32.92771 7058 MET A CA 1
ATOM 4253 C C . MET A 1 260 ? 61.88667 -17.99155 -21.39098 1.000 30.39754 7058 MET A C 1
ATOM 4254 O O . MET A 1 260 ? 62.07344 -18.11127 -20.18119 1.000 28.27890 7058 MET A O 1
ATOM 4268 N N . SER A 1 261 ? 61.29546 -16.94991 -21.93198 1.000 30.59642 7059 SER A N 1
ATOM 4269 C CA . SER A 1 261 ? 60.63665 -15.94285 -21.12847 1.000 34.03681 7059 SER A CA 1
ATOM 4270 C C . SER A 1 261 ? 59.17887 -16.35480 -20.97456 1.000 43.11595 7059 SER A C 1
ATOM 4271 O O . SER A 1 261 ? 58.50415 -16.65664 -21.96196 1.000 49.80025 7059 SER A O 1
ATOM 4279 N N . LEU A 1 262 ? 58.70390 -16.39987 -19.74407 1.000 37.25613 7060 LEU A N 1
ATOM 4280 C CA . LEU 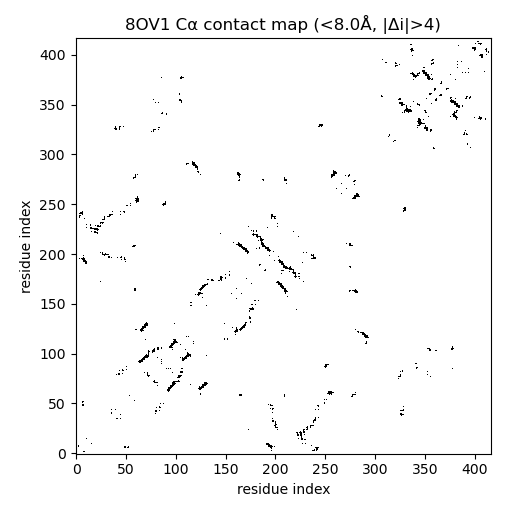A 1 262 ? 57.33585 -16.80032 -19.47327 1.000 44.44197 7060 LEU A CA 1
ATOM 4281 C C . LEU A 1 262 ? 56.81104 -15.97383 -18.31400 1.000 53.05029 7060 LEU A C 1
ATOM 4282 O O . LEU A 1 262 ? 57.53872 -15.69205 -17.35704 1.000 56.30644 7060 LEU A O 1
ATOM 4298 N N . LYS A 1 263 ? 55.54817 -15.58103 -18.41551 1.000 57.87824 7061 LYS A N 1
ATOM 4299 C CA . LYS A 1 263 ? 54.85867 -14.93372 -17.31564 1.000 63.03762 7061 LYS A CA 1
ATOM 4300 C C . LYS A 1 263 ? 54.34579 -15.99140 -16.34553 1.000 55.63240 7061 LYS A C 1
ATOM 4301 O O . LYS A 1 263 ? 54.13583 -17.15143 -16.70934 1.000 58.79049 7061 LYS A O 1
ATOM 4320 N N . GLU A 1 264 ? 54.14153 -15.57427 -15.09574 1.000 60.09834 7062 GLU A N 1
ATOM 4321 C CA . GLU A 1 264 ? 53.68258 -16.50275 -14.06694 1.000 64.62353 7062 GLU A CA 1
ATOM 4322 C C . GLU A 1 264 ? 52.48774 -17.32258 -14.54980 1.000 67.11444 7062 GLU A C 1
ATOM 4323 O O . GLU A 1 264 ? 52.45318 -18.54877 -14.39261 1.000 72.27799 7062 GLU A O 1
ATOM 4335 N N . GLY A 1 265 ? 51.50719 -16.66513 -15.16757 1.000 65.69309 7063 GLY A N 1
ATOM 4336 C CA . GLY A 1 265 ? 50.30244 -17.36199 -15.57563 1.000 60.93205 7063 GLY A CA 1
ATOM 4337 C C . GLY A 1 265 ? 50.53431 -18.51838 -16.52398 1.000 62.89185 7063 GLY A C 1
ATOM 4338 O O . GLY A 1 265 ? 49.65778 -19.38220 -16.65914 1.000 64.03703 7063 GLY A O 1
ATOM 4342 N N . GLN A 1 266 ? 51.68948 -18.56147 -17.18286 1.000 59.82676 7064 GLN A N 1
ATOM 4343 C CA . GLN A 1 266 ? 51.97117 -19.58234 -18.18192 1.000 58.80249 7064 GLN A CA 1
ATOM 4344 C C . GLN A 1 266 ? 52.71831 -20.78769 -17.63069 1.000 54.85432 7064 GLN A C 1
ATOM 4345 O O . GLN A 1 266 ? 52.97193 -21.73503 -18.38351 1.000 58.02902 7064 GLN A O 1
ATOM 4359 N N . ILE A 1 267 ? 53.09108 -20.77767 -16.35337 1.000 56.21971 7065 ILE A N 1
ATOM 4360 C CA . ILE A 1 267 ? 53.88186 -21.86430 -15.77356 1.000 58.10199 7065 ILE A CA 1
ATOM 4361 C C . ILE A 1 267 ? 52.89195 -22.92293 -15.29804 1.000 54.65454 7065 ILE A C 1
ATOM 4362 O O . ILE A 1 267 ? 52.44486 -22.93396 -14.15232 1.000 64.89770 7065 ILE A O 1
ATOM 4378 N N . ASN A 1 268 ? 52.56621 -23.83218 -16.20756 1.000 52.83992 7066 ASN A N 1
ATOM 4379 C CA . ASN A 1 268 ? 51.68187 -24.95956 -15.97731 1.000 56.90767 7066 ASN A CA 1
ATOM 4380 C C . ASN A 1 268 ? 52.47385 -26.17701 -15.50340 1.000 58.29334 7066 ASN A C 1
ATOM 4381 O O . ASN A 1 268 ? 53.69586 -26.12924 -15.31964 1.000 46.21571 7066 ASN A O 1
ATOM 4392 N N . ASP A 1 269 ? 51.76488 -27.29479 -15.30174 1.000 49.09828 7067 ASP A N 1
ATOM 4393 C CA . ASP A 1 269 ? 52.40972 -28.48991 -14.76467 1.000 53.54499 7067 ASP A CA 1
ATOM 4394 C C . ASP A 1 269 ? 53.41571 -29.07862 -15.74660 1.000 51.95046 7067 ASP A C 1
ATOM 4395 O O . ASP A 1 269 ? 54.39940 -29.70548 -15.32461 1.000 45.45678 7067 ASP A O 1
ATOM 4404 N N . MET A 1 270 ? 53.19310 -28.89529 -17.04937 1.000 43.25446 7068 MET A N 1
ATOM 4405 C CA . MET A 1 270 ? 54.15688 -29.38272 -18.02914 1.000 43.72290 7068 MET A CA 1
ATOM 4406 C C . MET A 1 270 ? 55.44193 -28.55757 -17.99642 1.000 35.82814 7068 MET A C 1
ATOM 4407 O O . MET A 1 270 ? 56.54189 -29.09992 -18.16135 1.000 39.94801 7068 MET A O 1
ATOM 4421 N N . ILE A 1 271 ? 55.32018 -27.24286 -17.81143 1.000 37.37026 7069 ILE A N 1
ATOM 4422 C CA . ILE A 1 271 ? 56.51018 -26.41010 -17.64568 1.000 37.13622 7069 ILE A CA 1
ATOM 4423 C C . ILE A 1 271 ? 57.23826 -26.81338 -16.37114 1.000 36.14360 7069 ILE A C 1
ATOM 4424 O O . ILE A 1 271 ? 58.46121 -27.00132 -16.35256 1.000 33.30104 7069 ILE A O 1
ATOM 4440 N N . LEU A 1 272 ? 56.48360 -26.94545 -15.28452 1.000 34.11092 7070 LEU A N 1
ATOM 4441 C CA . LEU A 1 272 ? 57.06369 -27.32344 -14.00342 1.000 32.60616 7070 LEU A CA 1
ATOM 4442 C C . LEU A 1 272 ? 57.77242 -28.66467 -14.09878 1.000 32.77020 7070 LEU A C 1
ATOM 4443 O O . LEU A 1 272 ? 58.80979 -28.87259 -13.45705 1.000 33.83305 7070 LEU A O 1
ATOM 4459 N N . SER A 1 273 ? 57.25459 -29.58298 -14.91347 1.000 31.22580 7071 SER A N 1
ATOM 4460 C CA . SER A 1 273 ? 57.92465 -30.86088 -15.08946 1.000 28.86349 7071 SER A CA 1
ATOM 4461 C C . SER A 1 273 ? 59.22699 -30.69989 -15.86102 1.000 30.29375 7071 SER A C 1
ATOM 4462 O O . SER A 1 273 ? 60.23126 -31.33623 -15.53676 1.000 30.25900 7071 SER A O 1
ATOM 4470 N N . LEU A 1 274 ? 59.24187 -29.83021 -16.87201 1.000 29.91755 7072 LEU A N 1
ATOM 4471 C CA . LEU A 1 274 ? 60.47905 -29.59520 -17.60016 1.000 23.70091 7072 LEU A CA 1
ATOM 4472 C C . LEU A 1 274 ? 61.52731 -28.93885 -16.69891 1.000 26.18445 7072 LEU A C 1
ATOM 4473 O O . LEU A 1 274 ? 62.71315 -29.28181 -16.76820 1.000 27.74150 7072 LEU A O 1
ATOM 4489 N N . LEU A 1 275 ? 61.09688 -27.96861 -15.89644 1.000 24.96690 7073 LEU A N 1
ATOM 4490 C CA . LEU A 1 275 ? 62.00740 -27.31578 -14.95434 1.000 23.69882 7073 LEU A CA 1
ATOM 4491 C C . LEU A 1 275 ? 62.61188 -28.34087 -14.00968 1.000 27.51560 7073 LEU A C 1
ATOM 4492 O O . LEU A 1 275 ? 63.82513 -28.32748 -13.74455 1.000 25.95355 7073 LEU A O 1
ATOM 4508 N N . SER A 1 276 ? 61.77659 -29.26185 -13.52329 1.000 27.36510 7074 SER A N 1
ATOM 4509 C CA . SER A 1 276 ? 62.20670 -30.23967 -12.53750 1.000 29.82756 7074 SER A CA 1
ATOM 4510 C C . SER A 1 276 ? 63.18508 -31.25182 -13.09030 1.000 29.55191 7074 SER A C 1
ATOM 4511 O O . SER A 1 276 ? 63.86134 -31.92575 -12.30477 1.000 28.86573 7074 SER A O 1
ATOM 4519 N N . LYS A 1 277 ? 63.23178 -31.42754 -14.41539 1.000 27.89092 7075 LYS A N 1
ATOM 4520 C CA . LYS A 1 277 ? 64.12268 -32.37484 -15.05514 1.000 29.52922 7075 LYS A CA 1
ATOM 4521 C C . LYS A 1 277 ? 65.41257 -31.75222 -15.55821 1.000 25.99187 7075 LYS A C 1
ATOM 4522 O O . LYS A 1 277 ? 66.22889 -32.45050 -16.17106 1.000 30.91846 7075 LYS A O 1
ATOM 4541 N N . GLY A 1 278 ? 65.62964 -30.46044 -15.33875 1.000 24.25992 7076 GLY A N 1
ATOM 4542 C CA . GLY A 1 278 ? 66.84856 -29.86224 -15.81937 1.000 24.53946 7076 GLY A CA 1
ATOM 4543 C C . GLY A 1 278 ? 66.79983 -29.55178 -17.29769 1.000 28.24557 7076 GLY A C 1
ATOM 4544 O O . GLY A 1 278 ? 67.84371 -29.42767 -17.93171 1.000 28.94254 7076 GLY A O 1
ATOM 4548 N N . ARG A 1 279 ? 65.59354 -29.41356 -17.85449 1.000 25.32840 7077 ARG A N 1
ATOM 4549 C CA . ARG A 1 279 ? 65.38293 -29.25475 -19.28818 1.000 28.47715 7077 ARG A CA 1
ATOM 4550 C C . ARG A 1 279 ? 64.90611 -27.85825 -19.67657 1.000 27.93577 7077 ARG A C 1
ATOM 4551 O O . ARG A 1 279 ? 64.63148 -27.60567 -20.86441 1.000 26.93127 7077 ARG A O 1
ATOM 4572 N N . LEU A 1 280 ? 64.82951 -26.92286 -18.73170 1.000 26.93883 7078 LEU A N 1
ATOM 4573 C CA . LEU A 1 280 ? 64.30932 -25.60322 -19.05613 1.000 24.05376 7078 LEU A CA 1
ATOM 4574 C C . LEU A 1 280 ? 64.79703 -24.57420 -18.04574 1.000 29.89711 7078 LEU A C 1
ATOM 4575 O O . LEU A 1 280 ? 64.88860 -24.85269 -16.84926 1.000 24.93418 7078 LEU A O 1
ATOM 4591 N N . ILE A 1 281 ? 65.12239 -23.38959 -18.55289 1.000 24.52037 7079 ILE A N 1
ATOM 4592 C CA . ILE A 1 281 ? 65.42191 -22.21331 -17.74908 1.000 22.17149 7079 ILE A CA 1
ATOM 4593 C C . ILE A 1 281 ? 64.44039 -21.11920 -18.14964 1.000 29.01837 7079 ILE A C 1
ATOM 4594 O O . ILE A 1 281 ? 64.20898 -20.89786 -19.34937 1.000 27.83617 7079 ILE A O 1
ATOM 4610 N N . ILE A 1 282 ? 63.85827 -20.43665 -17.16133 1.000 25.44150 7080 ILE A N 1
ATOM 4611 C CA . ILE A 1 282 ? 62.93171 -19.33456 -17.44329 1.000 24.94543 7080 ILE A CA 1
ATOM 4612 C C . ILE A 1 282 ? 63.56662 -18.04193 -16.94236 1.000 28.41848 7080 ILE A C 1
ATOM 4613 O O . ILE A 1 282 ? 63.73804 -17.83559 -15.73118 1.000 27.45653 7080 ILE A O 1
ATOM 4629 N N . ARG A 1 283 ? 63.89534 -17.16808 -17.88503 1.000 29.71855 7081 ARG A N 1
ATOM 4630 C CA . ARG A 1 283 ? 64.44426 -15.84195 -17.62355 1.000 30.66411 7081 ARG A CA 1
ATOM 4631 C C . ARG A 1 283 ? 64.52925 -15.12122 -18.96506 1.000 29.78360 7081 ARG A C 1
ATOM 4632 O O . ARG A 1 283 ? 64.34047 -15.72300 -20.02483 1.000 30.22897 7081 ARG A O 1
ATOM 4653 N N . GLU A 1 284 ? 64.82772 -13.82237 -18.91186 1.000 37.96777 7082 GLU A N 1
ATOM 4654 C CA . GLU A 1 284 ? 65.19484 -13.09196 -20.12381 1.000 38.16293 7082 GLU A CA 1
ATOM 4655 C C . GLU A 1 284 ? 66.61773 -13.45311 -20.54296 1.000 43.78386 7082 GLU A C 1
ATOM 4656 O O . GLU A 1 284 ? 67.38233 -14.04435 -19.77987 1.000 35.83856 7082 GLU A O 1
ATOM 4668 N N . ASN A 1 285 ? 66.96868 -13.10826 -21.77946 1.000 36.37321 7083 ASN A N 1
ATOM 4669 C CA . ASN A 1 285 ? 68.32021 -13.28923 -22.28793 1.000 36.97233 7083 ASN A CA 1
ATOM 4670 C C . ASN A 1 285 ? 68.93741 -11.94260 -22.66737 1.000 39.10279 7083 ASN A C 1
ATOM 4671 O O . ASN A 1 285 ? 69.62531 -11.80875 -23.67912 1.000 42.03726 7083 ASN A O 1
ATOM 4682 N N . ASN A 1 286 ? 68.69579 -10.92871 -21.84662 1.000 39.75081 7084 ASN A N 1
ATOM 4683 C CA . ASN A 1 286 ? 69.23786 -9.59863 -22.09046 1.000 46.41731 7084 ASN A CA 1
ATOM 4684 C C . ASN A 1 286 ? 70.66399 -9.50803 -21.53816 1.000 45.57346 7084 ASN A C 1
ATOM 4685 O O . ASN A 1 286 ? 71.26064 -10.49377 -21.09595 1.000 42.30392 7084 ASN A O 1
ATOM 4696 N N . ARG A 1 287 ? 71.22053 -8.30237 -21.56456 1.000 33.96418 7085 ARG A N 1
ATOM 4697 C CA . ARG A 1 287 ? 72.57617 -8.06681 -21.08938 1.000 31.33323 7085 ARG A CA 1
ATOM 4698 C C . ARG A 1 287 ? 72.66402 -8.27493 -19.57644 1.000 28.49545 7085 ARG A C 1
ATOM 4699 O O . ARG A 1 287 ? 71.70705 -8.02769 -18.83275 1.000 32.68747 7085 ARG A O 1
ATOM 4720 N N . VAL A 1 288 ? 73.81987 -8.74155 -19.13614 1.000 26.73314 7086 VAL A N 1
ATOM 4721 C CA . VAL A 1 288 ? 74.09677 -8.91602 -17.70569 1.000 24.26378 7086 VAL A CA 1
ATOM 4722 C C . VAL A 1 288 ? 74.66926 -7.60592 -17.18646 1.000 21.13545 7086 VAL A C 1
ATOM 4723 O O . VAL A 1 288 ? 75.70615 -7.15684 -17.66012 1.000 23.05380 7086 VAL A O 1
ATOM 4736 N N . VAL A 1 289 ? 74.00230 -7.01909 -16.19785 1.000 23.71860 7087 VAL A N 1
ATOM 4737 C CA . VAL A 1 289 ? 74.38776 -5.72777 -15.65041 1.000 20.14863 7087 VAL A CA 1
ATOM 4738 C C . VAL A 1 289 ? 74.33731 -5.85592 -14.13385 1.000 20.46515 7087 VAL A C 1
ATOM 4739 O O . VAL A 1 289 ? 73.30713 -6.27508 -13.59012 1.000 22.94529 7087 VAL A O 1
ATOM 4752 N N . ILE A 1 290 ? 75.42553 -5.47734 -13.47128 1.000 19.91217 7088 ILE A N 1
ATOM 4753 C CA . ILE A 1 290 ? 75.57242 -5.61991 -12.02424 1.000 18.16882 7088 ILE A CA 1
ATOM 4754 C C . ILE A 1 290 ? 76.04130 -4.29849 -11.44164 1.000 20.57395 7088 ILE A C 1
ATOM 4755 O O . ILE A 1 290 ? 76.58185 -3.44169 -12.13784 1.000 21.78318 7088 ILE A O 1
ATOM 4771 N N . SER A 1 291 ? 75.84774 -4.14598 -10.13173 1.000 19.58907 7089 SER A N 1
ATOM 4772 C CA . SER A 1 291 ? 76.39500 -2.97516 -9.44893 1.000 19.43527 7089 SER A CA 1
ATOM 4773 C C . SER A 1 291 ? 76.55960 -3.25670 -7.96691 1.000 19.10804 7089 SER A C 1
ATOM 4774 O O . SER A 1 291 ? 75.92518 -4.15850 -7.41262 1.000 20.20691 7089 SER A O 1
ATOM 4782 N N . SER A 1 292 ? 77.37246 -2.41923 -7.32265 1.000 21.76389 7090 SER A N 1
ATOM 4783 C CA . SER A 1 292 ? 77.55222 -2.45963 -5.87071 1.000 20.81581 7090 SER A CA 1
ATOM 4784 C C . SER A 1 292 ? 77.25284 -1.07908 -5.30820 1.000 22.95074 7090 SER A C 1
ATOM 4785 O O . SER A 1 292 ? 77.83964 -0.09166 -5.76315 1.000 24.61774 7090 SER A O 1
ATOM 4793 N N . ASP A 1 293 ? 76.33822 -1.02426 -4.35065 1.000 22.10135 7091 ASP A N 1
ATOM 4794 C CA . ASP A 1 293 ? 76.00595 0.21283 -3.65208 1.000 23.97119 7091 ASP A CA 1
ATOM 4795 C C . ASP A 1 293 ? 77.19633 0.66363 -2.82523 1.000 27.64528 7091 ASP A C 1
ATOM 4796 O O . ASP A 1 293 ? 77.76788 -0.12587 -2.06280 1.000 24.57372 7091 ASP A O 1
ATOM 4805 N N . VAL A 1 294 ? 77.51738 1.95688 -2.90401 1.000 24.26078 7092 VAL A N 1
ATOM 4806 C CA . VAL A 1 294 ? 78.64557 2.54660 -2.19341 1.000 22.74205 7092 VAL A CA 1
ATOM 4807 C C . VAL A 1 294 ? 78.12180 3.62619 -1.26212 1.000 23.20432 7092 VAL A C 1
ATOM 4808 O O . VAL A 1 294 ? 77.41324 4.53636 -1.70337 1.000 21.05779 7092 VAL A O 1
ATOM 4821 N N . LEU A 1 295 ? 78.44264 3.50104 0.02875 1.000 21.83529 7093 LEU A N 1
ATOM 4822 C CA . LEU A 1 295 ? 78.07299 4.50960 1.01006 1.000 22.98628 7093 LEU A CA 1
ATOM 4823 C C . LEU A 1 295 ? 79.08345 5.63723 0.94472 1.000 26.18607 7093 LEU A C 1
ATOM 4824 O O . LEU A 1 295 ? 80.28909 5.40016 0.96609 1.000 26.92319 7093 LEU A O 1
ATOM 4840 N N . VAL A 1 296 ? 78.60006 6.86744 0.82994 1.000 25.25239 7094 VAL A N 1
ATOM 4841 C CA . VAL A 1 296 ? 79.47550 8.01958 0.74029 1.000 23.74355 7094 VAL A CA 1
ATOM 4842 C C . VAL A 1 296 ? 79.44637 8.77658 2.05894 1.000 27.63886 7094 VAL A C 1
ATOM 4843 O O . VAL A 1 296 ? 78.37025 9.04722 2.59976 1.000 26.24673 7094 VAL A O 1
ATOM 4856 N N . ASN A 1 297 ? 80.62877 9.12231 2.53943 1.000 29.07481 7095 ASN A N 1
ATOM 4857 C CA . ASN A 1 297 ? 80.81104 9.93124 3.74292 1.000 36.98593 7095 ASN A CA 1
ATOM 4858 C C . ASN A 1 297 ? 81.95851 10.90366 3.51973 1.000 33.21920 7095 ASN A C 1
ATOM 4859 O O . ASN A 1 297 ? 82.92261 10.61002 2.80267 1.000 32.85923 7095 ASN A O 1
ATOM 4870 N N . ASN A 1 298 ? 81.85009 12.07896 4.13704 1.000 41.74707 7096 ASN A N 1
ATOM 4871 C CA . ASN A 1 298 ? 82.93658 13.05485 4.17404 1.000 41.86993 7096 ASN A CA 1
ATOM 4872 C C . ASN A 1 298 ? 83.27635 13.27262 5.63713 1.000 38.16462 7096 ASN A C 1
ATOM 4873 O O . ASN A 1 298 ? 82.50171 13.92458 6.34915 1.000 36.69115 7096 ASN A O 1
ATOM 4884 N N . GLU A 1 299 ? 84.41255 12.73630 6.07446 1.000 45.82247 7097 GLU A N 1
ATOM 4885 C CA . GLU A 1 299 ? 84.82326 12.79356 7.47278 1.000 70.86845 7097 GLU A CA 1
ATOM 4886 C C . GLU A 1 299 ? 85.70939 13.99845 7.79232 1.000 65.00825 7097 GLU A C 1
ATOM 4887 O O . GLU A 1 299 ? 86.31626 14.03670 8.86803 1.000 54.66724 7097 GLU A O 1
ATOM 4899 N N . ASN A 1 300 ? 85.78486 14.98334 6.89487 1.000 48.96527 7098 ASN A N 1
ATOM 4900 C CA . ASN A 1 300 ? 86.52883 16.20793 7.16165 1.000 47.11661 7098 ASN A CA 1
ATOM 4901 C C . ASN A 1 300 ? 85.71031 17.14374 8.04259 1.000 52.82494 7098 ASN A C 1
ATOM 4902 O O . ASN A 1 300 ? 84.48770 17.23539 7.91279 1.000 48.24366 7098 ASN A O 1
ATOM 4913 N N . LEU A 1 301 ? 86.39106 17.83912 8.94555 1.000 64.17474 7099 LEU A N 1
ATOM 4914 C CA . LEU A 1 301 ? 85.72266 18.77961 9.85274 1.000 69.80504 7099 LEU A CA 1
ATOM 4915 C C . LEU A 1 301 ? 86.56215 20.05196 9.99613 1.000 79.13455 7099 LEU A C 1
ATOM 4916 O O . LEU A 1 301 ? 87.77936 20.02052 9.79928 1.000 60.71976 7099 LEU A O 1
ATOM 4932 N N . ALA B 2 19 ? 106.60185 11.30389 -17.70613 1.000 57.61756 4271 ALA B N 1
ATOM 4933 C CA . ALA B 2 19 ? 107.86242 10.62340 -18.00484 1.000 68.56301 4271 ALA B CA 1
ATOM 4934 C C . ALA B 2 19 ? 108.16895 9.50323 -16.99349 1.000 63.94553 4271 ALA B C 1
ATOM 4935 O O . ALA B 2 19 ? 108.67621 8.44131 -17.37008 1.000 61.15589 4271 ALA B O 1
ATOM 4941 N N . PHE B 2 20 ? 107.85407 9.73102 -15.71719 1.000 61.26683 4272 PHE B N 1
ATOM 4942 C CA . PHE B 2 20 ? 108.05435 8.71010 -14.69475 1.000 55.29443 4272 PHE B CA 1
ATOM 4943 C C . PHE B 2 20 ? 106.98075 7.63335 -14.76673 1.000 61.15987 4272 PHE B C 1
ATOM 4944 O O . PHE B 2 20 ? 105.78698 7.93193 -14.88549 1.000 52.80976 4272 PHE B O 1
ATOM 4961 N N . ALA B 2 21 ? 107.41800 6.37822 -14.65537 1.000 60.44231 4273 ALA B N 1
ATOM 4962 C CA . ALA B 2 21 ? 106.52725 5.23251 -14.53415 1.000 51.22082 4273 ALA B CA 1
ATOM 4963 C C . ALA B 2 21 ? 107.20594 4.18631 -13.66473 1.000 48.31208 4273 ALA B C 1
ATOM 4964 O O . ALA B 2 21 ? 108.40014 3.92039 -13.81492 1.000 50.15062 4273 ALA B O 1
ATOM 4971 N N . VAL B 2 22 ? 106.44531 3.59993 -12.74969 1.000 41.01168 4274 VAL B N 1
ATOM 4972 C CA . VAL B 2 22 ? 106.97712 2.51679 -11.94033 1.000 46.10617 4274 VAL B CA 1
ATOM 4973 C C . VAL B 2 22 ? 107.29347 1.33228 -12.84773 1.000 52.92885 4274 VAL B C 1
ATOM 4974 O O . VAL B 2 22 ? 106.48897 0.96835 -13.71801 1.000 51.02736 4274 VAL B O 1
ATOM 4987 N N . ASP B 2 23 ? 108.47006 0.73310 -12.65690 1.000 41.73661 4275 ASP B N 1
ATOM 4988 C CA . ASP B 2 23 ? 108.89047 -0.43916 -13.42841 1.000 47.71317 4275 ASP B CA 1
ATOM 4989 C C . ASP B 2 23 ? 108.81210 -1.66720 -12.52015 1.000 44.09082 4275 ASP B C 1
ATOM 4990 O O . ASP B 2 23 ? 109.79568 -2.09519 -11.91155 1.000 43.10226 4275 ASP B O 1
ATOM 4999 N N . ALA B 2 24 ? 107.61388 -2.23770 -12.43463 1.000 43.51114 4276 ALA B N 1
ATOM 5000 C CA . ALA B 2 24 ? 107.38998 -3.35671 -11.53030 1.000 39.57861 4276 ALA B CA 1
ATOM 5001 C C . ALA B 2 24 ? 108.15457 -4.59599 -11.98503 1.000 32.73606 4276 ALA B C 1
ATOM 5002 O O . ALA B 2 24 ? 108.65054 -5.36947 -11.15393 1.000 34.84199 4276 ALA B O 1
ATOM 5009 N N . ALA B 2 25 ? 108.23672 -4.79524 -13.29798 1.000 34.07842 4277 ALA B N 1
ATOM 5010 C CA . ALA B 2 25 ? 108.88767 -5.98260 -13.83744 1.000 37.92212 4277 ALA B CA 1
ATOM 5011 C C . ALA B 2 25 ? 110.36543 -5.98689 -13.48088 1.000 46.85638 4277 ALA B C 1
ATOM 5012 O O . ALA B 2 25 ? 110.89888 -6.98284 -12.97884 1.000 34.89726 4277 ALA B O 1
ATOM 5019 N N . LYS B 2 26 ? 111.03772 -4.85425 -13.69254 1.000 44.09767 4278 LYS B N 1
ATOM 5020 C CA . LYS B 2 26 ? 112.43798 -4.75774 -13.30082 1.000 37.80382 4278 LYS B CA 1
ATOM 5021 C C . LYS B 2 26 ? 112.60730 -4.96196 -11.80663 1.000 35.90776 4278 LYS B C 1
ATOM 5022 O O . LYS B 2 26 ? 113.55156 -5.63023 -11.36355 1.000 40.44355 4278 LYS B O 1
ATOM 5041 N N . ALA B 2 27 ? 111.70820 -4.39100 -11.00426 1.000 39.43838 4279 ALA B N 1
ATOM 5042 C CA . ALA B 2 27 ? 111.81749 -4.54751 -9.55941 1.000 37.15119 4279 ALA B CA 1
ATOM 5043 C C . ALA B 2 27 ? 111.73121 -6.01222 -9.14486 1.000 35.01887 4279 ALA B C 1
ATOM 5044 O O . ALA B 2 27 ? 112.44316 -6.45727 -8.22753 1.000 33.50036 4279 ALA B O 1
ATOM 5051 N N . TYR B 2 28 ? 110.83669 -6.77134 -9.77777 1.000 37.33080 4280 TYR B N 1
ATOM 5052 C CA . TYR B 2 28 ? 110.66418 -8.17260 -9.37941 1.000 37.70278 4280 TYR B CA 1
ATOM 5053 C C . TYR B 2 28 ? 111.86082 -9.00515 -9.82766 1.000 28.05276 4280 TYR B C 1
ATOM 5054 O O . TYR B 2 28 ? 112.40842 -9.79521 -9.05058 1.000 35.30648 4280 TYR B O 1
ATOM 5072 N N . LYS B 2 29 ? 112.27719 -8.82472 -11.07908 1.000 38.33825 4281 LYS B N 1
ATOM 5073 C CA . LYS B 2 29 ? 113.48605 -9.46882 -11.58174 1.000 43.13656 4281 LYS B CA 1
ATOM 5074 C C . LYS B 2 29 ? 114.67730 -9.18829 -10.66977 1.000 40.71618 4281 LYS B C 1
ATOM 5075 O O . LYS B 2 29 ? 115.38610 -10.11314 -10.25732 1.000 40.47404 4281 LYS B O 1
ATOM 5094 N N . ASP B 2 30 ? 114.88925 -7.91688 -10.30632 1.000 44.54831 4282 ASP B N 1
ATOM 5095 C CA . ASP B 2 30 ? 116.01404 -7.58106 -9.43372 1.000 40.07615 4282 ASP B CA 1
ATOM 5096 C C . ASP B 2 30 ? 115.84750 -8.19869 -8.05083 1.000 42.22492 4282 ASP B C 1
ATOM 5097 O O . ASP B 2 30 ? 116.82359 -8.64823 -7.44007 1.000 46.57002 4282 ASP B O 1
ATOM 5106 N N . TYR B 2 31 ? 114.61552 -8.21300 -7.53068 1.000 40.55217 4283 TYR B N 1
ATOM 5107 C CA . TYR B 2 31 ? 114.34955 -8.83884 -6.23683 1.000 38.95074 4283 TYR B CA 1
ATOM 5108 C C . TYR B 2 31 ? 114.67482 -10.32489 -6.26835 1.000 42.38744 4283 TYR B C 1
ATOM 5109 O O . TYR B 2 31 ? 115.25807 -10.86302 -5.31634 1.000 42.49629 4283 TYR B O 1
ATOM 5127 N N . LEU B 2 32 ? 114.29362 -11.00828 -7.34991 1.000 39.63010 4284 LEU B N 1
ATOM 5128 C CA . LEU B 2 32 ? 114.56053 -12.43933 -7.45067 1.000 42.54554 4284 LEU B CA 1
ATOM 5129 C C . LEU B 2 32 ? 116.05755 -12.70957 -7.50133 1.000 50.54786 4284 LEU B C 1
ATOM 5130 O O . LEU B 2 32 ? 116.56871 -13.59725 -6.81208 1.000 46.73126 4284 LEU B O 1
ATOM 5146 N N . ALA B 2 33 ? 116.77151 -11.95639 -8.33500 1.000 47.15693 4285 ALA B N 1
ATOM 5147 C CA . ALA B 2 33 ? 118.21425 -12.14055 -8.45199 1.000 53.18127 4285 ALA B CA 1
ATOM 5148 C C . ALA B 2 33 ? 118.92367 -11.82027 -7.14523 1.000 53.54435 4285 ALA B C 1
ATOM 5149 O O . ALA B 2 33 ? 119.97735 -12.39569 -6.85062 1.000 54.70172 4285 ALA B O 1
ATOM 5156 N N . SER B 2 34 ? 118.36185 -10.92525 -6.34198 1.000 52.33789 4286 SER B N 1
ATOM 5157 C CA . SER B 2 34 ? 118.89955 -10.67944 -5.01372 1.000 53.05917 4286 SER B CA 1
ATOM 5158 C C . SER B 2 34 ? 118.60438 -11.81000 -4.04842 1.000 50.80976 4286 SER B C 1
ATOM 5159 O O . SER B 2 34 ? 118.99771 -11.71384 -2.88100 1.000 56.30117 4286 SER B O 1
ATOM 5167 N N . GLY B 2 35 ? 117.90246 -12.85046 -4.48967 1.000 53.27908 4287 GLY B N 1
ATOM 5168 C CA . GLY B 2 35 ? 117.54533 -13.95425 -3.62218 1.000 43.84196 4287 GLY B CA 1
ATOM 5169 C C . GLY B 2 35 ? 116.21025 -13.83669 -2.91960 1.000 51.15025 4287 GLY B C 1
ATOM 5170 O O . GLY B 2 35 ? 116.00200 -14.51361 -1.90449 1.000 47.28310 4287 GLY B O 1
ATOM 5174 N N . GLY B 2 36 ? 115.29669 -13.00853 -3.42039 1.000 47.56243 4288 GLY B N 1
ATOM 5175 C CA . GLY B 2 36 ? 113.99133 -12.89552 -2.78942 1.000 41.10209 4288 GLY B CA 1
ATOM 5176 C C . GLY B 2 36 ? 113.10958 -14.10045 -3.06651 1.000 39.11403 4288 GLY B C 1
ATOM 5177 O O . GLY B 2 36 ? 113.21873 -14.75888 -4.10112 1.000 43.99112 4288 GLY B O 1
ATOM 5181 N N . GLN B 2 37 ? 112.22128 -14.38787 -2.11810 1.000 41.17719 4289 GLN B N 1
ATOM 5182 C CA . GLN B 2 37 ? 111.26677 -15.49539 -2.27232 1.000 40.80135 4289 GLN B CA 1
ATOM 5183 C C . GLN B 2 37 ? 110.23526 -15.14867 -3.34214 1.000 41.69381 4289 GLN B C 1
ATOM 5184 O O . GLN B 2 37 ? 109.58943 -14.09818 -3.25438 1.000 39.23922 4289 GLN B O 1
ATOM 5198 N N . PRO B 2 38 ? 110.02181 -16.00926 -4.33887 1.000 37.04473 4290 PRO B N 1
ATOM 5199 C CA . PRO B 2 38 ? 108.99241 -15.72399 -5.35031 1.000 32.05998 4290 PRO B CA 1
ATOM 5200 C C . PRO B 2 38 ? 107.60972 -15.51127 -4.74081 1.000 29.30460 4290 PRO B C 1
ATOM 5201 O O . PRO B 2 38 ? 107.27298 -16.01906 -3.67031 1.000 31.61882 4290 PRO B O 1
ATOM 5212 N N . ILE B 2 39 ? 106.78529 -14.78421 -5.49181 1.000 29.33357 4291 ILE B N 1
ATOM 5213 C CA . ILE B 2 39 ? 105.39944 -14.56887 -5.11121 1.000 29.77055 4291 ILE B CA 1
ATOM 5214 C C . ILE B 2 39 ? 104.72574 -15.92438 -4.92667 1.000 29.72392 4291 ILE B C 1
ATOM 5215 O O . ILE B 2 39 ? 104.91377 -16.83716 -5.73439 1.000 28.90191 4291 ILE B O 1
ATOM 5231 N N . THR B 2 40 ? 103.96887 -16.06220 -3.84056 1.000 25.86660 4292 THR B N 1
ATOM 5232 C CA . THR B 2 40 ? 103.29647 -17.29491 -3.48615 1.000 28.19864 4292 THR B CA 1
ATOM 5233 C C . THR B 2 40 ? 101.80198 -17.20263 -3.79593 1.000 24.99531 4292 THR B C 1
ATOM 5234 O O . THR B 2 40 ? 101.28424 -16.19023 -4.27421 1.000 26.05849 4292 THR B O 1
ATOM 5245 N N . ASN B 2 41 ? 101.11436 -18.31589 -3.51756 1.000 27.88351 4293 ASN B N 1
ATOM 5246 C CA . ASN B 2 41 ? 99.65917 -18.41712 -3.60128 1.000 24.83431 4293 ASN B CA 1
ATOM 5247 C C . ASN B 2 41 ? 99.13837 -18.24186 -5.01697 1.000 25.76363 4293 ASN B C 1
ATOM 5248 O O . ASN B 2 41 ? 97.97335 -17.88410 -5.22436 1.000 24.00352 4293 ASN B O 1
ATOM 5259 N N . CYS B 2 42 ? 99.97796 -18.54862 -6.00337 1.000 24.17904 4294 CYS B N 1
ATOM 5260 C CA . CYS B 2 42 ? 99.43982 -18.77089 -7.33900 1.000 21.16083 4294 CYS B CA 1
ATOM 5261 C C . CYS B 2 42 ? 98.54303 -20.00685 -7.29227 1.000 20.31084 4294 CYS B C 1
ATOM 5262 O O . CYS B 2 42 ? 98.84832 -20.97742 -6.59669 1.000 25.99906 4294 CYS B O 1
ATOM 5270 N N . VAL B 2 43 ? 97.43458 -19.95559 -8.01295 1.000 21.88228 4295 VAL B N 1
ATOM 5271 C CA . VAL B 2 43 ? 96.35485 -20.92489 -7.82602 1.000 18.61735 4295 VAL B CA 1
ATOM 5272 C C . VAL B 2 43 ? 96.58087 -22.07646 -8.80096 1.000 18.21582 4295 VAL B C 1
ATOM 5273 O O . VAL B 2 43 ? 96.29942 -21.95711 -9.97069 1.000 19.95016 4295 VAL B O 1
ATOM 5286 N N . LYS B 2 44 ? 97.06659 -23.19909 -8.30257 1.000 20.74172 4296 LYS B N 1
ATOM 5287 C CA . LYS B 2 44 ? 97.32855 -24.37091 -9.13669 1.000 21.22173 4296 LYS B CA 1
ATOM 5288 C C . LYS B 2 44 ? 96.05595 -25.20009 -9.28297 1.000 20.65627 4296 LYS B C 1
ATOM 5289 O O . LYS B 2 44 ? 95.38467 -25.49533 -8.28312 1.000 19.52820 4296 LYS B O 1
ATOM 5308 N N . MET B 2 45 ? 95.75972 -25.61722 -10.50155 1.000 18.43528 4297 MET B N 1
ATOM 5309 C CA . MET B 2 45 ? 94.52843 -26.32592 -10.79652 1.000 18.13603 4297 MET B CA 1
ATOM 5310 C C . MET B 2 45 ? 94.78044 -27.83358 -10.80091 1.000 21.85301 4297 MET B C 1
ATOM 5311 O O . MET B 2 45 ? 95.88431 -28.30988 -11.13109 1.000 20.33053 4297 MET B O 1
ATOM 5325 N N . LEU B 2 46 ? 93.74163 -28.58404 -10.47013 1.000 21.70679 4298 LEU B N 1
ATOM 5326 C CA . LEU B 2 46 ? 93.73550 -30.02275 -10.74459 1.000 19.71046 4298 LEU B CA 1
ATOM 5327 C C . LEU B 2 46 ? 93.40680 -30.25053 -12.21970 1.000 20.06043 4298 LEU B C 1
ATOM 5328 O O . LEU B 2 46 ? 92.51468 -29.61962 -12.76984 1.000 20.18737 4298 LEU B O 1
ATOM 5344 N N . CYS B 2 47 ? 94.13142 -31.14677 -12.87231 1.000 20.76755 4299 CYS B N 1
ATOM 5345 C CA . CYS B 2 47 ? 93.84640 -31.40481 -14.27641 1.000 22.79070 4299 CYS B CA 1
ATOM 5346 C C . CYS B 2 47 ? 94.44614 -32.76432 -14.63128 1.000 20.14411 4299 CYS B C 1
ATOM 5347 O O . CYS B 2 47 ? 95.08936 -33.41572 -13.79638 1.000 23.20271 4299 CYS B O 1
ATOM 5355 N N . THR B 2 48 ? 94.21340 -33.19411 -15.86998 1.000 24.25466 4300 THR B N 1
ATOM 5356 C CA . THR B 2 48 ? 94.66183 -34.52531 -16.26846 1.000 26.77512 4300 THR B CA 1
ATOM 5357 C C . THR B 2 48 ? 96.14999 -34.58188 -16.56881 1.000 27.40881 4300 THR B C 1
ATOM 5358 O O . THR B 2 48 ? 96.75255 -35.67414 -16.52582 1.000 27.13166 4300 THR B O 1
ATOM 5369 N N . HIS B 2 49 ? 96.74290 -33.44632 -16.92918 1.000 24.50609 4301 HIS B N 1
ATOM 5370 C CA . HIS B 2 49 ? 98.13492 -33.38139 -17.38643 1.000 22.30599 4301 HIS B CA 1
ATOM 5371 C C . HIS B 2 49 ? 98.32695 -34.18193 -18.66871 1.000 30.03500 4301 HIS B C 1
ATOM 5372 O O . HIS B 2 49 ? 99.40956 -34.73379 -18.90520 1.000 29.08422 4301 HIS B O 1
ATOM 5386 N N . THR B 2 50 ? 97.27412 -34.22183 -19.48295 1.000 25.58209 4302 THR B N 1
ATOM 5387 C CA . THR B 2 50 ? 97.30994 -34.78196 -20.82982 1.000 27.98215 4302 THR B CA 1
ATOM 5388 C C . THR B 2 50 ? 96.84657 -33.75372 -21.85130 1.000 33.16986 4302 THR B C 1
ATOM 5389 O O . THR B 2 50 ? 96.29899 -34.10003 -22.90244 1.000 33.13174 4302 THR B O 1
ATOM 5400 N N . GLY B 2 51 ? 97.06724 -32.47799 -21.55939 1.000 29.22293 4303 GLY B N 1
ATOM 5401 C CA . GLY B 2 51 ? 96.63261 -31.40503 -22.40853 1.000 23.10550 4303 GLY B CA 1
ATOM 5402 C C . GLY B 2 51 ? 97.64533 -31.06380 -23.48854 1.000 30.13353 4303 GLY B C 1
ATOM 5403 O O . GLY B 2 51 ? 98.69351 -31.69693 -23.63116 1.000 31.86834 4303 GLY B O 1
ATOM 5407 N N . THR B 2 52 ? 97.33066 -30.00549 -24.23105 1.000 29.99943 4304 THR B N 1
ATOM 5408 C CA . THR B 2 52 ? 98.13859 -29.61178 -25.38435 1.000 32.54429 4304 THR B CA 1
ATOM 5409 C C . THR B 2 52 ? 99.49453 -29.03552 -25.01539 1.000 43.20703 4304 THR B C 1
ATOM 5410 O O . THR B 2 52 ? 100.39825 -29.02357 -25.85379 1.000 34.00468 4304 THR B O 1
ATOM 5421 N N . GLY B 2 53 ? 99.65325 -28.51800 -23.80633 1.000 31.75949 4305 GLY B N 1
ATOM 5422 C CA . GLY B 2 53 ? 100.88663 -27.85350 -23.43686 1.000 28.87196 4305 GLY B CA 1
ATOM 5423 C C . GLY B 2 53 ? 101.02196 -26.41304 -23.90396 1.000 23.78259 4305 GLY B C 1
ATOM 5424 O O . GLY B 2 53 ? 102.08062 -25.80615 -23.68513 1.000 31.61459 4305 GLY B O 1
ATOM 5428 N N . GLN B 2 54 ? 100.02207 -25.86112 -24.58159 1.000 28.43806 4306 GLN B N 1
ATOM 5429 C CA . GLN B 2 54 ? 100.09556 -24.46303 -24.97328 1.000 27.68315 4306 GLN B CA 1
ATOM 5430 C C . GLN B 2 54 ? 100.16238 -23.57027 -23.73278 1.000 34.70465 4306 GLN B C 1
ATOM 5431 O O . GLN B 2 54 ? 99.75356 -23.95830 -22.63667 1.000 29.76490 4306 GLN B O 1
ATOM 5445 N N . ALA B 2 55 ? 100.65526 -22.34348 -23.93222 1.000 26.76989 4307 ALA B N 1
ATOM 5446 C CA . ALA B 2 55 ? 101.05967 -21.50112 -22.80727 1.000 24.46584 4307 ALA B CA 1
ATOM 5447 C C . ALA B 2 55 ? 99.86580 -20.93184 -22.04085 1.000 24.43321 4307 ALA B C 1
ATOM 5448 O O . ALA B 2 55 ? 99.84845 -20.95897 -20.80438 1.000 26.52414 4307 ALA B O 1
ATOM 5455 N N . ILE B 2 56 ? 98.90705 -20.34833 -22.74647 1.000 25.81658 4308 ILE B N 1
ATOM 5456 C CA . ILE B 2 56 ? 97.79680 -19.61474 -22.12525 1.000 26.55613 4308 ILE B CA 1
ATOM 5457 C C . ILE B 2 56 ? 96.51602 -20.03714 -22.82773 1.000 31.62996 4308 ILE B C 1
ATOM 5458 O O . ILE B 2 56 ? 96.36771 -19.83812 -24.04012 1.000 28.42318 4308 ILE B O 1
ATOM 5474 N N . THR B 2 57 ? 95.60399 -20.65528 -22.08413 1.000 24.57960 4309 THR B N 1
ATOM 5475 C CA . THR B 2 57 ? 94.47625 -21.35156 -22.68243 1.000 24.62527 4309 THR B CA 1
ATOM 5476 C C . THR B 2 57 ? 93.20236 -21.05675 -21.91127 1.000 25.45713 4309 THR B C 1
ATOM 5477 O O . THR B 2 57 ? 93.24663 -20.55822 -20.79264 1.000 24.38527 4309 THR B O 1
ATOM 5488 N N . VAL B 2 58 ? 92.05860 -21.35847 -22.53148 1.000 24.43089 4310 VAL B N 1
ATOM 5489 C CA . VAL B 2 58 ? 90.78647 -21.02121 -21.90882 1.000 25.20275 4310 VAL B CA 1
ATOM 5490 C C . VAL B 2 58 ? 90.40687 -22.01232 -20.82004 1.000 25.63889 4310 VAL B C 1
ATOM 5491 O O . VAL B 2 58 ? 89.50470 -21.72202 -20.01907 1.000 23.93609 4310 VAL B O 1
ATOM 5504 N N . THR B 2 59 ? 91.05491 -23.17031 -20.78448 1.000 27.48349 4311 THR B N 1
ATOM 5505 C CA . THR B 2 59 ? 90.87432 -24.18417 -19.75006 1.000 26.92114 4311 THR B CA 1
ATOM 5506 C C . THR B 2 59 ? 92.24263 -24.80923 -19.51382 1.000 24.32373 4311 THR B C 1
ATOM 5507 O O . THR B 2 59 ? 93.14181 -24.66776 -20.34962 1.000 25.84874 4311 THR B O 1
ATOM 5518 N N . PRO B 2 60 ? 92.44991 -25.46451 -18.37108 1.000 23.41456 4312 PRO B N 1
ATOM 5519 C CA . PRO B 2 60 ? 93.77672 -26.03709 -18.10699 1.000 22.38528 4312 PRO B CA 1
ATOM 5520 C C . PRO B 2 60 ? 94.22072 -26.99535 -19.21031 1.000 27.12807 4312 PRO B C 1
ATOM 5521 O O . PRO B 2 60 ? 93.45931 -27.86412 -19.63671 1.000 25.22924 4312 PRO B O 1
ATOM 5532 N N . GLU B 2 61 ? 95.46909 -26.83596 -19.64313 1.000 25.60638 4313 GLU B N 1
ATOM 5533 C CA . GLU B 2 61 ? 96.03176 -27.65006 -20.71966 1.000 25.64474 4313 GLU B CA 1
ATOM 5534 C C . GLU B 2 61 ? 97.42831 -28.17269 -20.40077 1.000 28.86944 4313 GLU B C 1
ATOM 5535 O O . GLU B 2 61 ? 98.19207 -28.48043 -21.32755 1.000 30.68700 4313 GLU B O 1
ATOM 5547 N N . ALA B 2 62 ? 97.78077 -28.30019 -19.12490 1.000 25.35058 4314 ALA B N 1
ATOM 5548 C CA . ALA B 2 62 ? 99.09098 -28.81837 -18.77764 1.000 23.95883 4314 ALA B CA 1
ATOM 5549 C C . ALA B 2 62 ? 99.30854 -30.20038 -19.39748 1.000 28.44462 4314 ALA B C 1
ATOM 5550 O O . ALA B 2 62 ? 98.39655 -31.03925 -19.42678 1.000 23.17033 4314 ALA B O 1
ATOM 5557 N N . ASN B 2 63 ? 100.53269 -30.44580 -19.84210 1.000 29.18040 4315 ASN B N 1
ATOM 5558 C CA . ASN B 2 63 ? 100.96997 -31.79784 -20.15847 1.000 27.87356 4315 ASN B CA 1
ATOM 5559 C C . ASN B 2 63 ? 101.69543 -32.40511 -18.96096 1.000 31.68551 4315 ASN B C 1
ATOM 5560 O O . ASN B 2 63 ? 101.64376 -31.88904 -17.83713 1.000 29.63606 4315 ASN B O 1
ATOM 5571 N N . MET B 2 64 ? 102.36085 -33.55271 -19.18623 1.000 28.56188 4316 MET B N 1
ATOM 5572 C CA . MET B 2 64 ? 102.98945 -34.28579 -18.09743 1.000 29.19487 4316 MET B CA 1
ATOM 5573 C C . MET B 2 64 ? 104.08830 -33.51429 -17.39505 1.000 26.38023 4316 MET B C 1
ATOM 5574 O O . MET B 2 64 ? 104.49470 -33.89157 -16.27293 1.000 34.15055 4316 MET B O 1
ATOM 5588 N N . ASP B 2 65 ? 104.63034 -32.49681 -18.05556 1.000 29.52913 4317 ASP B N 1
ATOM 5589 C CA . ASP B 2 65 ? 105.76740 -31.74760 -17.54700 1.000 33.31720 4317 ASP B CA 1
ATOM 5590 C C . ASP B 2 65 ? 105.41764 -30.31130 -17.20577 1.000 34.31618 4317 ASP B C 1
ATOM 5591 O O . ASP B 2 65 ? 106.32039 -29.46604 -17.10218 1.000 28.79035 4317 ASP B O 1
ATOM 5600 N N . GLN B 2 66 ? 104.13236 -30.02454 -17.05039 1.000 28.99328 4318 GLN B N 1
ATOM 5601 C CA . GLN B 2 66 ? 103.68112 -28.68731 -16.70215 1.000 25.15349 4318 GLN B CA 1
ATOM 5602 C C . GLN B 2 66 ? 102.66268 -28.77329 -15.58144 1.000 31.38212 4318 GLN B C 1
ATOM 5603 O O . GLN B 2 66 ? 102.04605 -29.82081 -15.34082 1.000 23.58616 4318 GLN B O 1
ATOM 5617 N N . GLU B 2 67 ? 102.49393 -27.64431 -14.91190 1.000 25.73923 4319 GLU B N 1
ATOM 5618 C CA . GLU B 2 67 ? 101.35810 -27.37425 -14.04109 1.000 22.01827 4319 GLU B CA 1
ATOM 5619 C C . GLU B 2 67 ? 100.51647 -26.26975 -14.65740 1.000 26.61480 4319 GLU B C 1
ATOM 5620 O O . GLU B 2 67 ? 101.03203 -25.37502 -15.34145 1.000 25.82420 4319 GLU B O 1
ATOM 5632 N N . SER B 2 68 ? 99.21173 -26.33506 -14.41259 1.000 24.62326 4320 SER B N 1
ATOM 5633 C CA . SER B 2 68 ? 98.28258 -25.31683 -14.87184 1.000 21.00097 4320 SER B CA 1
ATOM 5634 C C . SER B 2 68 ? 97.84747 -24.45673 -13.68536 1.000 22.98436 4320 SER B C 1
ATOM 5635 O O . SER B 2 68 ? 97.52598 -24.98185 -12.61282 1.000 21.53652 4320 SER B O 1
ATOM 5643 N N . PHE B 2 69 ? 97.82344 -23.13493 -13.90028 1.000 23.75271 4321 PHE B N 1
ATOM 5644 C CA . PHE B 2 69 ? 97.44786 -22.17886 -12.86803 1.000 22.59290 4321 PHE B CA 1
ATOM 5645 C C . PHE B 2 69 ? 96.36433 -21.23302 -13.36337 1.000 22.87334 4321 PHE B C 1
ATOM 5646 O O . PHE B 2 69 ? 96.26838 -20.90444 -14.54764 1.000 21.49867 4321 PHE B O 1
ATOM 5663 N N . GLY B 2 70 ? 95.55742 -20.74709 -12.42161 1.000 20.31437 4322 GLY B N 1
ATOM 5664 C CA . GLY B 2 70 ? 94.64851 -19.66106 -12.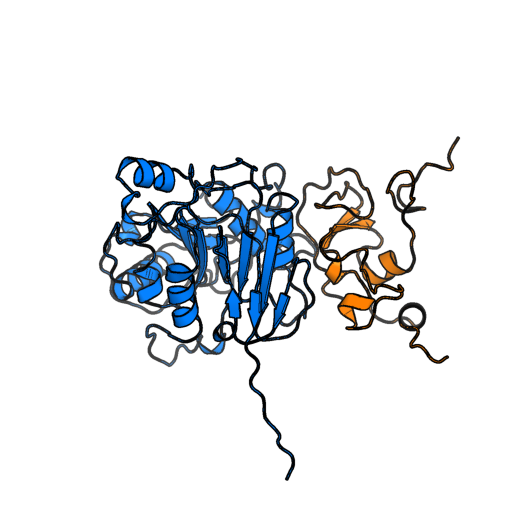76131 1.000 20.00873 4322 GLY B CA 1
ATOM 5665 C C . GLY B 2 70 ? 95.45980 -18.44787 -13.16838 1.000 20.31688 4322 GLY B C 1
ATOM 5666 O O . GLY B 2 70 ? 96.43451 -18.11685 -12.49237 1.000 20.82011 4322 GLY B O 1
ATOM 5670 N N . GLY B 2 71 ? 95.05908 -17.80086 -14.26675 1.000 23.50390 4323 GLY B N 1
ATOM 5671 C CA . GLY B 2 71 ? 95.91242 -16.78985 -14.88542 1.000 23.48959 4323 GLY B CA 1
ATOM 5672 C C . GLY B 2 71 ? 96.13244 -15.54594 -14.03780 1.000 21.20347 4323 GLY B C 1
ATOM 5673 O O . GLY B 2 71 ? 97.26907 -15.08134 -13.87723 1.000 23.22311 4323 GLY B O 1
ATOM 5677 N N . ALA B 2 72 ? 95.05316 -14.96256 -13.52559 1.000 22.50872 4324 ALA B N 1
ATOM 5678 C CA . ALA B 2 72 ? 95.19723 -13.74732 -12.72330 1.000 21.80634 4324 ALA B CA 1
ATOM 5679 C C . ALA B 2 72 ? 96.20485 -13.93835 -11.61389 1.000 22.11920 4324 ALA B C 1
ATOM 5680 O O . ALA B 2 72 ? 96.99075 -13.03201 -11.29063 1.000 24.80839 4324 ALA B O 1
ATOM 5687 N N . SER B 2 73 ? 96.17417 -15.10186 -10.96678 1.000 20.73848 4325 SER B N 1
ATOM 5688 C CA . SER B 2 73 ? 97.03519 -15.26572 -9.82108 1.000 18.12021 4325 SER B CA 1
ATOM 5689 C C . SER B 2 73 ? 98.51196 -15.36315 -10.20062 1.000 21.89029 4325 SER B C 1
ATOM 5690 O O . SER B 2 73 ? 99.35619 -15.31509 -9.29486 1.000 23.79379 4325 SER B O 1
ATOM 5698 N N . CYS B 2 74 ? 98.82518 -15.50419 -11.48723 1.000 23.79026 4326 CYS B N 1
ATOM 5699 C CA . CYS B 2 74 ? 100.19527 -15.59668 -11.97393 1.000 21.17065 4326 CYS B CA 1
ATOM 5700 C C . CYS B 2 74 ? 100.65454 -14.32312 -12.68001 1.000 30.72678 4326 CYS B C 1
ATOM 5701 O O . CYS B 2 74 ? 101.70684 -14.32593 -13.33837 1.000 28.07340 4326 CYS B O 1
ATOM 5709 N N . CYS B 2 75 ? 99.86764 -13.26639 -12.61258 1.000 25.80769 4327 CYS B N 1
ATOM 5710 C CA . CYS B 2 75 ? 100.16223 -12.01882 -13.30755 1.000 25.14103 4327 CYS B CA 1
ATOM 5711 C C . CYS B 2 75 ? 100.72485 -11.01018 -12.32293 1.000 28.02965 4327 CYS B C 1
ATOM 5712 O O . CYS B 2 75 ? 100.07626 -10.67741 -11.33029 1.000 26.45036 4327 CYS B O 1
ATOM 5719 N N . LEU B 2 76 ? 101.93159 -10.52111 -12.60291 1.000 26.86372 4328 LEU B N 1
ATOM 5720 C CA . LEU B 2 76 ? 102.55877 -9.56336 -11.70030 1.000 27.19161 4328 LEU B CA 1
ATOM 5721 C C . LEU B 2 76 ? 101.67314 -8.34511 -11.47338 1.000 21.88631 4328 LEU B C 1
ATOM 5722 O O . LEU B 2 76 ? 101.55566 -7.85482 -10.34264 1.000 25.20662 4328 LEU B O 1
ATOM 5738 N N . TYR B 2 77 ? 101.08027 -7.82010 -12.54046 1.000 26.11672 4329 TYR B N 1
ATOM 5739 C CA . TYR B 2 77 ? 100.31688 -6.57503 -12.43273 1.000 24.71497 4329 TYR B CA 1
ATOM 5740 C C . TYR B 2 77 ? 99.01525 -6.79023 -11.67707 1.000 27.45603 4329 TYR B C 1
ATOM 5741 O O . TYR B 2 77 ? 98.63812 -5.98094 -10.82309 1.000 28.02135 4329 TYR B O 1
ATOM 5759 N N . CYS B 2 78 ? 98.32612 -7.88286 -11.96346 1.000 24.36127 4330 CYS B N 1
ATOM 5760 C CA . CYS B 2 78 ? 97.15011 -8.23638 -11.17798 1.000 24.62251 4330 CYS B CA 1
ATOM 5761 C C . CYS B 2 78 ? 97.50897 -8.39429 -9.70634 1.000 23.23971 4330 CYS B C 1
ATOM 5762 O O . CYS B 2 78 ? 96.83695 -7.83363 -8.82768 1.000 25.52266 4330 CYS B O 1
ATOM 5769 N N . ARG B 2 79 ? 98.58231 -9.14615 -9.41153 1.000 23.40505 4331 ARG B N 1
ATOM 5770 C CA . ARG B 2 79 ? 98.89452 -9.48042 -8.03417 1.000 24.44333 4331 ARG B CA 1
ATOM 5771 C C . ARG B 2 79 ? 99.38826 -8.26828 -7.24224 1.000 25.63616 4331 ARG B C 1
ATOM 5772 O O . ARG B 2 79 ? 99.18231 -8.20377 -6.03065 1.000 24.81095 4331 ARG B O 1
ATOM 5793 N N . CYS B 2 80 ? 100.09043 -7.35018 -7.89795 1.000 27.36950 4332 CYS B N 1
ATOM 5794 C CA . CYS B 2 80 ? 100.62944 -6.17781 -7.22339 1.000 31.68228 4332 CYS B CA 1
ATOM 5795 C C . CYS B 2 80 ? 99.64601 -5.02056 -7.19164 1.000 30.28218 4332 CYS B C 1
ATOM 5796 O O . CYS B 2 80 ? 99.95433 -3.98473 -6.58579 1.000 31.33147 4332 CYS B O 1
ATOM 5804 N N . HIS B 2 81 ? 98.48625 -5.16773 -7.82657 1.000 27.32708 4333 HIS B N 1
ATOM 5805 C CA . HIS B 2 81 ? 97.47296 -4.12008 -7.86877 1.000 27.92954 4333 HIS B CA 1
ATOM 5806 C C . HIS B 2 81 ? 98.00787 -2.89508 -8.59805 1.000 33.48222 4333 HIS B C 1
ATOM 5807 O O . HIS B 2 81 ? 97.91026 -1.76186 -8.12491 1.000 34.90531 4333 HIS B O 1
ATOM 5821 N N . ILE B 2 82 ? 98.57091 -3.13283 -9.77872 1.000 28.52786 4334 ILE B N 1
ATOM 5822 C CA . ILE B 2 82 ? 99.12975 -2.05263 -10.57213 1.000 34.80904 4334 ILE B CA 1
ATOM 5823 C C . ILE B 2 82 ? 98.63744 -2.14419 -12.00303 1.000 38.37758 4334 ILE B C 1
ATOM 5824 O O . ILE B 2 82 ? 98.16584 -3.18255 -12.46868 1.000 33.07101 4334 ILE B O 1
ATOM 5840 N N . ASP B 2 83 ? 98.74399 -1.02277 -12.70772 1.000 29.69393 4335 ASP B N 1
ATOM 5841 C CA . ASP B 2 83 ? 98.21864 -0.96589 -14.06029 1.000 29.07191 4335 ASP B CA 1
ATOM 5842 C C . ASP B 2 83 ? 99.00812 -1.89736 -14.97330 1.000 28.39479 4335 ASP B C 1
ATOM 5843 O O . ASP B 2 83 ? 100.21635 -2.09764 -14.79893 1.000 32.40987 4335 ASP B O 1
ATOM 5852 N N . HIS B 2 84 ? 98.31650 -2.46397 -15.94871 1.000 29.29986 4336 HIS B N 1
ATOM 5853 C CA . HIS B 2 84 ? 99.01632 -3.32516 -16.87892 1.000 33.46759 4336 HIS B CA 1
ATOM 5854 C C . HIS B 2 84 ? 99.76078 -2.48135 -17.90905 1.000 41.28514 4336 HIS B C 1
ATOM 5855 O O . HIS B 2 84 ? 99.26304 -1.43137 -18.31708 1.000 39.30729 4336 HIS B O 1
ATOM 5869 N N . PRO B 2 85 ? 100.94507 -2.91592 -18.32026 1.000 43.48824 4337 PRO B N 1
ATOM 5870 C CA . PRO B 2 85 ? 101.82655 -2.16945 -19.24719 1.000 61.47058 4337 PRO B CA 1
ATOM 5871 C C . PRO B 2 85 ? 101.33620 -2.27773 -20.68660 1.000 58.05745 4337 PRO B C 1
ATOM 5872 O O . PRO B 2 85 ? 101.96875 -2.87217 -21.56202 1.000 66.05863 4337 PRO B O 1
ATOM 5883 N N A ASN B 2 86 ? 100.14026 -1.76808 -20.92262 0.440 53.44599 4338 ASN B N 1
ATOM 5884 N N B ASN B 2 86 ? 100.21157 -1.61748 -20.95843 0.560 53.05514 4338 ASN B N 1
ATOM 5885 C CA A ASN B 2 86 ? 99.51473 -1.74075 -22.23237 0.440 59.29052 4338 ASN B CA 1
ATOM 5886 C CA B ASN B 2 86 ? 99.48046 -1.77401 -22.20737 0.560 59.35874 4338 ASN B CA 1
ATOM 5887 C C A ASN B 2 86 ? 98.72945 -0.44688 -22.32513 0.440 62.85686 4338 ASN B C 1
ATOM 5888 C C B ASN B 2 86 ? 98.59068 -0.55240 -22.33878 0.560 62.87378 4338 ASN B C 1
ATOM 5889 O O A ASN B 2 86 ? 98.38379 0.15387 -21.29936 0.440 65.52774 4338 ASN B O 1
ATOM 5890 O O B ASN B 2 86 ? 98.04469 -0.09744 -21.32266 0.560 66.66748 4338 ASN B O 1
ATOM 5911 N N . PRO B 2 87 ? 98.43194 0.02163 -23.53835 1.000 74.52086 4339 PRO B N 1
ATOM 5912 C CA . PRO B 2 87 ? 97.64155 1.26191 -23.63750 1.000 68.23657 4339 PRO B CA 1
ATOM 5913 C C . PRO B 2 87 ? 96.24575 1.09230 -23.06636 1.000 70.32608 4339 PRO B C 1
ATOM 5914 O O . PRO B 2 87 ? 95.74253 1.97438 -22.35751 1.000 70.81562 4339 PRO B O 1
ATOM 5925 N N . LYS B 2 88 ? 95.61604 -0.04509 -23.34135 1.000 65.15621 4340 LYS B N 1
ATOM 5926 C CA . LYS B 2 88 ? 94.26076 -0.32830 -22.89344 1.000 61.78069 4340 LYS B CA 1
ATOM 5927 C C . LYS B 2 88 ? 94.22938 -1.01813 -21.53579 1.000 58.18516 4340 LYS B C 1
ATOM 5928 O O . LYS B 2 88 ? 93.13926 -1.25954 -21.00207 1.000 52.08507 4340 LYS B O 1
ATOM 5947 N N . GLY B 2 89 ? 95.39407 -1.30882 -20.95833 1.000 52.31454 4341 GLY B N 1
ATOM 5948 C CA . GLY B 2 89 ? 95.44589 -1.95777 -19.65656 1.000 58.77839 4341 GLY B CA 1
ATOM 5949 C C . GLY B 2 89 ? 94.85531 -3.35064 -19.63747 1.000 57.40347 4341 GLY B C 1
ATOM 5950 O O . GLY B 2 89 ? 94.38578 -3.80150 -18.58690 1.000 47.38065 4341 GLY B O 1
ATOM 5954 N N . PHE B 2 90 ? 94.85237 -4.03907 -20.77857 1.000 49.90815 4342 PHE B N 1
ATOM 5955 C CA . PHE B 2 90 ? 94.33054 -5.40110 -20.89777 1.000 51.91504 4342 PHE B CA 1
ATOM 5956 C C . PHE B 2 90 ? 95.31679 -6.37996 -20.26912 1.000 41.07146 4342 PHE B C 1
ATOM 5957 O O . PHE B 2 90 ? 96.52156 -6.11218 -20.19320 1.000 38.14659 4342 PHE B O 1
ATOM 5974 N N . CYS B 2 91 ? 94.79102 -7.50612 -19.77211 1.000 40.42504 4343 CYS B N 1
ATOM 5975 C CA . CYS B 2 91 ? 95.60617 -8.56546 -19.18440 1.000 30.49147 4343 CYS B CA 1
ATOM 5976 C C . CYS B 2 91 ? 95.53852 -9.82037 -20.04407 1.000 30.67845 4343 CYS B C 1
ATOM 5977 O O . CYS B 2 91 ? 94.44440 -10.29514 -20.36249 1.000 34.51909 4343 CYS B O 1
ATOM 5984 N N . ASP B 2 92 ? 96.71303 -10.35990 -20.40263 1.000 30.90531 4344 ASP B N 1
ATOM 5985 C CA . ASP B 2 92 ? 96.77594 -11.56673 -21.20412 1.000 36.51659 4344 ASP B CA 1
ATOM 5986 C C . ASP B 2 92 ? 96.41132 -12.81693 -20.42040 1.000 31.16372 4344 ASP B C 1
ATOM 5987 O O . ASP B 2 92 ? 96.18022 -13.86075 -21.03590 1.000 29.85122 4344 ASP B O 1
ATOM 5996 N N . LEU B 2 93 ? 96.42083 -12.74802 -19.08520 1.000 25.99634 4345 LEU B N 1
ATOM 5997 C CA . LEU B 2 93 ? 96.32844 -13.93745 -18.22905 1.000 27.80376 4345 LEU B CA 1
ATOM 5998 C C . LEU B 2 93 ? 94.99288 -14.07159 -17.50966 1.000 24.87764 4345 LEU B C 1
ATOM 5999 O O . LEU B 2 93 ? 94.46390 -15.18416 -17.38730 1.000 24.18568 4345 LEU B O 1
ATOM 6015 N N . LYS B 2 94 ? 94.44039 -12.95562 -17.03500 1.000 25.46969 4346 LYS B N 1
ATOM 6016 C CA . LYS B 2 94 ? 93.20120 -12.98794 -16.27212 1.000 23.67468 4346 LYS B CA 1
ATOM 6017 C C . LYS B 2 94 ? 92.09133 -13.67546 -17.04146 1.000 26.61829 4346 LYS B C 1
ATOM 6018 O O . LYS B 2 94 ? 91.83015 -13.36372 -18.21100 1.000 25.80771 4346 LYS B O 1
ATOM 6037 N N . GLY B 2 95 ? 91.39203 -14.58082 -16.36006 1.000 22.71542 4347 GLY B N 1
ATOM 6038 C CA . GLY B 2 95 ? 90.29411 -15.30139 -16.94707 1.000 22.36428 4347 GLY B CA 1
ATOM 6039 C C . GLY B 2 95 ? 90.69212 -16.49409 -17.77649 1.000 22.51371 4347 GLY B C 1
ATOM 6040 O O . GLY B 2 95 ? 89.80967 -17.17783 -18.31081 1.000 23.49957 4347 GLY B O 1
ATOM 6044 N N . LYS B 2 96 ? 91.98117 -16.75976 -17.89333 1.000 23.87323 4348 LYS B N 1
ATOM 6045 C CA . LYS B 2 96 ? 92.54276 -17.88951 -18.60966 1.000 22.86841 4348 LYS B CA 1
ATOM 6046 C C . LYS B 2 96 ? 93.36814 -18.73565 -17.64905 1.000 25.68612 4348 LYS B C 1
ATOM 6047 O O . LYS B 2 96 ? 93.39944 -18.49424 -16.43998 1.000 22.52542 4348 LYS B O 1
ATOM 6066 N N . TYR B 2 97 ? 93.99783 -19.77857 -18.19074 1.000 20.54419 4349 TYR B N 1
ATOM 6067 C CA . TYR B 2 97 ? 94.87983 -20.65579 -17.42775 1.000 20.49705 4349 TYR B CA 1
ATOM 6068 C C . TYR B 2 97 ? 96.24531 -20.59734 -18.07570 1.000 21.06257 4349 TYR B C 1
ATOM 6069 O O . TYR B 2 97 ? 96.33925 -20.57497 -19.31207 1.000 24.62091 4349 TYR B O 1
ATOM 6087 N N . VAL B 2 98 ? 97.28519 -20.59349 -17.24811 1.000 20.70393 4350 VAL B N 1
ATOM 6088 C CA . VAL B 2 98 ? 98.66972 -20.56357 -17.73274 1.000 24.72035 4350 VAL B CA 1
ATOM 6089 C C . VAL B 2 98 ? 99.36460 -21.86658 -17.36769 1.000 27.11807 4350 VAL B C 1
ATOM 6090 O O . VAL B 2 98 ? 99.28377 -22.35019 -16.23001 1.000 24.26359 4350 VAL B O 1
ATOM 6103 N N . GLN B 2 99 ? 100.04736 -22.44403 -18.36112 1.000 24.59685 4351 GLN B N 1
ATOM 6104 C CA . GLN B 2 99 ? 100.81740 -23.65133 -18.17470 1.000 21.42342 4351 GLN B CA 1
ATOM 6105 C C . GLN B 2 99 ? 102.26077 -23.27287 -17.88216 1.000 26.04125 4351 GLN B C 1
ATOM 6106 O O . GLN B 2 99 ? 102.87834 -22.50598 -18.62756 1.000 28.53878 4351 GLN B O 1
ATOM 6120 N N . ILE B 2 100 ? 102.78778 -23.79462 -16.78311 1.000 23.78968 4352 ILE B N 1
ATOM 6121 C CA . ILE B 2 100 ? 104.13065 -23.48598 -16.31463 1.000 24.46724 4352 ILE B CA 1
ATOM 6122 C C . ILE B 2 100 ? 104.91677 -24.78735 -16.27737 1.000 28.29227 4352 ILE B C 1
ATOM 6123 O O . ILE B 2 100 ? 104.44602 -25.76150 -15.68298 1.000 27.26367 4352 ILE B O 1
ATOM 6139 N N . PRO B 2 101 ? 106.12154 -24.84354 -16.85508 1.000 32.78907 4353 PRO B N 1
ATOM 6140 C CA . PRO B 2 101 ? 106.94379 -26.04583 -16.68779 1.000 26.22521 4353 PRO B CA 1
ATOM 6141 C C . PRO B 2 101 ? 107.07308 -26.39138 -15.22199 1.000 29.14087 4353 PRO B C 1
ATOM 6142 O O . PRO B 2 101 ? 107.27835 -25.52492 -14.36523 1.000 28.65106 4353 PRO B O 1
ATOM 6153 N N . THR B 2 102 ? 106.98522 -27.68737 -14.93333 1.000 28.11304 4354 THR B N 1
ATOM 6154 C CA . THR B 2 102 ? 107.06490 -28.11593 -13.54267 1.000 26.82070 4354 THR B CA 1
ATOM 6155 C C . THR B 2 102 ? 108.36355 -27.65424 -12.90346 1.000 32.22060 4354 THR B C 1
ATOM 6156 O O . THR B 2 102 ? 108.36830 -27.27602 -11.72666 1.000 30.04841 4354 THR B O 1
ATOM 6167 N N . THR B 2 103 ? 109.45580 -27.61306 -13.67816 1.000 30.90335 4355 THR B N 1
ATOM 6168 C CA . THR B 2 103 ? 110.73179 -27.16572 -13.13294 1.000 35.61451 4355 THR B CA 1
ATOM 6169 C C . THR B 2 103 ? 110.70909 -25.70165 -12.70081 1.000 36.77641 4355 THR B C 1
ATOM 6170 O O . THR B 2 103 ? 111.56555 -25.29018 -11.90101 1.000 35.01317 4355 THR B O 1
ATOM 6181 N N . CYS B 2 104 ? 109.77526 -24.91149 -13.22946 1.000 34.35288 4356 CYS B N 1
ATOM 6182 C CA . CYS B 2 104 ? 109.67261 -23.48315 -12.92896 1.000 29.76515 4356 CYS B CA 1
ATOM 6183 C C . CYS B 2 104 ? 108.43990 -23.13046 -12.11396 1.000 32.17777 4356 CYS B C 1
ATOM 6184 O O . CYS B 2 104 ? 108.15278 -21.93938 -11.92710 1.000 30.28628 4356 CYS B O 1
ATOM 6192 N N . ALA B 2 105 ? 107.70082 -24.12105 -11.62682 1.000 33.08739 4357 ALA B N 1
ATOM 6193 C CA . ALA B 2 105 ? 106.41370 -23.83553 -10.99724 1.000 34.17066 4357 ALA B CA 1
ATOM 6194 C C . ALA B 2 105 ? 106.55694 -23.29056 -9.58550 1.000 34.35116 4357 ALA B C 1
ATOM 6195 O O . ALA B 2 105 ? 105.54322 -22.95181 -8.96034 1.000 30.09056 4357 ALA B O 1
ATOM 6202 N N . ASN B 2 106 ? 107.78190 -23.17798 -9.07554 1.000 31.16852 4358 ASN B N 1
ATOM 6203 C CA . ASN B 2 106 ? 107.98728 -22.45859 -7.82563 1.000 29.82625 4358 ASN B CA 1
ATOM 6204 C C . ASN B 2 106 ? 107.79908 -20.95173 -7.98457 1.000 30.06798 4358 ASN B C 1
ATOM 6205 O O . ASN B 2 106 ? 107.65919 -20.25652 -6.97499 1.000 31.12537 4358 ASN B O 1
ATOM 6216 N N . ASP B 2 107 ? 107.82914 -20.43413 -9.20932 1.000 31.12034 4359 ASP B N 1
ATOM 6217 C CA . ASP B 2 107 ? 107.73936 -18.98981 -9.45796 1.000 30.30559 4359 ASP B CA 1
ATOM 6218 C C . ASP B 2 107 ? 106.96289 -18.73162 -10.73878 1.000 26.13419 4359 ASP B C 1
ATOM 6219 O O . ASP B 2 107 ? 107.51675 -18.31934 -11.76422 1.000 27.75471 4359 ASP B O 1
ATOM 6228 N N . PRO B 2 108 ? 105.64953 -18.97485 -10.72060 1.000 25.35758 4360 PRO B N 1
ATOM 6229 C CA . PRO B 2 108 ? 104.86396 -18.73552 -11.93344 1.000 24.00042 4360 PRO B CA 1
ATOM 6230 C C . PRO B 2 108 ? 104.85129 -17.28047 -12.38247 1.000 26.76017 4360 PRO B C 1
ATOM 6231 O O . PRO B 2 108 ? 104.80562 -17.00970 -13.58570 1.000 29.96015 4360 PRO B O 1
ATOM 6242 N N . VAL B 2 109 ? 104.86472 -16.32339 -11.44882 1.000 27.01630 4361 VAL B N 1
ATOM 6243 C CA . VAL B 2 109 ? 104.84321 -14.92158 -11.86791 1.000 26.03078 4361 VAL B CA 1
ATOM 6244 C C . VAL B 2 109 ? 106.13952 -14.56471 -12.60324 1.000 23.69891 4361 VAL B C 1
ATOM 6245 O O . VAL B 2 109 ? 106.11399 -13.98076 -13.69077 1.000 27.87277 4361 VAL B O 1
ATOM 6258 N N . GLY B 2 110 ? 107.27848 -14.95494 -12.03543 1.000 27.33173 4362 GLY B N 1
ATOM 6259 C CA . GLY B 2 110 ? 108.54178 -14.74658 -12.72906 1.000 30.31305 4362 GLY B CA 1
ATOM 6260 C C . GLY B 2 110 ? 108.56510 -15.42523 -14.08255 1.000 31.68898 4362 GLY B C 1
ATOM 6261 O O . GLY B 2 110 ? 109.00860 -14.84994 -15.07793 1.000 30.39210 4362 GLY B O 1
ATOM 6265 N N . PHE B 2 111 ? 108.04786 -16.64887 -14.15437 1.000 28.22761 4363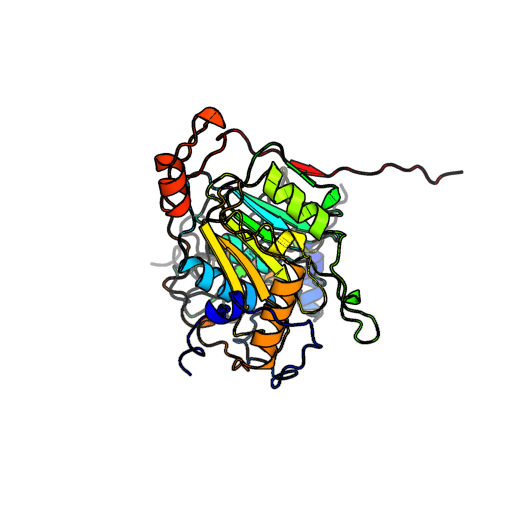 PHE B N 1
ATOM 6266 C CA . PHE B 2 111 ? 108.05332 -17.33693 -15.43351 1.000 25.64176 4363 PHE B CA 1
ATOM 6267 C C . PHE B 2 111 ? 107.25727 -16.57047 -16.47784 1.000 29.83916 4363 PHE B C 1
ATOM 6268 O O . PHE B 2 111 ? 107.73403 -16.36408 -17.59716 1.000 32.96330 4363 PHE B O 1
ATOM 6285 N N . THR B 2 112 ? 106.02617 -16.14777 -16.14499 1.000 26.15004 4364 THR B N 1
ATOM 6286 C CA . THR B 2 112 ? 105.20792 -15.49127 -17.15510 1.000 26.23832 4364 THR B CA 1
ATOM 6287 C C . THR B 2 112 ? 105.80562 -14.14078 -17.52726 1.000 32.89334 4364 THR B C 1
ATOM 6288 O O . THR B 2 112 ? 105.68907 -13.69576 -18.67201 1.000 33.17018 4364 THR B O 1
ATOM 6299 N N . LEU B 2 113 ? 106.44582 -13.49141 -16.56831 1.000 32.44301 4365 LEU B N 1
ATOM 6300 C CA . LEU B 2 113 ? 107.04376 -12.18230 -16.82197 1.000 35.43230 4365 LEU B CA 1
ATOM 6301 C C . LEU B 2 113 ? 108.24476 -12.28874 -17.75235 1.000 39.25364 4365 LEU B C 1
ATOM 6302 O O . LEU B 2 113 ? 108.41223 -11.45217 -18.64864 1.000 42.49062 4365 LEU B O 1
ATOM 6318 N N . LYS B 2 114 ? 109.07182 -13.32585 -17.57318 1.000 34.35487 4366 LYS B N 1
ATOM 6319 C CA . LYS B 2 114 ? 110.34957 -13.46250 -18.27675 1.000 31.84338 4366 LYS B CA 1
ATOM 6320 C C . LYS B 2 114 ? 110.24115 -14.13763 -19.63058 1.000 47.25410 4366 LYS B C 1
ATOM 6321 O O . LYS B 2 114 ? 111.21047 -14.10825 -20.39740 1.000 48.28854 4366 LYS B O 1
ATOM 6340 N N . ASN B 2 115 ? 109.10726 -14.73381 -19.95884 1.000 40.38610 4367 ASN B N 1
ATOM 6341 C CA . ASN B 2 115 ? 109.04879 -15.58630 -21.13043 1.000 36.56333 4367 ASN B CA 1
ATOM 6342 C C . ASN B 2 115 ? 108.00815 -15.07941 -22.10824 1.000 37.96876 4367 ASN B C 1
ATOM 6343 O O . ASN B 2 115 ? 107.19445 -14.20710 -21.79807 1.000 38.51764 4367 ASN B O 1
ATOM 6354 N N . THR B 2 116 ? 108.06421 -15.64284 -23.30705 1.000 35.12962 4368 THR B N 1
ATOM 6355 C CA . THR B 2 116 ? 107.23261 -15.20105 -24.40346 1.000 37.49241 4368 THR B CA 1
ATOM 6356 C C . THR B 2 116 ? 106.55567 -16.37515 -25.08627 1.000 30.94451 4368 THR B C 1
ATOM 6357 O O . THR B 2 116 ? 107.15910 -17.43681 -25.30272 1.000 37.86678 4368 THR B O 1
ATOM 6368 N N . VAL B 2 117 ? 105.30590 -16.13955 -25.45295 1.000 34.11609 4369 VAL B N 1
ATOM 6369 C CA . VAL B 2 117 ? 104.47622 -17.09850 -26.15898 1.000 36.63973 4369 VAL B CA 1
ATOM 6370 C C . VAL B 2 117 ? 104.70332 -16.94649 -27.65467 1.000 40.33965 4369 VAL B C 1
ATOM 6371 O O . VAL B 2 117 ? 104.61977 -15.83585 -28.18864 1.000 39.60304 4369 VAL B O 1
ATOM 6384 N N . CYS B 2 118 ? 104.92749 -18.06444 -28.33693 1.000 47.25545 4370 CYS B N 1
ATOM 6385 C CA . CYS B 2 118 ? 105.00975 -18.05182 -29.79379 1.000 42.95255 4370 CYS B CA 1
ATOM 6386 C C . CYS B 2 118 ? 103.65336 -17.70140 -30.39318 1.000 51.43407 4370 CYS B C 1
ATOM 6387 O O . CYS B 2 118 ? 102.65817 -18.39031 -30.14271 1.000 39.85921 4370 CYS B O 1
ATOM 6394 N N . THR B 2 119 ? 103.61897 -16.64548 -31.21413 1.000 45.65703 4371 THR B N 1
ATOM 6395 C CA . THR B 2 119 ? 102.38004 -16.22401 -31.85903 1.000 44.90403 4371 THR B CA 1
ATOM 6396 C C . THR B 2 119 ? 101.90124 -17.20882 -32.91584 1.000 46.44991 4371 THR B C 1
ATOM 6397 O O . THR B 2 119 ? 100.75659 -17.09639 -33.37161 1.000 50.92304 4371 THR B O 1
ATOM 6408 N N . VAL B 2 120 ? 102.73294 -18.16720 -33.30459 1.000 46.85832 4372 VAL B N 1
ATOM 6409 C CA . VAL B 2 120 ? 102.34170 -19.12775 -34.32390 1.000 47.83957 4372 VAL B CA 1
ATOM 6410 C C . VAL B 2 120 ? 101.73623 -20.37484 -33.71782 1.000 45.43358 4372 VAL B C 1
ATOM 6411 O O . VAL B 2 120 ? 100.63390 -20.78416 -34.08190 1.000 48.26645 4372 VAL B O 1
ATOM 6424 N N . CYS B 2 121 ? 102.45452 -21.00858 -32.79071 1.000 39.59486 4373 CYS B N 1
ATOM 6425 C CA . CYS B 2 121 ? 102.04750 -22.30156 -32.27171 1.000 46.76475 4373 CYS B CA 1
ATOM 6426 C C . CYS B 2 121 ? 101.43493 -22.23314 -30.87940 1.000 45.94133 4373 CYS B C 1
ATOM 6427 O O . CYS B 2 121 ? 100.91697 -23.24953 -30.41164 1.000 39.41937 4373 CYS B O 1
ATOM 6434 N N . GLY B 2 122 ? 101.51338 -21.08620 -30.19915 1.000 41.19907 4374 GLY B N 1
ATOM 6435 C CA . GLY B 2 122 ? 100.92228 -20.94573 -28.86871 1.000 34.73611 4374 GLY B CA 1
ATOM 6436 C C . GLY B 2 122 ? 101.71901 -21.53903 -27.72741 1.000 44.13050 4374 GLY B C 1
ATOM 6437 O O . GLY B 2 122 ? 101.28139 -21.45180 -26.56183 1.000 33.09735 4374 GLY B O 1
ATOM 6441 N N . MET B 2 123 ? 102.85030 -22.15742 -28.01224 1.000 37.57416 4375 MET B N 1
ATOM 6442 C CA . MET B 2 123 ? 103.73055 -22.69113 -26.98879 1.000 29.25836 4375 MET B CA 1
ATOM 6443 C C . MET B 2 123 ? 104.64797 -21.59437 -26.49302 1.000 33.11843 4375 MET B C 1
ATOM 6444 O O . MET B 2 123 ? 104.88486 -20.59716 -27.17543 1.000 38.59417 4375 MET B O 1
ATOM 6458 N N . TRP B 2 124 ? 105.19743 -21.80747 -25.30473 1.000 29.94286 4376 TRP B N 1
ATOM 6459 C CA . TRP B 2 124 ? 106.20353 -20.90117 -24.78036 1.000 33.56385 4376 TRP B CA 1
ATOM 6460 C C . TRP B 2 124 ? 107.47076 -21.02006 -25.61686 1.000 42.46158 4376 TRP B C 1
ATOM 6461 O O . TRP B 2 124 ? 107.96086 -22.13111 -25.84141 1.000 31.81612 4376 TRP B O 1
ATOM 6482 N N . LYS B 2 125 ? 108.03038 -19.88631 -26.02768 1.000 38.41110 4377 LYS B N 1
ATOM 6483 C CA . LYS B 2 125 ? 109.34625 -19.91507 -26.65233 1.000 40.69933 4377 LYS B CA 1
ATOM 6484 C C . LYS B 2 125 ? 110.33628 -20.52768 -25.67461 1.000 33.94218 4377 LYS B C 1
ATOM 6485 O O . LYS B 2 125 ? 110.45097 -20.09195 -24.52144 1.000 43.58671 4377 LYS B O 1
ATOM 6504 N N . GLY B 2 126 ? 111.04316 -21.56569 -26.12277 1.000 35.39567 4378 GLY B N 1
ATOM 6505 C CA . GLY B 2 126 ? 112.02941 -22.22274 -25.30439 1.000 41.60025 4378 GLY B CA 1
ATOM 6506 C C . GLY B 2 126 ? 111.49505 -23.28307 -24.36948 1.000 44.43578 4378 GLY B C 1
ATOM 6507 O O . GLY B 2 126 ? 112.29113 -23.95518 -23.70553 1.000 37.47650 4378 GLY B O 1
ATOM 6511 N N . TYR B 2 127 ? 110.17907 -23.45446 -24.28007 1.000 41.22983 4379 TYR B N 1
ATOM 6512 C CA . TYR B 2 127 ? 109.57152 -24.44846 -23.39497 1.000 39.61536 4379 TYR B CA 1
ATOM 6513 C C . TYR B 2 127 ? 108.39037 -25.11087 -24.08547 1.000 49.52878 4379 TYR B C 1
ATOM 6514 O O . TYR B 2 127 ? 107.33187 -25.33296 -23.48510 1.000 41.51218 4379 TYR B O 1
ATOM 6532 N N . GLY B 2 128 ? 108.56745 -25.43206 -25.36292 1.000 34.83466 4380 GLY B N 1
ATOM 6533 C CA . GLY B 2 128 ? 107.55707 -26.10941 -26.13962 1.000 35.40965 4380 GLY B CA 1
ATOM 6534 C C . GLY B 2 128 ? 107.55151 -25.70546 -27.59786 1.000 42.68311 4380 GLY B C 1
ATOM 6535 O O . GLY B 2 128 ? 107.19744 -26.51209 -28.45918 1.000 42.03390 4380 GLY B O 1
ATOM 6539 N N . CYS B 2 129 ? 107.91528 -24.46202 -27.89855 1.000 42.68416 4381 CYS B N 1
ATOM 6540 C CA . CYS B 2 129 ? 107.86887 -24.00604 -29.28248 1.000 47.00903 4381 CYS B CA 1
ATOM 6541 C C . CYS B 2 129 ? 108.98322 -24.68665 -30.07245 1.000 42.39827 4381 CYS B C 1
ATOM 6542 O O . CYS B 2 129 ? 110.16064 -24.58761 -29.70767 1.000 43.91816 4381 CYS B O 1
ATOM 6549 N N . SER B 2 130 ? 108.60404 -25.37762 -31.14491 1.000 44.63019 4382 SER B N 1
ATOM 6550 C CA . SER B 2 130 ? 109.54611 -26.07364 -32.01551 1.000 55.86776 4382 SER B CA 1
ATOM 6551 C C . SER B 2 130 ? 109.58895 -25.44393 -33.39919 1.000 63.25207 4382 SER B C 1
ATOM 6552 O O . SER B 2 130 ? 110.08041 -26.05812 -34.35285 1.000 62.38417 4382 SER B O 1
ATOM 6560 N N . CYS B 2 131 ? 109.07250 -24.22318 -33.51566 1.000 50.00988 4383 CYS B N 1
ATOM 6561 C CA . CYS B 2 131 ? 108.94590 -23.56822 -34.80853 1.000 55.46431 4383 CYS B CA 1
ATOM 6562 C C . CYS B 2 131 ? 110.29980 -23.33428 -35.46125 1.000 66.44842 4383 CYS B C 1
ATOM 6563 O O . CYS B 2 131 ? 110.40687 -23.37932 -36.69161 1.000 75.99246 4383 CYS B O 1
ATOM 6570 N N . ASP B 2 132 ? 111.34104 -23.09717 -34.66464 1.000 75.98255 4384 ASP B N 1
ATOM 6571 C CA . ASP B 2 132 ? 112.67498 -22.82642 -35.17947 1.000 77.96779 4384 ASP B CA 1
ATOM 6572 C C . ASP B 2 132 ? 113.47017 -24.09869 -35.45919 1.000 79.55000 4384 ASP B C 1
ATOM 6573 O O . ASP B 2 132 ? 114.69969 -24.03551 -35.57104 1.000 80.29154 4384 ASP B O 1
ATOM 6582 N N . GLN B 2 133 ? 112.80189 -25.24493 -35.57061 1.000 81.07281 4385 GLN B N 1
ATOM 6583 C CA . GLN B 2 133 ? 113.47491 -26.49639 -35.86818 1.000 78.54398 4385 GLN B CA 1
ATOM 6584 C C . GLN B 2 133 ? 113.60655 -26.68093 -37.37664 1.000 85.94441 4385 GLN B C 1
ATOM 6585 O O . GLN B 2 133 ? 113.22372 -25.81493 -38.16665 1.000 89.92147 4385 GLN B O 1
ATOM 6599 N N . LEU B 2 134 ? 114.13349 -27.84555 -37.76874 1.000 100.28996 4386 LEU B N 1
ATOM 6600 C CA . LEU B 2 134 ? 114.41106 -28.20888 -39.16097 1.000 103.43149 4386 LEU B CA 1
ATOM 6601 C C . LEU B 2 134 ? 115.70731 -27.54604 -39.63122 1.000 105.89686 4386 LEU B C 1
ATOM 6602 O O . LEU B 2 134 ? 116.79290 -28.07838 -39.38119 1.000 83.19804 4386 LEU B O 1
#

Sequence (417 aa):
SSQQAWQPGVAMPNLYKMQRRMLLEKCDLQNNYYGDSATTLPKGIMMNVAKYTQLCQYLNTLTLAVPYNMRVIHFGAGSDKGVAPGTAVLRQWLPTGTLLVDSDLNDFVSDADSSTLIGDCATVHTANKWDLIISDMYDPKTKNVTKENDSKEEGFFTYICGFIQQKLALGGSVAIKITEHSWNADLYKLLMGHFAWWTAFVTNVVNASSSEAFLIGCNYLGKPREQIDGYVMHANYIFWRNTNPIQLLSSSYYSLFDMSKFPLKLRGTAVMSLKEGQINDMILSLLSKGRLIIRENNRVVISSDVLVNNENLAFAVDAAKAYKDYLASGGQPITNCVKMLCTHTGTGQAITVTPEANMDQESFGGASCCLYCRCHIDHPNNPKGFCDLKGKYVQIPTTCANDPVGFTLKNTVCTVCGMWKGYGCSCDQL

Radius of gyration: 22.51 Å; Cα contacts (8 Å, |Δi|>4): 932; chains: 2; bounding box: 69×66×64 Å

Nearest PDB structures (foldseek):
  8c0g-assembly1_A  TM=9.843E-01  e=2.479E-57  Severe acute respiratory syndrome-related coronavirus
  5ynq-assembly1_A  TM=9.895E-01  e=3.053E-51  Human betacoronavirus 2c EMC/2012
  5ynj-assembly1_A  TM=9.881E-01  e=9.822E-51  Human betacoronavirus 2c EMC/2012
  7lw4-assembly1_A  TM=9.523E-01  e=1.194E-55  Severe acute respiratory syndrome coronavirus 2
  7lw3-assembly1_A  TM=9.477E-01  e=6.072E-56  Severe acute respiratory syndrome coronavirus 2

Organism: Severe acute respiratory syndrome coronavirus 2 (NCBI:txid2697049)

Solvent-accessible surface area: 20043 Å² total; per-residue (Å²): 121,74,88,4,161,93,15,8,10,29,4,58,90,123,50,23,146,64,183,53,153,68,99,113,13,94,25,141,22,148,68,77,99,17,119,44,21,187,56,15,25,67,40,0,0,14,4,0,0,0,0,24,26,1,50,95,33,75,7,4,0,1,146,103,3,7,0,0,0,1,12,4,21,27,152,76,25,0,4,3,3,0,0,0,0,51,16,1,6,21,98,59,11,66,1,5,0,2,23,115,103,87,12,17,2,6,1,69,50,42,28,69,18,65,9,59,32,2,90,9,74,12,77,0,2,2,0,0,0,21,22,75,59,95,173,29,92,58,91,112,135,142,22,75,27,53,113,60,46,3,74,38,0,12,19,12,0,100,122,53,1,0,20,0,1,2,0,0,0,16,0,10,11,10,1,4,5,7,86,0,0,99,7,0,0,26,0,21,89,8,0,0,0,1,3,1,2,24,3,17,34,14,6,0,0,0,0,0,4,1,9,13,42,103,68,111,67,141,15,68,4,136,25,18,0,3,2,0,0,56,3,4,39,70,44,71,10,107,28,5,13,102,13,2,146,96,10,77,162,6,76,17,131,86,156,24,13,54,38,68,67,41,165,138,81,97,29,78,118,124,14,24,44,41,0,42,114,3,138,4,0,12,10,94,89,106,196,39,66,38,57,31,87,122,154,126,102,119,149,137,217,162,180,81,114,82,16,17,122,61,14,84,70,101,27,96,104,66,20,117,22,40,74,53,14,2,17,1,13,22,63,55,114,24,86,0,67,0,48,15,81,44,17,39,1,46,160,97,8,28,0,8,0,0,1,3,0,6,6,34,15,45,59,122,59,135,32,89,67,136,182,36,122,15,89,15,83,12,70,0,0,0,0,14,74,125,31,23,110,17,4,0,1,10,20,36,116,38,91,46,3,140,126,39,20,32,5,80,70,97,42,24,63,57,131,125,222

Secondary structure (DSSP, 8-state):
-GGGGSSEEEPPHHHHT--PPP-----TTBTB---PPTT--HHHHHHHHHHHHHTTS-----TT-EEEEES---TTSS-HHHHHHHHHSPTT-EEEEEESS----SSSEEEES-GGGEEESS-EEEEEE----GGG--TTS--PPP-THHHHHHHHHHHHEEEEEEEEEEE-SSS--HHHHHHHTTEEEEEEEEEGGGTTSS-EEEEEEEE-SS-SS---HHHHHHHHHHHHHH-------GGGG--TT-SPP----EEE---GGG--HHHHHHHHTT-EEES------EEE---------/-----HHHHHHHHHHTTPPPP----BPP--S-S---SEESS----TTEEEEESGGG-HHHHHT---SSSS---SSTTSEEEEEGGGTT-HHHHHHH--B-TTT-SBTTTT--TT--